Protein AF-A0A2G5CVZ3-F1 (afdb_monomer_lite)

Foldseek 3Di:
DVVLVLLCLVVVHDSVPDDADADPDDLQDFDAQLQPRHTDDWKWWAWPVFGHIHHPVRLCVLPDPDPPDDDDPPDDDDDDQDPCLLFLDDRDPDDPDDPDPPPDDDPPVPPFPWDADPSSWTAFTPVVSPTPRHTTTHIHTNDPPCPVVVVVVVVVVVCVVCVVVVVPDPDVPDQLQADPVLDGPVPDPQWDQCDDDPPDSLRIAGEEELVPDDPVVLVVVVVCVVVQHDHHYPPLLPQFPPDDPQLVSLLVLQVVLCPDPVNVVVVVVDPDDDPQWFWKAFQLLRDTDIDGSNVVSCCQVVVDPDDDPGLDRTKIKTPCPPPFVCCCVRPVSVVVRVLSSDGPCLCLRCAPNVVPVLNVDDPSHNGPSSGDTDIDIHADPDDLPSRRDSDDDDDDPDDDDDDDNDDDDDDDPVVSVVVSSVSSCVNDPDDDPPPPPPVPPPPVPDDPDHDDDDDDGPVCVVVVVVVCQVCQQVDADSSRHRGDRD

pLDDT: mean 71.85, std 20.34, range [22.92, 93.88]

Radius of gyration: 26.58 Å; chains: 1; bounding box: 63×61×66 Å

Secondary structure (DSSP, 8-state):
-HHHHHHHHHHTS-TTT--PBPP---TT---B-TTT-PBP-S-EEEETTS--EEEHHHHHHHHSPP--S-------------GGGGTTPPPPS----------------------B-TT-PBBPPPGGGTS-SS-BEEEE-SSPTTHHHHHHHHHHHHHHHHGGGT-SS--S---TTB-TTS-B-TT-TTEEE----TT-GGGEEE--BGGG--HHHHHHHHHHHHTT--B--BTGGGGS------HHHHHHHHHHHHTSHHHHHHTTT--S--TTEEEEEETTT--EEEEEHHHHHHHHHT-----SSSS----EEE-SBS-GGGHHHH-HHHHHHHHHH-SSHHHH-TTT-SS-HHHHS-TTS--------B--B---SS--SSS--SS-S---SS---------------HHHHHHHHHHHHTT--PPP----TT----TTS------------GGGHHHHHHHHHHTGGGSB-TTSPBPPP-

InterPro domains:
  IPR003347 JmjC domain [PS51184] (350-486)
  IPR003347 JmjC domain [SM00558] (331-485)
  IPR045109 Lysine-specific demethylase LSDs-like [PTHR12549] (1-485)

Structure (mmCIF, N/CA/C/O backbone):
data_AF-A0A2G5CVZ3-F1
#
_entry.id   AF-A0A2G5CVZ3-F1
#
loop_
_atom_site.group_PDB
_atom_site.id
_atom_site.type_symbol
_atom_site.label_atom_id
_atom_site.label_alt_id
_atom_site.label_comp_id
_atom_site.label_asym_id
_atom_site.label_entity_id
_atom_site.label_seq_id
_atom_site.pdbx_PDB_ins_code
_atom_site.Cartn_x
_atom_site.Cartn_y
_atom_site.Cartn_z
_atom_site.occupancy
_atom_site.B_iso_or_equiv
_atom_site.auth_seq_id
_atom_site.auth_comp_id
_atom_site.auth_asym_id
_atom_site.auth_atom_id
_atom_site.pdbx_PDB_model_num
ATOM 1 N N . MET A 1 1 ? -21.560 0.874 16.161 1.00 57.53 1 MET A N 1
ATOM 2 C CA . MET A 1 1 ? -22.719 0.606 17.044 1.00 57.53 1 MET A CA 1
ATOM 3 C C . MET A 1 1 ? -22.357 -0.374 18.152 1.00 57.53 1 MET A C 1
ATOM 5 O O . MET A 1 1 ? -22.509 0.004 19.304 1.00 57.53 1 MET A O 1
ATOM 9 N N . MET A 1 2 ? -21.751 -1.524 17.832 1.00 74.75 2 MET A N 1
ATOM 10 C CA . MET A 1 2 ? -21.380 -2.557 18.815 1.00 74.75 2 MET A CA 1
ATOM 11 C C . MET A 1 2 ? -20.572 -2.043 20.028 1.00 74.75 2 MET A C 1
ATOM 13 O O . MET A 1 2 ? -20.943 -2.310 21.164 1.00 74.75 2 MET A O 1
ATOM 17 N N . GLU A 1 3 ? -19.528 -1.226 19.836 1.00 87.06 3 GLU A N 1
ATOM 18 C CA . GLU A 1 3 ? -18.738 -0.735 20.983 1.00 87.06 3 GLU A CA 1
ATOM 19 C C . GLU A 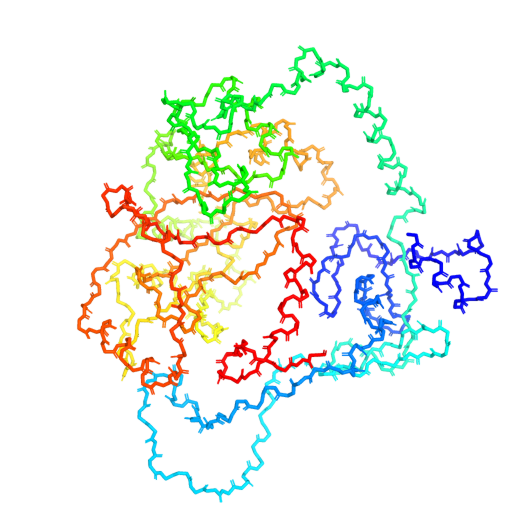1 3 ? -19.510 0.241 21.895 1.00 87.06 3 GLU A C 1
ATOM 21 O O . GLU A 1 3 ? -19.308 0.254 23.109 1.00 87.06 3 GLU A O 1
ATOM 26 N N . LYS A 1 4 ? -20.427 1.042 21.337 1.00 86.12 4 LYS A N 1
ATOM 27 C CA . LYS A 1 4 ? -21.258 1.966 22.127 1.00 86.12 4 LYS A CA 1
ATOM 28 C C . LYS A 1 4 ? -22.237 1.191 23.018 1.00 86.12 4 LYS A C 1
ATOM 30 O O . LYS A 1 4 ? -22.476 1.587 24.152 1.00 86.12 4 LYS A O 1
ATOM 35 N N . GLU A 1 5 ? -22.744 0.053 22.547 1.00 87.31 5 GLU A N 1
ATOM 36 C CA . GLU A 1 5 ? -23.559 -0.862 23.359 1.00 87.31 5 GLU A CA 1
ATOM 37 C C . GLU A 1 5 ? -22.755 -1.495 24.499 1.00 87.31 5 GLU A C 1
ATOM 39 O O . GLU A 1 5 ? -23.274 -1.662 25.603 1.00 87.31 5 GLU A O 1
ATOM 44 N N . VAL A 1 6 ? -21.480 -1.818 24.261 1.00 87.81 6 VAL A N 1
ATOM 45 C CA . VAL A 1 6 ? -20.572 -2.281 25.321 1.00 87.81 6 VAL A CA 1
ATOM 46 C C . VAL A 1 6 ? -20.375 -1.187 26.371 1.00 87.81 6 VAL A C 1
ATOM 48 O O . VAL A 1 6 ? -20.459 -1.467 27.564 1.00 87.81 6 VAL A O 1
ATOM 51 N N . GLU A 1 7 ? -20.189 0.066 25.951 1.00 90.31 7 GLU A N 1
ATOM 52 C CA . GLU A 1 7 ? -20.089 1.200 26.875 1.00 90.31 7 GLU A CA 1
ATOM 53 C C . GLU A 1 7 ? -21.375 1.410 27.692 1.00 90.31 7 GLU A C 1
ATOM 55 O O . GLU A 1 7 ? -21.296 1.638 28.897 1.00 90.31 7 GLU A O 1
ATOM 60 N N . ALA A 1 8 ? -22.553 1.231 27.080 1.00 88.31 8 ALA A N 1
ATOM 61 C CA . ALA A 1 8 ? -23.850 1.276 27.767 1.00 88.31 8 ALA A CA 1
ATOM 62 C C . ALA A 1 8 ? -23.897 0.292 28.941 1.00 88.31 8 ALA A C 1
ATOM 64 O O . ALA A 1 8 ? -24.250 0.644 30.065 1.00 88.31 8 ALA A O 1
ATOM 65 N N . LYS A 1 9 ? -23.487 -0.954 28.670 1.00 88.19 9 LYS A N 1
ATOM 66 C CA . LYS A 1 9 ? -23.462 -2.049 29.649 1.00 88.19 9 LYS A CA 1
ATOM 67 C C . LYS A 1 9 ? -22.461 -1.787 30.770 1.00 88.19 9 LYS A C 1
ATOM 69 O O . LYS A 1 9 ? -22.754 -2.091 31.921 1.00 88.19 9 LYS A O 1
ATOM 74 N N . ILE A 1 10 ? -21.307 -1.209 30.438 1.00 87.75 10 ILE A N 1
ATOM 75 C CA . ILE A 1 10 ? -20.272 -0.823 31.404 1.00 87.75 10 ILE A CA 1
ATOM 76 C C . ILE A 1 10 ? -20.783 0.260 32.362 1.00 87.75 10 ILE A C 1
ATOM 78 O O . ILE A 1 10 ? -20.526 0.184 33.563 1.00 87.75 10 ILE A O 1
ATOM 82 N N . GLN A 1 11 ? -21.479 1.268 31.834 1.00 86.81 11 GLN A N 1
ATOM 83 C CA . GLN A 1 11 ? -21.998 2.389 32.620 1.00 86.81 11 GLN A CA 1
ATOM 84 C C . GLN A 1 11 ? -23.335 2.069 33.308 1.00 86.81 11 GLN A C 1
ATOM 86 O O . GLN A 1 11 ? -23.725 2.772 34.235 1.00 86.81 11 GLN A O 1
ATOM 91 N N . GLY A 1 12 ? -24.027 1.006 32.884 1.00 87.25 12 GLY A N 1
ATOM 92 C CA . GLY A 1 12 ? -25.332 0.615 33.418 1.00 87.25 12 GLY A CA 1
ATOM 93 C C . GLY A 1 12 ? -26.467 1.557 33.006 1.00 87.25 12 GLY A C 1
ATOM 94 O O . GLY A 1 12 ? -27.448 1.669 33.736 1.00 87.25 12 GLY A O 1
ATOM 95 N N . ILE A 1 13 ? -26.334 2.239 31.863 1.00 89.94 13 ILE A N 1
ATOM 96 C CA . ILE A 1 13 ? -27.304 3.230 31.370 1.00 89.94 13 ILE A CA 1
ATOM 97 C C . ILE A 1 13 ? -27.858 2.846 29.988 1.00 89.94 13 ILE A C 1
ATOM 99 O O . ILE A 1 13 ? -27.205 2.102 29.247 1.00 89.94 13 ILE A O 1
ATOM 103 N N . PRO A 1 14 ? -29.047 3.347 29.602 1.00 86.44 14 PRO A N 1
ATOM 104 C CA . PRO A 1 14 ? -29.579 3.171 28.254 1.00 86.44 14 PRO A CA 1
ATOM 105 C C . PRO A 1 14 ? -28.647 3.740 27.175 1.00 86.44 14 PRO A C 1
ATOM 107 O O . PRO A 1 14 ? -27.977 4.752 27.374 1.00 86.44 14 PRO A O 1
ATOM 110 N N . LEU A 1 15 ? -28.651 3.131 25.983 1.00 83.38 15 LEU A N 1
ATOM 111 C CA . LEU A 1 15 ? -27.809 3.549 24.850 1.00 83.38 15 LEU A CA 1
ATOM 112 C C . LEU A 1 15 ? -28.027 5.021 24.440 1.00 83.38 15 LEU A C 1
ATOM 114 O O . LEU A 1 15 ? -27.099 5.668 23.948 1.00 83.38 15 LEU A O 1
ATOM 118 N N . THR A 1 16 ? -29.247 5.534 24.631 1.00 81.38 16 THR A N 1
ATOM 119 C CA . THR A 1 16 ? -29.651 6.919 24.338 1.00 81.38 16 THR A CA 1
ATOM 120 C C . THR A 1 16 ? -28.987 7.944 25.248 1.00 81.38 16 THR A C 1
ATOM 122 O O . THR A 1 16 ? -28.815 9.088 24.836 1.00 81.38 16 THR A O 1
ATOM 125 N N . ASP A 1 17 ? -28.588 7.529 26.449 1.00 82.38 17 ASP A N 1
ATOM 126 C CA . ASP A 1 17 ? -28.154 8.434 27.514 1.00 82.38 17 ASP A CA 1
ATOM 127 C C . ASP A 1 17 ? -26.626 8.527 27.598 1.00 82.38 17 ASP A C 1
ATOM 129 O O . ASP A 1 17 ? -26.080 9.365 28.319 1.00 82.38 17 ASP A O 1
ATOM 133 N N . ILE A 1 18 ? -25.919 7.693 26.827 1.00 83.25 18 ILE A N 1
ATOM 134 C CA . ILE A 1 18 ? -24.463 7.733 26.725 1.00 83.25 18 ILE A CA 1
ATOM 135 C C . ILE A 1 18 ? -24.036 9.047 26.089 1.00 83.25 18 ILE A C 1
ATOM 137 O O . ILE A 1 18 ? -24.360 9.336 24.936 1.00 83.25 18 ILE A O 1
ATOM 141 N N . LYS A 1 19 ? -23.215 9.791 26.826 1.00 79.75 19 LYS A N 1
ATOM 142 C CA . LYS A 1 19 ? -22.537 10.990 26.340 1.00 79.75 19 LYS A CA 1
ATOM 143 C C . LYS A 1 19 ? -21.065 10.675 26.141 1.00 79.75 19 LYS A C 1
ATOM 145 O O . LYS A 1 19 ? -20.345 10.426 27.102 1.00 79.75 19 LYS A O 1
ATOM 150 N N . LEU A 1 20 ? -20.624 10.683 24.888 1.00 81.62 20 LEU A N 1
ATOM 151 C CA . LEU A 1 20 ? -19.223 10.454 24.553 1.00 81.62 20 LEU A CA 1
ATOM 152 C C . LEU A 1 20 ? -18.461 11.773 24.510 1.00 81.62 20 LEU A C 1
ATOM 154 O O . LEU A 1 20 ? -18.899 12.752 23.904 1.00 81.62 20 LEU A O 1
ATOM 158 N N . HIS A 1 21 ? -17.294 11.785 25.146 1.00 74.81 21 HIS A N 1
ATOM 159 C CA . HIS A 1 21 ? -16.405 12.933 25.119 1.00 74.81 21 HIS A CA 1
ATOM 160 C C . HIS A 1 21 ? -15.586 12.949 23.828 1.00 74.81 21 HIS A C 1
ATOM 162 O O . HIS A 1 21 ? -15.042 11.924 23.402 1.00 74.81 21 HIS A O 1
ATOM 168 N N . LYS A 1 22 ? -15.457 14.140 23.234 1.00 72.81 22 LYS A N 1
ATOM 169 C CA . LYS A 1 22 ? -14.515 14.364 22.139 1.00 72.81 22 LYS A CA 1
ATOM 170 C C . LYS A 1 22 ? -13.085 14.325 22.680 1.00 72.81 22 LYS A C 1
ATOM 172 O O . LYS A 1 22 ? -12.824 14.932 23.723 1.00 72.81 22 LYS A O 1
ATOM 177 N N . PRO A 1 23 ? -12.153 13.630 22.012 1.00 66.56 23 PRO A N 1
ATOM 178 C CA . PRO A 1 23 ? -10.747 13.725 22.368 1.00 66.56 23 PRO A CA 1
ATOM 179 C C . PRO A 1 23 ? -10.244 15.156 22.125 1.00 66.56 23 PRO A C 1
ATOM 181 O O . PRO A 1 23 ? -10.655 15.817 21.173 1.00 66.56 23 PRO A O 1
ATOM 184 N N . SER A 1 24 ? -9.329 15.624 22.976 1.00 62.72 24 SER A N 1
ATOM 185 C CA . SER A 1 24 ? -8.558 16.846 22.730 1.00 62.72 24 SER A CA 1
ATOM 186 C C . SER A 1 24 ? -7.466 16.529 21.707 1.00 62.72 24 SER A C 1
ATOM 188 O O . SER A 1 24 ? -6.304 16.379 22.072 1.00 62.72 24 SER A O 1
ATOM 190 N N . CYS A 1 25 ? -7.847 16.334 20.448 1.00 60.38 25 CYS A N 1
ATOM 191 C CA . CYS A 1 25 ? -6.906 16.101 19.359 1.00 60.38 25 CYS A CA 1
ATOM 192 C C . CYS A 1 25 ? -6.885 17.334 18.441 1.00 60.38 25 CYS A C 1
ATOM 194 O O . CYS A 1 25 ? -7.963 17.824 18.081 1.00 60.38 25 CYS A O 1
ATOM 196 N N . PRO A 1 26 ? -5.699 17.863 18.092 1.00 60.72 26 PRO A N 1
ATOM 197 C CA . PRO A 1 26 ? -5.565 18.860 17.038 1.00 60.72 26 PRO A CA 1
ATOM 198 C C . PRO A 1 26 ? -6.204 18.358 15.734 1.00 60.72 26 PRO A C 1
ATOM 200 O O . PRO A 1 26 ? -6.112 17.180 15.399 1.00 60.72 26 PRO A O 1
ATOM 203 N N . ILE A 1 27 ? -6.872 19.248 14.995 1.00 60.41 27 ILE A N 1
ATOM 204 C CA . ILE A 1 27 ? -7.590 18.905 13.748 1.00 60.41 27 ILE A CA 1
ATOM 205 C C . ILE A 1 27 ? -6.637 18.337 12.671 1.00 60.41 27 ILE A C 1
ATOM 207 O O . ILE A 1 27 ? -7.073 17.656 11.741 1.00 60.41 27 ILE A O 1
ATOM 211 N N . ASP A 1 28 ? -5.340 18.602 12.802 1.00 61.25 28 ASP A N 1
ATOM 212 C CA . ASP A 1 28 ? -4.261 18.253 11.884 1.00 61.25 28 ASP A CA 1
ATOM 213 C C . ASP A 1 28 ? -3.474 16.986 12.267 1.00 61.25 28 ASP A C 1
ATOM 215 O O . ASP A 1 28 ? -2.564 16.604 11.531 1.00 61.25 28 ASP A O 1
ATOM 219 N N . GLU A 1 29 ? -3.824 16.287 13.353 1.00 70.56 29 GLU A N 1
ATOM 220 C CA . GLU A 1 29 ? -3.10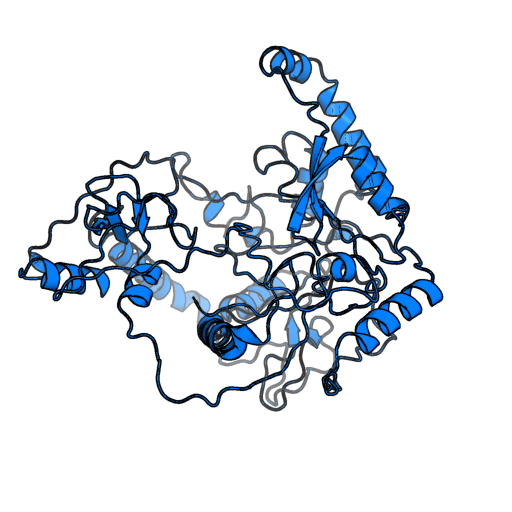7 15.080 13.778 1.00 70.56 29 GLU A CA 1
ATOM 221 C C . GLU A 1 29 ? -3.954 13.807 13.632 1.00 70.56 29 GLU A C 1
ATOM 223 O O . GLU A 1 29 ? -5.106 13.721 14.059 1.00 70.56 29 GLU A O 1
ATOM 228 N N . ARG A 1 30 ? -3.368 12.769 13.020 1.00 77.31 30 ARG A N 1
ATOM 229 C CA . ARG A 1 30 ? -3.995 11.446 12.932 1.00 77.31 30 ARG A CA 1
ATOM 230 C C . ARG A 1 30 ? -3.701 10.662 14.204 1.00 77.31 30 ARG A C 1
ATOM 232 O O . ARG A 1 30 ? -2.543 10.409 14.519 1.00 77.31 30 ARG A O 1
ATOM 239 N N . VAL A 1 31 ? -4.745 10.199 14.880 1.00 84.31 31 VAL A N 1
ATOM 240 C CA . VAL A 1 31 ? -4.598 9.320 16.046 1.00 84.31 31 VAL A CA 1
ATOM 241 C C . VAL A 1 31 ? -4.348 7.885 15.585 1.00 84.31 31 VAL A C 1
ATOM 243 O O . VAL A 1 31 ? -4.988 7.391 14.654 1.00 84.31 31 VAL A O 1
ATOM 246 N N . TYR A 1 32 ? -3.432 7.194 16.259 1.00 87.75 32 TYR A N 1
ATOM 247 C CA . TYR A 1 32 ? -3.096 5.799 15.989 1.00 87.75 32 TYR A CA 1
ATOM 248 C C . TYR A 1 32 ? -3.290 4.949 17.237 1.00 87.75 32 TYR A C 1
ATOM 250 O O . TYR A 1 32 ? -3.003 5.369 18.352 1.00 87.75 32 TYR A O 1
ATOM 258 N N . CYS A 1 33 ? -3.731 3.711 17.037 1.00 89.44 33 CYS A N 1
ATOM 259 C CA . CYS A 1 33 ? -3.813 2.723 18.099 1.00 89.44 33 CYS A CA 1
ATOM 260 C C . CYS A 1 33 ? -2.414 2.421 18.648 1.00 89.44 33 CYS A C 1
ATOM 262 O O . CYS A 1 33 ? -1.541 1.956 17.915 1.00 89.44 33 CYS A O 1
ATOM 264 N N . ASN A 1 34 ? -2.193 2.598 19.949 1.00 90.06 34 ASN A N 1
ATOM 265 C CA . ASN A 1 34 ? -0.902 2.303 20.564 1.00 90.06 34 ASN A CA 1
ATOM 266 C C . ASN A 1 34 ? -0.555 0.808 20.526 1.00 90.06 34 ASN A C 1
ATOM 268 O O . ASN A 1 34 ? 0.635 0.491 20.567 1.00 90.06 34 ASN A O 1
ATOM 272 N N . ASN A 1 35 ? -1.552 -0.078 20.402 1.00 86.81 35 ASN A N 1
ATOM 273 C CA . ASN A 1 35 ? -1.361 -1.526 20.290 1.00 86.81 35 ASN A CA 1
ATOM 274 C C . ASN A 1 35 ? -0.984 -1.955 18.859 1.00 86.81 35 ASN A C 1
ATOM 276 O O . ASN A 1 35 ? 0.154 -2.329 18.607 1.00 86.81 35 ASN A O 1
ATOM 280 N N . CYS A 1 36 ? -1.910 -1.848 17.900 1.00 81.81 36 CYS A N 1
ATOM 281 C CA . CYS A 1 36 ? -1.720 -2.365 16.536 1.00 81.81 36 CYS A CA 1
ATOM 282 C C . CYS A 1 36 ? -1.176 -1.336 15.533 1.00 81.81 36 CYS A C 1
ATOM 284 O O . CYS A 1 36 ? -1.068 -1.640 14.348 1.00 81.81 36 CYS A O 1
ATOM 286 N N . LYS A 1 37 ? -0.914 -0.097 15.972 1.00 83.94 37 LYS A N 1
ATOM 287 C CA . LYS A 1 37 ? -0.437 1.026 15.140 1.00 83.94 37 LYS A CA 1
ATOM 288 C C . LYS A 1 37 ? -1.349 1.399 13.964 1.00 83.94 37 LYS A C 1
ATOM 290 O O . LYS A 1 37 ? -0.971 2.207 13.126 1.00 83.94 37 LYS A O 1
ATOM 295 N N . THR A 1 38 ? -2.569 0.863 13.914 1.00 81.81 38 THR A N 1
ATOM 296 C CA . THR A 1 38 ? -3.575 1.218 12.903 1.00 81.81 38 THR A CA 1
ATOM 297 C C . THR A 1 38 ? -4.169 2.591 13.209 1.00 81.81 38 THR A C 1
ATOM 299 O O . THR A 1 38 ? -4.392 2.919 14.378 1.00 81.81 38 THR A O 1
ATOM 302 N N . SER A 1 39 ? -4.443 3.394 12.177 1.00 84.38 39 SER A N 1
ATOM 303 C CA . SER A 1 39 ? -5.077 4.702 12.361 1.00 84.38 39 SER A CA 1
ATOM 304 C C . SER A 1 39 ? -6.494 4.571 12.907 1.00 84.38 39 SER A C 1
ATOM 306 O O . SER A 1 39 ? -7.270 3.732 12.449 1.00 84.38 39 SER A O 1
ATOM 308 N N . ILE A 1 40 ? -6.845 5.444 13.839 1.00 85.81 40 ILE A N 1
ATOM 309 C CA . ILE A 1 40 ? -8.174 5.546 14.423 1.00 85.81 40 ILE A CA 1
ATOM 310 C C . ILE A 1 40 ? -8.935 6.657 13.701 1.00 85.81 40 ILE A C 1
ATOM 312 O O . ILE A 1 40 ? -8.418 7.759 13.540 1.00 85.81 40 ILE A O 1
ATOM 316 N N . PHE A 1 41 ? -10.160 6.352 13.269 1.00 80.19 41 PHE A N 1
ATOM 317 C CA . PHE A 1 41 ? -10.997 7.299 12.531 1.00 80.19 41 PHE A CA 1
ATOM 318 C C . PHE A 1 41 ? -12.093 7.950 13.379 1.00 80.19 41 PHE A C 1
ATOM 320 O O . PHE A 1 41 ? -12.365 9.124 13.192 1.00 80.19 41 PHE A O 1
ATOM 327 N N . ASP A 1 42 ? -12.748 7.211 14.279 1.00 85.06 42 ASP A N 1
ATOM 328 C CA . ASP A 1 42 ? -13.884 7.753 15.035 1.00 85.06 42 ASP A CA 1
ATOM 329 C C . ASP A 1 42 ? -13.951 7.179 16.456 1.00 85.06 42 ASP A C 1
ATOM 331 O O . ASP A 1 42 ? -13.282 7.678 17.366 1.00 85.06 42 ASP A O 1
ATOM 335 N N . TYR A 1 43 ? -14.699 6.089 16.651 1.00 89.06 43 TYR A N 1
ATOM 336 C CA . TYR A 1 43 ? -14.761 5.397 17.935 1.00 89.06 43 TYR A CA 1
ATOM 337 C C . TYR A 1 43 ? -13.415 4.759 18.291 1.00 89.06 43 TYR A C 1
ATOM 339 O O . TYR A 1 43 ? -12.813 4.039 17.494 1.00 89.06 43 TYR A O 1
ATOM 347 N N . HIS A 1 44 ? -12.963 4.999 19.515 1.00 92.00 44 HIS A N 1
ATOM 348 C CA . HIS A 1 44 ? -11.785 4.374 20.116 1.00 92.00 44 HIS A CA 1
ATOM 349 C C . HIS A 1 44 ? -11.871 4.464 21.630 1.00 92.00 44 HIS A C 1
ATOM 351 O O . HIS A 1 44 ? -12.659 5.245 22.161 1.00 92.00 44 HIS A O 1
ATOM 357 N N . ARG A 1 45 ? -11.054 3.687 22.340 1.00 92.19 45 ARG A N 1
ATOM 358 C CA . ARG A 1 45 ? -10.909 3.861 23.782 1.00 92.19 45 ARG A CA 1
ATOM 359 C C . ARG A 1 45 ? -9.609 4.560 24.125 1.00 92.19 45 ARG A C 1
ATOM 361 O O . ARG A 1 45 ? -8.562 4.180 23.618 1.00 92.19 45 ARG A O 1
ATOM 368 N N . ASN A 1 46 ? -9.682 5.533 25.018 1.00 93.12 46 ASN A N 1
ATOM 369 C CA . ASN A 1 46 ? -8.542 6.316 25.475 1.00 93.12 46 ASN A CA 1
ATOM 370 C C . ASN A 1 46 ? -8.421 6.218 27.001 1.00 93.12 46 ASN A C 1
ATOM 372 O O . ASN A 1 46 ? -9.427 6.171 27.709 1.00 93.12 46 ASN A O 1
ATOM 376 N N . CYS A 1 47 ? -7.198 6.173 27.520 1.00 91.50 47 CYS A N 1
ATOM 377 C CA . CYS A 1 47 ? -6.971 6.163 28.962 1.00 91.50 47 CYS A CA 1
ATOM 378 C C . CYS A 1 47 ? -7.206 7.553 29.570 1.00 91.50 47 CYS A C 1
ATOM 380 O O . CYS A 1 47 ? -6.576 8.525 29.173 1.00 91.50 47 CYS A O 1
ATOM 382 N N . SER A 1 48 ? -8.017 7.654 30.623 1.00 84.50 48 SER A N 1
ATOM 383 C CA . SER A 1 48 ? -8.222 8.933 31.324 1.00 84.50 48 SER A CA 1
ATOM 384 C C . SER A 1 48 ? -6.989 9.438 32.091 1.00 84.50 48 SER A C 1
ATOM 386 O O . SER A 1 48 ? -6.940 10.601 32.482 1.00 84.50 48 SER A O 1
ATOM 388 N N . LYS A 1 49 ? -5.968 8.591 32.292 1.00 88.06 49 LYS A N 1
ATOM 389 C CA . LYS A 1 49 ? -4.729 8.929 33.024 1.00 88.06 49 LYS A CA 1
ATOM 390 C C . LYS A 1 49 ? -3.494 9.126 32.138 1.00 88.06 49 LYS A C 1
ATOM 392 O O . LYS A 1 49 ? -2.470 9.580 32.641 1.00 88.06 49 LYS A O 1
ATOM 397 N N . CYS A 1 50 ? -3.526 8.718 30.870 1.00 89.81 50 CYS A N 1
ATOM 398 C CA . CYS A 1 50 ? -2.394 8.855 29.947 1.00 89.81 50 CYS A CA 1
ATOM 399 C C . CYS A 1 50 ? -2.865 8.861 28.489 1.00 89.81 50 CYS A C 1
ATOM 401 O O . CYS A 1 50 ? -3.983 8.464 28.199 1.00 89.81 50 CYS A O 1
ATOM 403 N N . SER A 1 51 ? -1.998 9.216 27.546 1.00 88.31 51 SER A N 1
ATOM 404 C CA . SER A 1 51 ? -2.341 9.284 26.115 1.00 88.31 51 SER A CA 1
ATOM 405 C C . SER A 1 51 ? -2.319 7.916 25.412 1.00 88.31 51 SER A C 1
ATOM 407 O O . SER A 1 51 ? -1.702 7.768 24.364 1.00 88.31 51 SER A O 1
ATOM 409 N N . TYR A 1 52 ? -2.905 6.885 26.032 1.00 90.81 52 TYR A N 1
ATOM 410 C CA . TYR A 1 52 ? -2.985 5.549 25.435 1.00 90.81 52 TYR A CA 1
ATOM 411 C C . TYR A 1 52 ? -4.331 5.362 24.736 1.00 90.81 52 TYR A C 1
ATOM 413 O O . TYR A 1 52 ? -5.362 5.274 25.406 1.00 90.81 52 TYR A O 1
ATOM 421 N N . ASP A 1 53 ? -4.291 5.251 23.415 1.00 92.38 53 ASP A N 1
ATOM 422 C CA . ASP A 1 53 ? -5.402 5.038 22.498 1.00 92.38 53 ASP A CA 1
ATOM 423 C C . ASP A 1 53 ? -5.444 3.594 21.981 1.00 92.38 53 ASP A C 1
ATOM 425 O O . ASP A 1 53 ? -4.446 3.005 21.557 1.00 92.38 53 ASP A O 1
ATOM 429 N N . LEU A 1 54 ? -6.636 3.006 21.993 1.00 92.31 54 LEU A N 1
ATOM 430 C CA . LEU A 1 54 ? -6.900 1.633 21.584 1.00 92.31 54 LEU A CA 1
ATOM 431 C C . LEU A 1 54 ? -8.062 1.609 20.583 1.00 92.31 54 LEU A C 1
ATOM 433 O O . LEU A 1 54 ? -9.168 2.064 20.882 1.00 92.31 54 LEU A O 1
ATOM 437 N N . CYS A 1 55 ? -7.819 1.080 19.382 1.00 91.62 55 CYS A N 1
ATOM 438 C CA . CYS A 1 55 ? -8.859 0.956 18.358 1.00 91.62 55 CYS A CA 1
ATOM 439 C C . CYS A 1 55 ? -9.892 -0.121 18.717 1.00 91.62 55 CYS A C 1
ATOM 441 O O . CYS A 1 55 ? -9.584 -1.069 19.442 1.00 91.62 55 CYS A O 1
ATOM 443 N N . ILE A 1 56 ? -11.090 -0.014 18.135 1.00 90.56 56 ILE A N 1
ATOM 444 C CA . ILE A 1 56 ? -12.205 -0.935 18.404 1.00 90.56 56 ILE A CA 1
ATOM 445 C C . ILE A 1 56 ? -11.862 -2.384 18.068 1.00 90.56 56 ILE A C 1
ATOM 447 O O . ILE A 1 56 ? -12.175 -3.264 18.859 1.00 90.56 56 ILE A O 1
ATOM 451 N N . THR A 1 57 ? -11.137 -2.635 16.976 1.00 86.69 57 THR A N 1
ATOM 452 C CA . THR A 1 57 ? -10.709 -3.996 16.618 1.00 86.69 57 THR A CA 1
ATOM 453 C C . THR A 1 57 ? -9.871 -4.636 17.725 1.00 86.69 57 THR A C 1
ATOM 455 O O . THR A 1 57 ? -10.128 -5.770 18.108 1.00 86.69 57 THR A O 1
ATOM 458 N N . CYS A 1 58 ? -8.913 -3.901 18.304 1.00 87.88 58 CYS A N 1
ATOM 459 C CA . CYS A 1 58 ? -8.144 -4.412 19.442 1.00 87.88 58 CYS A CA 1
ATOM 460 C C . CYS A 1 58 ? -9.041 -4.641 20.665 1.00 87.88 58 CYS A C 1
ATOM 462 O O . CYS A 1 58 ? -8.861 -5.627 21.369 1.00 87.88 58 CYS A O 1
ATOM 464 N N . CYS A 1 59 ? -10.005 -3.752 20.929 1.00 89.75 59 CYS A N 1
ATOM 465 C CA . CYS A 1 59 ? -10.951 -3.931 22.032 1.00 89.75 59 CYS A CA 1
ATOM 466 C C . CYS A 1 59 ? -11.778 -5.218 21.875 1.00 89.75 59 CYS A C 1
ATOM 468 O O . CYS A 1 59 ? -11.978 -5.941 22.848 1.00 89.75 59 CYS A O 1
ATOM 470 N N . GLU A 1 60 ? -12.254 -5.505 20.664 1.00 87.62 60 GLU A N 1
ATOM 471 C CA . GLU A 1 60 ? -12.989 -6.730 20.334 1.00 87.62 60 GLU A CA 1
ATOM 472 C C . GLU A 1 60 ? -12.110 -7.973 20.499 1.00 87.62 60 GLU A C 1
ATOM 474 O O . GLU A 1 60 ? -12.547 -8.952 21.101 1.00 87.62 60 GLU A O 1
ATOM 479 N N . GLU A 1 61 ? -10.862 -7.927 20.028 1.00 84.50 61 GLU A N 1
ATOM 480 C CA . GLU A 1 61 ? -9.903 -9.030 20.164 1.00 84.50 61 GLU A CA 1
ATOM 481 C C . GLU A 1 61 ? -9.576 -9.330 21.631 1.00 84.50 61 GLU A C 1
ATOM 483 O O . GLU A 1 61 ? -9.567 -10.491 22.022 1.00 84.50 61 GLU A O 1
ATOM 488 N N . ILE A 1 62 ? -9.402 -8.298 22.462 1.00 86.19 62 ILE A N 1
ATOM 489 C CA . ILE A 1 62 ? -9.137 -8.446 23.902 1.00 86.19 62 ILE A CA 1
ATOM 490 C C . ILE A 1 62 ? -10.335 -9.055 24.643 1.00 86.19 62 ILE A C 1
ATOM 492 O O . ILE A 1 62 ? -10.150 -9.816 25.591 1.00 86.19 62 ILE A O 1
ATOM 496 N N . ARG A 1 63 ? -11.564 -8.709 24.240 1.00 84.50 63 ARG A N 1
ATOM 497 C CA . ARG A 1 63 ? -12.794 -9.232 24.862 1.00 84.50 63 ARG A CA 1
ATOM 498 C C . ARG A 1 63 ? -13.226 -10.586 24.317 1.00 84.50 63 ARG A C 1
ATOM 500 O O . ARG A 1 63 ? -14.048 -11.250 24.946 1.00 84.50 63 ARG A O 1
ATOM 507 N N . SER A 1 64 ? -12.727 -10.974 23.150 1.00 78.44 64 SER A N 1
ATOM 508 C CA . SER A 1 64 ? -13.028 -12.272 22.566 1.00 78.44 64 SER A CA 1
ATOM 509 C C . SER A 1 64 ? -12.339 -13.358 23.393 1.00 78.44 64 SER A C 1
ATOM 511 O O . SER A 1 64 ? -11.150 -13.227 23.680 1.00 78.44 64 SER A O 1
ATOM 513 N N . PRO A 1 65 ? -13.042 -14.435 23.787 1.00 59.00 65 PRO A N 1
ATOM 514 C CA . PRO A 1 65 ? -12.396 -15.545 24.467 1.00 59.00 65 PRO A CA 1
ATOM 515 C C . PRO A 1 65 ? -11.302 -16.101 23.554 1.00 59.00 65 PRO A C 1
ATOM 517 O O . PRO A 1 65 ? -11.556 -16.440 22.393 1.00 59.00 65 PRO A O 1
ATOM 520 N N . SER A 1 66 ? -10.074 -16.169 24.068 1.00 52.06 66 SER A N 1
ATOM 521 C CA . SER A 1 66 ? -8.997 -16.917 23.435 1.00 52.06 66 SER A CA 1
ATOM 522 C C . SER A 1 66 ? -9.519 -18.324 23.164 1.00 52.06 66 SER A C 1
ATOM 524 O O . SER A 1 66 ? -9.906 -19.025 24.096 1.00 52.06 66 SER A O 1
ATOM 526 N N . VAL A 1 67 ? -9.580 -18.724 21.891 1.00 39.81 67 VAL A N 1
ATOM 527 C CA . VAL A 1 67 ? -9.867 -20.110 21.507 1.00 39.81 67 VAL A CA 1
ATOM 528 C C . VAL A 1 67 ? -8.670 -20.950 21.950 1.00 39.81 67 VAL A C 1
ATOM 530 O O . VAL A 1 67 ? -7.736 -21.191 21.181 1.00 39.81 67 VAL A O 1
ATOM 533 N N . GLU A 1 68 ? -8.674 -21.323 23.220 1.00 42.72 68 GLU A N 1
ATOM 534 C CA . GLU A 1 68 ? -7.947 -22.451 23.764 1.00 42.72 68 GLU A CA 1
ATOM 535 C C . GLU A 1 68 ? -8.985 -23.511 24.105 1.00 42.72 68 GLU A C 1
ATOM 537 O O . GLU A 1 68 ? -9.830 -23.290 24.962 1.00 42.72 68 GLU A O 1
ATOM 542 N N . GLU A 1 69 ? -8.952 -24.598 23.333 1.00 35.03 69 GLU A N 1
ATOM 543 C CA . GLU A 1 69 ? -9.167 -25.999 23.727 1.00 35.03 69 GLU A CA 1
ATOM 544 C C . GLU A 1 69 ? -9.618 -26.785 22.488 1.00 35.03 69 GLU A C 1
ATOM 546 O O . GLU A 1 69 ? -10.770 -26.726 22.066 1.00 35.03 69 GLU A O 1
ATOM 551 N N . GLY A 1 70 ? -8.669 -27.491 21.856 1.00 32.53 70 GLY A N 1
ATOM 552 C CA . GLY A 1 70 ? -8.977 -28.462 20.800 1.00 32.53 70 GLY A CA 1
ATOM 553 C C . GLY A 1 70 ? -8.086 -28.457 19.555 1.00 32.53 70 GLY A C 1
ATOM 554 O O . GLY A 1 70 ? -8.596 -28.726 18.471 1.00 32.53 70 GLY A O 1
ATOM 555 N N . GLN A 1 71 ? -6.782 -28.162 19.645 1.00 31.97 71 GLN A N 1
ATOM 556 C CA . GLN A 1 71 ? -5.869 -28.442 18.525 1.00 31.97 71 GLN A CA 1
ATOM 557 C C . GLN A 1 71 ? -4.659 -29.267 18.960 1.00 31.97 71 GLN A C 1
ATOM 559 O O . GLN A 1 71 ? -3.934 -28.910 19.890 1.00 31.97 71 GLN A O 1
ATOM 564 N N . GLU A 1 72 ? -4.489 -30.381 18.246 1.00 30.48 72 GLU A N 1
ATOM 565 C CA . GLU A 1 72 ? -3.318 -31.251 18.200 1.00 30.48 72 GLU A CA 1
ATOM 566 C C . GLU A 1 72 ? -2.026 -30.428 18.239 1.00 30.48 72 GLU A C 1
ATOM 568 O O . GLU A 1 72 ? -1.776 -29.567 17.391 1.00 30.48 72 GLU A O 1
ATOM 573 N N . LYS A 1 73 ? -1.183 -30.698 19.239 1.00 26.64 73 LYS A N 1
ATOM 574 C CA . LYS A 1 73 ? 0.186 -30.193 19.259 1.00 26.64 73 LYS A CA 1
ATOM 575 C C . LYS A 1 73 ? 0.925 -30.803 18.069 1.00 26.64 73 LYS A C 1
ATOM 577 O O . LYS A 1 73 ? 1.361 -31.946 18.142 1.00 26.64 73 LYS A O 1
ATOM 582 N N . VAL A 1 74 ? 1.139 -30.031 17.007 1.00 30.11 74 VAL A N 1
ATOM 583 C CA . VAL A 1 74 ? 2.200 -30.343 16.044 1.00 30.11 74 VAL A CA 1
ATOM 584 C C . VAL A 1 74 ? 3.529 -30.080 16.754 1.00 30.11 74 VAL A C 1
ATOM 586 O O . VAL A 1 74 ? 4.041 -28.962 16.775 1.00 30.11 74 VAL A O 1
ATOM 589 N N . THR A 1 75 ? 4.061 -31.098 17.428 1.00 24.28 75 THR A N 1
ATOM 590 C CA . THR A 1 75 ? 5.429 -31.096 17.951 1.00 24.28 75 THR A CA 1
ATOM 591 C C . THR A 1 75 ? 6.386 -31.347 16.795 1.00 24.28 75 THR A C 1
ATOM 593 O O . THR A 1 75 ? 6.713 -32.489 16.486 1.00 24.28 75 THR A O 1
ATOM 596 N N . ALA A 1 76 ? 6.838 -30.281 16.141 1.00 32.72 76 ALA A N 1
ATOM 597 C CA . ALA A 1 76 ? 8.056 -30.343 15.347 1.00 32.72 76 ALA A CA 1
ATOM 598 C C . ALA A 1 76 ? 9.240 -30.131 16.301 1.00 32.72 76 ALA A C 1
ATOM 600 O O . ALA A 1 76 ? 9.415 -29.042 16.846 1.00 32.72 76 ALA A O 1
ATOM 601 N N . ALA A 1 77 ? 10.027 -31.180 16.548 1.00 26.52 77 ALA A N 1
ATOM 602 C CA . ALA A 1 77 ? 11.291 -31.050 17.262 1.00 26.52 77 ALA A CA 1
ATOM 603 C C . ALA A 1 77 ? 12.263 -30.259 16.374 1.00 26.52 77 ALA A C 1
ATOM 605 O O . ALA A 1 77 ? 12.642 -30.727 15.302 1.00 26.52 77 ALA A O 1
ATOM 606 N N . TYR A 1 78 ? 12.637 -29.051 16.791 1.00 37.34 78 TYR A N 1
ATOM 607 C CA . TYR A 1 78 ? 13.598 -28.225 16.066 1.00 37.34 78 TYR A CA 1
ATOM 608 C C . TYR A 1 78 ? 14.801 -27.928 16.955 1.00 37.34 78 TYR A C 1
ATOM 610 O O . TYR A 1 78 ? 14.651 -27.499 18.096 1.00 37.34 78 TYR A O 1
ATOM 618 N N . SER A 1 79 ? 15.995 -28.189 16.431 1.00 35.50 79 SER A N 1
ATOM 619 C CA . SER A 1 79 ? 17.264 -27.947 17.119 1.00 35.50 79 SER A CA 1
ATOM 620 C C . SER A 1 79 ? 17.661 -26.477 16.961 1.00 35.50 79 SER A C 1
ATOM 622 O O . SER A 1 79 ? 17.739 -25.983 15.833 1.00 35.50 79 SER A O 1
ATOM 624 N N . ASP A 1 80 ? 17.937 -25.789 18.070 1.00 39.09 80 ASP A N 1
ATOM 625 C CA . ASP A 1 80 ? 18.544 -24.455 18.063 1.00 39.09 80 ASP A CA 1
ATOM 626 C C . ASP A 1 80 ? 19.942 -24.521 17.422 1.00 39.09 80 ASP A C 1
ATOM 628 O O . ASP A 1 80 ? 20.758 -25.378 17.765 1.00 39.09 80 ASP A O 1
ATOM 632 N N . LYS A 1 81 ? 20.208 -23.648 16.445 1.00 43.25 81 LYS A N 1
ATOM 633 C CA . LYS A 1 81 ? 21.501 -23.578 15.739 1.00 43.25 81 LYS A CA 1
ATOM 634 C C . LYS A 1 81 ? 22.178 -22.202 15.839 1.00 43.25 81 LYS A C 1
ATOM 636 O O . LYS A 1 81 ? 23.186 -21.974 15.166 1.00 43.25 81 LYS A O 1
ATOM 641 N N . GLY A 1 82 ? 21.668 -21.300 16.684 1.00 40.19 82 GLY A N 1
ATOM 642 C CA . GLY A 1 82 ? 22.311 -20.033 17.047 1.00 40.19 82 GLY A CA 1
ATOM 643 C C . GLY A 1 82 ? 22.434 -18.965 15.942 1.00 40.19 82 GLY A C 1
ATOM 644 O O . GLY A 1 82 ? 22.220 -19.198 14.750 1.00 40.19 82 GLY A O 1
ATOM 645 N N . ARG A 1 83 ? 22.847 -17.751 16.349 1.00 41.22 83 ARG A N 1
ATOM 646 C CA . ARG A 1 83 ? 22.935 -16.538 15.499 1.00 41.22 83 ARG A CA 1
ATOM 647 C C . ARG A 1 83 ? 23.856 -16.662 14.276 1.00 41.22 83 ARG A C 1
ATOM 649 O O . ARG A 1 83 ? 23.640 -15.968 13.290 1.00 41.22 83 ARG A O 1
ATOM 656 N N . LYS A 1 84 ? 24.861 -17.546 14.305 1.00 39.41 84 LYS A N 1
ATOM 657 C CA . LYS A 1 84 ? 25.798 -17.746 13.178 1.00 39.41 84 LYS A CA 1
ATOM 658 C C . LYS A 1 84 ? 25.135 -18.429 11.967 1.00 39.41 84 LYS A C 1
ATOM 660 O O . LYS A 1 84 ? 25.610 -18.279 10.845 1.00 39.41 84 LYS A O 1
ATOM 665 N N . CYS A 1 85 ? 23.996 -19.107 12.154 1.00 38.59 85 CYS A N 1
ATOM 666 C CA . CYS A 1 85 ? 23.253 -19.730 11.054 1.00 38.59 85 CYS A CA 1
ATOM 667 C C . CYS A 1 85 ? 22.443 -18.742 10.195 1.00 38.59 85 CYS A C 1
ATOM 669 O O . CYS A 1 85 ? 22.151 -19.070 9.046 1.00 38.59 85 CYS A O 1
ATOM 671 N N . LEU A 1 86 ? 22.130 -17.538 10.699 1.00 40.47 86 LEU A N 1
ATOM 672 C CA . LEU A 1 86 ? 21.481 -16.457 9.927 1.00 40.47 86 LEU A CA 1
ATOM 673 C C . LEU A 1 86 ? 22.353 -15.960 8.766 1.00 40.47 86 LEU A C 1
ATOM 675 O O . LEU A 1 86 ? 21.854 -15.427 7.779 1.00 40.47 86 LEU A O 1
ATOM 679 N N . HIS A 1 87 ? 23.646 -16.218 8.869 1.00 41.09 87 HIS A N 1
ATOM 680 C CA . HIS A 1 87 ? 24.703 -15.603 8.090 1.00 41.09 87 HIS A CA 1
ATOM 681 C C . HIS A 1 87 ? 25.406 -16.635 7.178 1.00 41.09 87 HIS A C 1
ATOM 683 O O . HIS A 1 87 ? 25.878 -16.318 6.096 1.00 41.09 87 HIS A O 1
ATOM 689 N N . GLY A 1 88 ? 25.272 -17.934 7.464 1.00 39.53 88 GLY A N 1
ATOM 690 C CA . GLY A 1 88 ? 25.854 -18.996 6.634 1.00 39.53 88 GLY A CA 1
ATOM 691 C C . GLY A 1 88 ? 27.145 -19.571 7.210 1.00 39.53 88 GLY A C 1
ATOM 692 O O . GLY A 1 88 ? 27.698 -20.498 6.623 1.00 39.53 88 GLY A O 1
ATOM 693 N N . GLY A 1 89 ? 27.566 -19.118 8.392 1.00 36.84 89 GLY A N 1
ATOM 694 C CA . GLY A 1 89 ? 28.615 -19.762 9.174 1.00 36.84 89 GLY A CA 1
ATOM 695 C C . GLY A 1 89 ? 28.300 -21.223 9.528 1.00 36.84 89 GLY A C 1
ATOM 696 O O . GLY A 1 89 ? 27.149 -21.601 9.781 1.00 36.84 89 GLY A O 1
ATOM 697 N N . LEU A 1 90 ? 29.347 -22.055 9.549 1.00 32.41 90 LEU A N 1
ATOM 698 C CA . LEU A 1 90 ? 29.297 -23.430 10.054 1.00 32.41 90 LEU A CA 1
ATOM 699 C C . LEU A 1 90 ? 28.976 -23.428 11.563 1.00 32.41 90 LEU A C 1
ATOM 701 O O . LEU A 1 90 ? 29.488 -22.569 12.290 1.00 32.41 90 LEU A O 1
ATOM 705 N N . PRO A 1 91 ? 28.167 -24.381 12.064 1.00 33.25 91 PRO A N 1
ATOM 706 C CA . PRO A 1 91 ? 27.980 -24.544 13.500 1.00 33.25 91 PRO A CA 1
ATOM 707 C C . PRO A 1 91 ? 29.326 -24.902 14.145 1.00 33.25 91 PRO A C 1
ATOM 709 O O . PRO A 1 91 ? 30.006 -25.828 13.701 1.00 33.25 91 PRO A O 1
ATOM 712 N N . GLN A 1 92 ? 29.732 -24.171 15.189 1.00 37.09 92 GLN A N 1
ATOM 713 C CA . GLN A 1 92 ? 30.847 -24.616 16.025 1.00 37.09 92 GLN A CA 1
ATOM 714 C C . GLN A 1 92 ? 30.424 -25.912 16.720 1.00 37.09 92 GLN A C 1
ATOM 716 O O . GLN A 1 92 ? 29.356 -25.979 17.322 1.00 37.09 92 GLN A O 1
ATOM 721 N N . LYS A 1 93 ? 31.264 -26.942 16.613 1.00 37.22 93 LYS A N 1
ATOM 722 C CA . LYS A 1 93 ? 31.014 -28.306 17.103 1.00 37.22 93 LYS A CA 1
ATOM 723 C C . LYS A 1 93 ? 31.037 -28.450 18.633 1.00 37.22 93 LYS A C 1
ATOM 725 O O . LYS A 1 93 ? 31.051 -29.567 19.128 1.00 37.22 93 LYS A O 1
ATOM 730 N N . GLU A 1 94 ? 31.003 -27.350 19.375 1.00 34.84 94 GLU A N 1
ATOM 731 C CA . GLU A 1 94 ? 31.025 -27.340 20.836 1.00 34.84 94 GLU A CA 1
ATOM 732 C C . GLU A 1 94 ? 30.103 -26.230 21.352 1.00 34.84 94 GLU A C 1
ATOM 734 O O . GLU A 1 94 ? 30.528 -25.119 21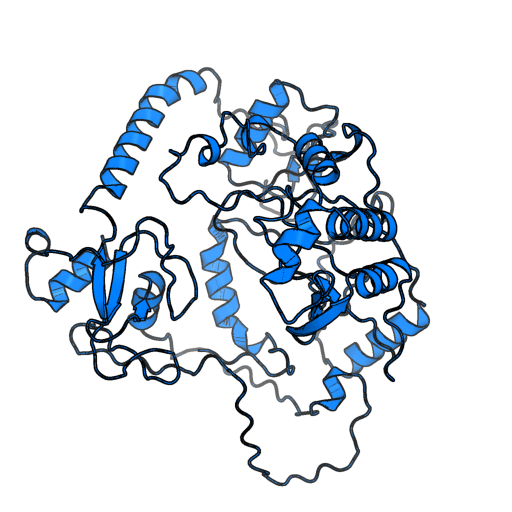.652 1.00 34.84 94 GLU A O 1
ATOM 739 N N . CYS A 1 95 ? 28.813 -26.533 21.466 1.00 26.66 95 CYS A N 1
ATOM 740 C CA . CYS A 1 95 ? 28.006 -25.941 22.524 1.00 26.66 95 CYS A CA 1
ATOM 741 C C . CYS A 1 95 ? 27.539 -27.101 23.389 1.00 26.66 95 CYS A C 1
ATOM 743 O O . CYS A 1 95 ? 26.611 -27.822 23.034 1.00 26.66 95 CYS A O 1
ATOM 745 N N . MET A 1 96 ? 28.260 -27.315 24.490 1.00 26.30 96 MET A N 1
ATOM 746 C CA . MET A 1 96 ? 27.770 -28.138 25.583 1.00 26.30 96 MET A CA 1
ATOM 747 C C . MET A 1 96 ? 26.410 -27.608 26.029 1.00 26.30 96 MET A C 1
ATOM 749 O O . MET A 1 96 ? 26.211 -26.396 26.130 1.00 26.30 96 MET A O 1
ATOM 753 N N . GLU A 1 97 ? 25.500 -28.535 26.304 1.00 28.83 97 GLU A N 1
ATOM 754 C CA . GLU A 1 97 ? 24.268 -28.292 27.038 1.00 28.83 97 GLU A CA 1
ATOM 755 C C . GLU A 1 97 ? 24.627 -27.686 28.400 1.00 28.83 97 GLU A C 1
ATOM 757 O O . GLU A 1 97 ? 24.958 -28.385 29.355 1.00 28.83 97 GLU A O 1
ATOM 762 N N . SER A 1 98 ? 24.607 -26.362 28.496 1.00 23.97 98 SER A N 1
ATOM 763 C CA . SER A 1 98 ? 24.487 -25.686 29.776 1.00 23.97 98 SER A CA 1
ATOM 764 C C . SER A 1 98 ? 23.397 -24.623 29.657 1.00 23.97 98 SER A C 1
ATOM 766 O O . SER A 1 98 ? 23.350 -23.889 28.663 1.00 23.97 98 SER A O 1
ATOM 768 N N . PRO A 1 99 ? 22.465 -24.556 30.621 1.00 24.22 99 PRO A N 1
ATOM 769 C CA . PRO A 1 99 ? 21.442 -23.530 30.637 1.00 24.22 99 PRO A CA 1
ATOM 770 C C . PRO A 1 99 ? 22.113 -22.211 31.020 1.00 24.22 99 PRO A C 1
ATOM 772 O O . PRO A 1 99 ? 22.201 -21.851 32.190 1.00 24.22 99 PRO A O 1
ATOM 775 N N . VAL A 1 100 ? 22.631 -21.490 30.031 1.00 22.92 100 VAL A N 1
ATOM 776 C CA . VAL A 1 100 ? 23.003 -20.093 30.229 1.00 22.92 100 VAL A CA 1
ATOM 777 C C . VAL A 1 100 ? 21.729 -19.274 30.048 1.00 22.92 100 VAL A C 1
ATOM 779 O O . VAL A 1 100 ? 21.252 -19.097 28.927 1.00 22.92 100 VAL A O 1
ATOM 782 N N . GLU A 1 101 ? 21.170 -18.775 31.154 1.00 25.59 101 GLU A N 1
ATOM 783 C CA . GLU A 1 101 ? 20.174 -17.700 31.141 1.00 25.59 101 GLU A CA 1
ATOM 784 C C . GLU A 1 101 ? 20.792 -16.452 30.492 1.00 25.59 101 GLU A C 1
ATOM 786 O O . GLU A 1 101 ? 21.361 -15.578 31.142 1.00 25.59 101 GLU A O 1
ATOM 791 N N . LEU A 1 102 ? 20.692 -16.361 29.171 1.00 23.41 102 LEU A N 1
ATOM 792 C CA . LEU A 1 102 ? 20.983 -15.146 28.427 1.00 23.41 102 LEU A CA 1
ATOM 793 C C . LEU A 1 102 ? 19.667 -14.407 28.207 1.00 23.41 102 LEU A C 1
ATOM 795 O O . LEU A 1 102 ? 18.945 -14.628 27.236 1.00 23.41 102 LEU A O 1
ATOM 799 N N . SER A 1 103 ? 19.357 -13.507 29.144 1.00 27.20 103 SER A N 1
ATOM 800 C CA . SER A 1 103 ? 18.238 -12.575 29.042 1.00 27.20 103 SER A CA 1
ATOM 801 C C . SER A 1 103 ? 18.487 -11.569 27.910 1.00 27.20 103 SER A C 1
ATOM 803 O O . SER A 1 103 ? 18.968 -10.455 28.133 1.00 27.20 103 SER A O 1
ATOM 805 N N . PHE A 1 104 ? 18.155 -11.935 26.677 1.00 27.33 104 PHE A N 1
ATOM 806 C CA . PHE A 1 104 ? 18.090 -10.981 25.578 1.00 27.33 104 PHE A CA 1
ATOM 807 C C . PHE A 1 104 ? 16.650 -10.526 25.390 1.00 27.33 104 PHE A C 1
ATOM 809 O O . PHE A 1 104 ? 15.788 -11.264 24.928 1.00 27.33 104 PHE A O 1
ATOM 816 N N . LYS A 1 105 ? 16.407 -9.269 25.769 1.00 25.41 105 LYS A N 1
ATOM 817 C CA . LYS A 1 105 ? 15.188 -8.531 25.447 1.00 25.41 105 LYS A CA 1
ATOM 818 C C . LYS A 1 105 ? 15.174 -8.247 23.945 1.00 25.41 105 LYS A C 1
ATOM 820 O O . LYS A 1 105 ? 15.610 -7.187 23.508 1.00 25.41 105 LYS A O 1
ATOM 825 N N . THR A 1 106 ? 14.677 -9.180 23.152 1.00 25.95 106 THR A N 1
ATOM 826 C CA . THR A 1 106 ? 13.991 -8.817 21.915 1.00 25.95 106 THR A CA 1
ATOM 827 C C . THR A 1 106 ? 12.737 -8.024 22.288 1.00 25.95 106 THR A C 1
ATOM 829 O O . THR A 1 106 ? 12.073 -8.374 23.269 1.00 25.95 106 THR A O 1
ATOM 832 N N . PRO A 1 107 ? 12.355 -6.973 21.543 1.00 28.12 107 PRO A N 1
ATOM 833 C CA . PRO A 1 107 ? 10.989 -6.484 21.573 1.00 28.12 107 PRO A CA 1
ATOM 834 C C . PRO A 1 107 ? 10.127 -7.507 20.821 1.00 28.12 107 PRO A C 1
ATOM 836 O O . PRO A 1 107 ? 9.601 -7.234 19.750 1.00 28.12 107 PRO A O 1
ATOM 839 N N . VAL A 1 108 ? 10.012 -8.717 21.379 1.00 34.31 108 VAL A N 1
ATOM 840 C CA . VAL A 1 108 ? 8.799 -9.516 21.218 1.00 34.31 108 VAL A CA 1
ATOM 841 C C . VAL A 1 108 ? 7.683 -8.558 21.605 1.00 34.31 108 VAL A C 1
ATOM 843 O O . VAL A 1 108 ? 7.833 -7.878 22.631 1.00 34.31 108 VAL A O 1
ATOM 846 N N . SER A 1 109 ? 6.632 -8.433 20.788 1.00 39.50 109 SER A N 1
ATOM 847 C CA . SER A 1 109 ? 5.383 -7.811 21.231 1.00 39.50 109 SER A CA 1
ATOM 848 C C . SER A 1 109 ? 5.144 -8.351 22.632 1.00 39.50 109 SER A C 1
ATOM 850 O O . SER A 1 109 ? 5.011 -9.564 22.786 1.00 39.50 109 SER A O 1
ATOM 852 N N . PRO A 1 110 ? 5.295 -7.539 23.690 1.00 42.44 110 PRO A N 1
ATOM 853 C CA . PRO A 1 110 ? 5.255 -8.098 25.025 1.00 42.44 110 PRO A CA 1
ATOM 854 C C . PRO A 1 110 ? 3.897 -8.757 25.122 1.00 42.44 110 PRO A C 1
ATOM 856 O O . PRO A 1 110 ? 2.909 -8.142 24.743 1.00 42.44 110 PRO A O 1
ATOM 859 N N . ASN A 1 111 ? 3.877 -10.016 25.534 1.00 53.03 111 ASN A N 1
ATOM 860 C CA . ASN A 1 111 ? 2.658 -10.785 25.680 1.00 53.03 111 ASN A CA 1
ATOM 861 C C . ASN A 1 111 ? 1.789 -10.040 26.721 1.00 53.03 111 ASN A C 1
ATOM 863 O O . ASN A 1 111 ? 1.986 -10.170 27.937 1.00 53.03 111 ASN A O 1
ATOM 867 N N . ILE A 1 112 ? 0.963 -9.085 26.262 1.00 66.38 112 ILE A N 1
ATOM 868 C CA . ILE A 1 112 ? 0.251 -8.145 27.127 1.00 66.38 112 ILE A CA 1
ATOM 869 C C . ILE A 1 112 ? -0.894 -8.950 27.711 1.00 66.38 112 ILE A C 1
ATOM 871 O O . ILE A 1 112 ? -1.924 -9.153 27.075 1.00 66.38 112 ILE A O 1
ATOM 875 N N . LYS A 1 113 ? -0.745 -9.363 28.969 1.00 73.75 113 LYS A N 1
ATOM 876 C CA . LYS A 1 113 ? -1.884 -9.839 29.751 1.00 73.75 113 LYS A CA 1
ATOM 877 C C . LYS A 1 113 ? -2.808 -8.659 30.034 1.00 73.75 113 LYS A C 1
ATOM 879 O O . LYS A 1 113 ? -2.618 -7.922 31.007 1.00 73.75 113 LYS A O 1
ATOM 884 N N . TRP A 1 114 ? -3.778 -8.461 29.149 1.00 83.00 114 TRP A N 1
ATOM 885 C CA . TRP A 1 114 ? -4.834 -7.477 29.319 1.00 83.00 114 TRP A CA 1
ATOM 886 C C . TRP A 1 114 ? -5.667 -7.827 30.547 1.00 83.00 114 TRP A C 1
ATOM 888 O O . TRP A 1 114 ? -6.042 -8.977 30.763 1.00 83.00 114 TRP A O 1
ATOM 898 N N . LYS A 1 115 ? -5.943 -6.821 31.377 1.00 83.56 115 LYS A N 1
ATOM 899 C CA . LYS A 1 115 ? -6.839 -6.965 32.523 1.00 83.56 115 LYS A CA 1
ATOM 900 C C . LYS A 1 115 ? -8.193 -6.393 32.140 1.00 83.56 115 LYS A C 1
ATOM 902 O O . LYS A 1 115 ? -8.272 -5.254 31.676 1.00 83.56 115 LYS A O 1
ATOM 907 N N . MET A 1 116 ? -9.231 -7.191 32.342 1.00 85.12 116 MET A N 1
ATOM 908 C CA . MET A 1 116 ? -10.617 -6.779 32.187 1.00 85.12 116 MET A CA 1
ATOM 909 C C . MET A 1 116 ? -11.345 -6.951 33.508 1.00 85.12 116 MET A C 1
ATOM 911 O O . MET A 1 116 ? -11.032 -7.859 34.280 1.00 85.12 116 MET A O 1
ATOM 915 N N . ASP A 1 117 ? -12.313 -6.084 33.772 1.00 82.06 117 ASP A N 1
ATOM 916 C CA . ASP A 1 117 ? -13.244 -6.313 34.870 1.00 82.06 117 ASP A CA 1
ATOM 917 C C . ASP A 1 117 ? -14.446 -7.166 34.432 1.00 82.06 117 ASP A C 1
ATOM 919 O O . ASP A 1 117 ? -14.622 -7.493 33.257 1.00 82.06 117 ASP A O 1
ATOM 923 N N . ARG A 1 118 ? -15.304 -7.512 35.398 1.00 77.81 118 ARG A N 1
ATOM 924 C CA . ARG A 1 118 ? -16.511 -8.331 35.186 1.00 77.81 118 ARG A CA 1
ATOM 925 C C . ARG A 1 118 ? -17.542 -7.724 34.223 1.00 77.81 118 ARG A C 1
ATOM 927 O O . ARG A 1 118 ? -18.484 -8.416 33.853 1.00 77.81 118 ARG A O 1
ATOM 934 N N . TRP A 1 119 ? -17.399 -6.450 33.861 1.00 76.56 119 TRP A N 1
ATOM 935 C CA . TRP A 1 119 ? -18.282 -5.734 32.939 1.00 76.56 119 TRP A CA 1
ATOM 936 C C . TRP A 1 119 ? -17.621 -5.497 31.571 1.00 76.56 119 TRP A C 1
ATOM 938 O O . TRP A 1 119 ? -18.223 -4.875 30.699 1.00 76.56 119 TRP A O 1
ATOM 948 N N . GLY A 1 120 ? -16.396 -5.996 31.358 1.00 81.00 120 GLY A N 1
ATOM 949 C CA . GLY A 1 120 ? -15.664 -5.861 30.099 1.00 81.00 120 GLY A CA 1
ATOM 950 C C . GLY A 1 120 ? -14.944 -4.519 29.921 1.00 81.00 120 GLY A C 1
ATOM 951 O O . GLY A 1 120 ? -14.569 -4.181 28.789 1.00 81.00 120 GLY A O 1
ATOM 952 N N . ARG A 1 121 ? -14.727 -3.745 31.001 1.00 86.88 121 ARG A N 1
ATOM 953 C CA . ARG A 1 121 ? -13.833 -2.574 30.957 1.00 86.88 121 ARG A CA 1
ATOM 954 C C . ARG A 1 121 ? -12.395 -3.033 30.834 1.00 86.88 121 ARG A C 1
ATOM 956 O O . ARG A 1 121 ? -11.913 -3.824 31.640 1.00 86.88 121 ARG A O 1
ATOM 963 N N . ILE A 1 122 ? -11.699 -2.463 29.859 1.00 91.38 122 ILE A N 1
ATOM 964 C CA . ILE A 1 122 ? -10.298 -2.762 29.577 1.00 91.38 122 ILE A CA 1
ATOM 965 C C . ILE A 1 122 ? -9.424 -1.830 30.421 1.00 91.38 122 ILE A C 1
ATOM 967 O O . ILE A 1 122 ? -9.549 -0.604 30.347 1.00 91.38 122 ILE A O 1
ATOM 971 N N . SER A 1 123 ? -8.539 -2.400 31.236 1.00 91.38 123 SER A N 1
ATOM 972 C CA . SER A 1 123 ? -7.528 -1.628 31.958 1.00 91.38 123 SER A CA 1
ATOM 973 C C . SER A 1 123 ? -6.428 -1.156 31.010 1.00 91.38 123 SER A C 1
ATOM 975 O O . SER A 1 123 ? -5.992 -1.882 30.117 1.00 91.38 123 SER A O 1
ATOM 977 N N . CYS A 1 124 ? -5.934 0.057 31.239 1.00 92.25 124 CYS A N 1
ATOM 978 C CA . CYS A 1 124 ? -4.784 0.592 30.529 1.00 92.25 124 CYS A CA 1
ATOM 979 C C . CYS A 1 124 ? -3.555 -0.296 30.794 1.00 92.25 124 CYS A C 1
ATOM 981 O O . CYS A 1 124 ? -3.292 -0.637 31.955 1.00 92.25 124 CYS A O 1
ATOM 983 N N . PRO A 1 125 ? -2.792 -0.678 29.757 1.00 90.81 125 PRO A N 1
ATOM 984 C CA . PRO A 1 125 ? -1.719 -1.645 29.923 1.00 90.81 125 PRO A CA 1
ATOM 985 C C . PRO A 1 125 ? -0.505 -1.035 30.656 1.00 90.81 125 PRO A C 1
ATOM 987 O O . PRO A 1 125 ? -0.466 0.171 30.909 1.00 90.81 125 PRO A O 1
ATOM 990 N N . PRO A 1 126 ? 0.496 -1.838 31.060 1.00 88.62 126 PRO A N 1
ATOM 991 C CA . PRO A 1 126 ? 1.648 -1.349 31.822 1.00 88.62 126 PRO A CA 1
ATOM 992 C C . PRO A 1 126 ? 2.541 -0.354 31.060 1.00 88.62 126 PRO A C 1
ATOM 994 O O . PRO A 1 126 ? 2.584 -0.340 29.830 1.00 88.62 126 PRO A O 1
ATOM 997 N N . LYS A 1 127 ? 3.379 0.390 31.802 1.00 87.31 127 LYS A N 1
ATOM 998 C CA . LYS A 1 127 ? 4.361 1.350 31.246 1.00 87.31 127 LYS A CA 1
ATOM 999 C C . LYS A 1 127 ? 5.299 0.763 30.193 1.00 87.31 127 LYS A C 1
ATOM 1001 O O . LYS A 1 127 ? 5.693 1.477 29.280 1.00 87.31 127 LYS A O 1
ATOM 1006 N N . LYS A 1 128 ? 5.609 -0.537 30.273 1.00 82.62 128 LYS A N 1
ATOM 1007 C CA . LYS A 1 128 ? 6.463 -1.238 29.296 1.00 82.62 128 LYS A CA 1
ATOM 1008 C C . LYS A 1 128 ? 5.929 -1.173 27.857 1.00 82.62 128 LYS A C 1
ATOM 1010 O O . LYS A 1 128 ? 6.717 -1.301 26.934 1.00 82.62 128 LYS A O 1
ATOM 1015 N N . VAL A 1 129 ? 4.624 -0.965 27.677 1.00 81.44 129 VAL A N 1
ATOM 1016 C CA . VAL A 1 129 ? 3.966 -0.856 26.362 1.00 81.44 129 VAL A CA 1
ATOM 1017 C C . VAL A 1 129 ? 3.358 0.518 26.113 1.00 81.44 129 VAL A C 1
ATOM 1019 O O . VAL A 1 129 ? 2.524 0.675 25.230 1.00 81.44 129 VAL A O 1
ATOM 1022 N N . GLY A 1 130 ? 3.756 1.519 26.900 1.00 84.12 130 GLY A N 1
ATOM 1023 C CA . GLY A 1 130 ? 3.291 2.900 26.765 1.00 84.12 130 GLY A CA 1
ATOM 1024 C C . GLY A 1 130 ? 2.013 3.244 27.535 1.00 84.12 130 GLY A C 1
ATOM 1025 O O . GLY A 1 130 ? 1.572 4.386 27.466 1.00 84.12 130 GLY A O 1
ATOM 1026 N N . GLY A 1 131 ? 1.410 2.306 28.275 1.00 88.94 131 GLY A N 1
ATOM 1027 C CA . GLY A 1 131 ? 0.252 2.598 29.129 1.00 88.94 131 GLY A CA 1
ATOM 1028 C C . GLY A 1 131 ? 0.635 2.995 30.564 1.00 88.94 131 GLY A C 1
ATOM 1029 O O . GLY A 1 131 ? 1.807 3.060 30.923 1.00 88.94 131 GLY A O 1
ATOM 1030 N N . CYS A 1 132 ? -0.347 3.259 31.430 1.00 90.62 132 CYS A N 1
ATOM 1031 C CA . CYS A 1 132 ? -0.107 3.648 32.827 1.00 90.62 132 CYS A CA 1
ATOM 1032 C C . CYS A 1 132 ? -0.302 2.513 33.849 1.00 90.62 132 CYS A C 1
ATOM 1034 O O . CYS A 1 132 ? 0.053 2.680 35.016 1.00 90.62 132 CYS A O 1
ATOM 1036 N N . GLY A 1 133 ? -0.884 1.379 33.445 1.00 86.62 133 GLY A N 1
ATOM 1037 C CA . GLY A 1 133 ? -1.154 0.212 34.294 1.00 86.62 133 GLY A CA 1
ATOM 1038 C C . GLY A 1 133 ? -2.223 0.395 35.380 1.00 86.62 133 GLY A C 1
ATOM 1039 O O . GLY A 1 133 ? -2.472 -0.542 36.133 1.00 86.62 133 GLY A O 1
ATOM 1040 N N . SER A 1 134 ? -2.824 1.583 35.504 1.00 85.69 134 SER A N 1
ATOM 1041 C CA . SER A 1 134 ? -3.697 1.946 36.636 1.00 85.69 134 SER A CA 1
ATOM 1042 C C . SER A 1 134 ? -4.972 2.710 36.252 1.00 85.69 134 SER A C 1
ATOM 1044 O O . SER A 1 134 ? -5.762 3.065 37.129 1.00 85.69 134 SER A O 1
ATOM 1046 N N . GLY A 1 135 ? -5.161 3.028 34.971 1.00 87.06 135 GLY A N 1
ATOM 1047 C CA . GLY A 1 135 ? -6.365 3.669 34.434 1.00 87.06 135 GLY A CA 1
ATOM 1048 C C . GLY A 1 135 ? -7.264 2.672 33.707 1.00 87.06 135 GLY A C 1
ATOM 1049 O O . GLY A 1 135 ? -6.838 1.556 33.413 1.00 87.06 135 GLY A O 1
ATOM 1050 N N . PHE A 1 136 ? -8.484 3.090 33.382 1.00 90.38 136 PHE A N 1
ATOM 1051 C CA . PHE A 1 136 ? -9.375 2.365 32.477 1.00 90.38 136 PHE A CA 1
ATOM 1052 C C . PHE A 1 136 ? -9.443 3.082 31.131 1.00 90.38 136 PHE A C 1
ATOM 1054 O O . PHE A 1 136 ? -9.219 4.291 31.054 1.00 90.38 136 PHE A O 1
ATOM 1061 N N . LEU A 1 137 ? -9.703 2.317 30.073 1.00 91.69 137 LEU A N 1
ATOM 1062 C CA . LEU A 1 137 ? -9.885 2.855 28.733 1.00 91.69 137 LEU A CA 1
ATOM 1063 C C . LEU A 1 137 ? -11.367 3.192 28.516 1.00 91.69 137 LEU A C 1
ATOM 1065 O O . LEU A 1 137 ? -12.222 2.302 28.475 1.00 91.69 137 LEU A O 1
ATOM 1069 N N . GLU A 1 138 ? -11.661 4.477 28.369 1.00 91.88 138 GLU A N 1
ATOM 1070 C CA . GLU A 1 138 ? -13.008 5.033 28.203 1.00 91.88 138 GLU A CA 1
ATOM 1071 C C . GLU A 1 138 ? -13.316 5.244 26.722 1.00 91.88 138 GLU A C 1
ATOM 1073 O O . GLU A 1 138 ? -12.436 5.645 25.957 1.00 91.88 138 GLU A O 1
ATOM 1078 N N . LEU A 1 139 ? -14.557 4.973 26.306 1.00 91.69 139 LEU A N 1
ATOM 1079 C CA . LEU A 1 139 ? -14.971 5.174 24.920 1.00 91.69 139 LEU A CA 1
ATOM 1080 C C . LEU A 1 139 ? -15.015 6.671 24.582 1.00 91.69 139 LEU A C 1
ATOM 1082 O O . LEU A 1 139 ? -15.692 7.459 25.242 1.00 91.69 139 LEU A O 1
ATOM 1086 N N . LYS A 1 140 ? -14.327 7.047 23.508 1.00 89.50 140 LYS A N 1
ATOM 1087 C CA . LYS A 1 140 ? -14.343 8.381 22.908 1.00 89.50 140 LYS A CA 1
ATOM 1088 C C . LYS A 1 140 ? -14.821 8.305 21.461 1.00 89.50 140 LYS A C 1
ATOM 1090 O O . LYS A 1 140 ? -14.757 7.255 20.821 1.00 89.50 140 LYS A O 1
ATOM 1095 N N . CYS A 1 141 ? -15.314 9.435 20.964 1.00 87.38 141 CYS A N 1
ATOM 1096 C CA . CYS A 1 141 ? -15.815 9.612 19.602 1.00 87.38 141 CYS A CA 1
ATOM 1097 C C . CYS A 1 141 ? -15.190 10.889 19.035 1.00 87.38 141 CYS A C 1
ATOM 1099 O O . CYS A 1 141 ? -15.233 11.927 19.697 1.00 87.38 141 CYS A O 1
ATOM 1101 N N . MET A 1 142 ? -14.568 10.823 17.857 1.00 83.50 142 MET A N 1
ATOM 1102 C CA . MET A 1 142 ? -13.915 11.997 17.262 1.00 83.50 142 MET A CA 1
ATOM 1103 C C . MET A 1 142 ? -14.944 12.946 16.661 1.00 83.50 142 MET A C 1
ATOM 1105 O O . MET A 1 142 ? -14.886 14.162 16.870 1.00 83.50 142 MET A O 1
ATOM 1109 N N . PHE A 1 143 ? -15.917 12.385 15.950 1.00 80.88 143 PHE A N 1
ATOM 1110 C CA . PHE A 1 143 ? -16.966 13.153 15.301 1.00 80.88 143 PHE A CA 1
ATOM 1111 C C . PHE A 1 143 ? -18.218 13.235 16.184 1.00 80.88 143 PHE A C 1
ATOM 1113 O O . PHE A 1 143 ? -18.377 12.442 17.116 1.00 80.88 143 PHE A O 1
ATOM 1120 N N . PRO A 1 144 ? -19.115 14.212 15.945 1.00 82.06 144 PRO A N 1
ATOM 1121 C CA . PRO A 1 144 ? -20.437 14.202 16.559 1.00 82.06 144 PRO A CA 1
ATOM 1122 C C . PRO A 1 144 ? -21.138 12.862 16.329 1.00 82.06 144 PRO A C 1
ATOM 1124 O O . PRO A 1 144 ? -20.963 12.234 15.281 1.00 82.06 144 PRO A O 1
ATOM 1127 N N . GLU A 1 145 ? -21.949 12.436 17.297 1.00 75.19 145 GLU A N 1
ATOM 1128 C CA . GLU A 1 145 ? -22.683 11.184 17.157 1.00 75.19 145 GLU A CA 1
ATOM 1129 C C . GLU A 1 145 ? -23.503 11.165 15.869 1.00 75.19 145 GLU A C 1
ATOM 1131 O O . GLU A 1 145 ? -24.061 12.179 15.454 1.00 75.19 145 GLU A O 1
ATOM 1136 N N . LYS A 1 146 ? -23.572 9.986 15.248 1.00 77.81 146 LYS A N 1
ATOM 1137 C CA . LYS A 1 146 ? -24.273 9.724 13.987 1.00 77.81 146 LYS A CA 1
ATOM 1138 C C . LYS A 1 146 ? -23.715 10.430 12.751 1.00 77.81 146 LYS A C 1
ATOM 1140 O O . LYS A 1 146 ? -24.138 10.059 11.661 1.00 77.81 146 LYS A O 1
ATOM 1145 N N . TRP A 1 147 ? -22.737 11.329 12.863 1.00 83.69 147 TRP A N 1
ATOM 1146 C CA . TRP A 1 147 ? -22.213 12.078 11.715 1.00 83.69 147 TRP A CA 1
ATOM 1147 C C . TRP A 1 147 ? -21.710 11.167 10.586 1.00 83.69 147 TRP A C 1
ATOM 1149 O O . TRP A 1 147 ? -22.096 11.344 9.433 1.00 83.69 147 TRP A O 1
ATOM 1159 N N . VAL A 1 148 ? -20.923 10.134 10.915 1.00 83.00 148 VAL A N 1
ATOM 1160 C CA . VAL A 1 148 ? -20.419 9.158 9.929 1.00 83.00 148 VAL A CA 1
ATOM 1161 C C . VAL A 1 148 ? -21.564 8.368 9.287 1.00 83.00 148 VAL A C 1
ATOM 1163 O O . VAL A 1 148 ? -21.588 8.180 8.074 1.00 83.00 148 VAL A O 1
ATOM 1166 N N . SER A 1 149 ? -22.540 7.919 10.080 1.00 84.00 149 SER A N 1
ATOM 1167 C CA . SER A 1 149 ? -23.704 7.176 9.575 1.00 84.00 149 SER A CA 1
ATOM 1168 C C . SER A 1 149 ? -24.646 8.038 8.732 1.00 84.00 149 SER A C 1
ATOM 1170 O O . SER A 1 149 ? -25.152 7.561 7.725 1.00 84.00 149 SER A O 1
ATOM 1172 N N . GLU A 1 150 ? -24.849 9.304 9.093 1.00 89.31 150 GLU A N 1
ATOM 1173 C CA . GLU A 1 150 ? -25.628 10.263 8.307 1.00 89.31 150 GLU A CA 1
ATOM 1174 C C . GLU A 1 150 ? -24.918 10.608 7.001 1.00 89.31 150 GLU A C 1
ATOM 1176 O O . GLU A 1 150 ? -25.556 10.678 5.954 1.00 89.31 150 GLU A O 1
ATOM 1181 N N . MET A 1 151 ? -23.595 10.795 7.044 1.00 87.75 151 MET A N 1
ATOM 1182 C CA . MET A 1 151 ? -22.784 10.985 5.845 1.00 87.75 151 MET A CA 1
ATOM 1183 C C . MET A 1 151 ? -22.892 9.774 4.921 1.00 87.75 151 MET A C 1
ATOM 1185 O O . MET A 1 151 ? -23.141 9.946 3.730 1.00 87.75 151 MET A O 1
ATOM 1189 N N . LYS A 1 152 ? -22.757 8.561 5.469 1.00 88.62 152 LYS A N 1
ATOM 1190 C CA . LYS A 1 152 ? -22.931 7.314 4.721 1.00 88.62 152 LYS A CA 1
ATOM 1191 C C . LYS A 1 152 ? -24.324 7.238 4.089 1.00 88.62 152 LYS A C 1
ATOM 1193 O O . LYS A 1 152 ? -24.410 7.039 2.886 1.00 88.62 152 LYS A O 1
ATOM 1198 N N . HIS A 1 153 ? -25.385 7.481 4.859 1.00 90.94 153 HIS A N 1
ATOM 1199 C CA . HIS A 1 153 ? -26.759 7.468 4.353 1.00 90.94 153 HIS A CA 1
ATOM 1200 C C . HIS A 1 153 ? -26.967 8.490 3.227 1.00 90.94 153 HIS A C 1
ATOM 1202 O O . HIS A 1 153 ? -27.529 8.163 2.189 1.00 90.94 153 HIS A O 1
ATOM 1208 N N . LYS A 1 154 ? -26.480 9.729 3.389 1.00 91.50 154 LYS A N 1
ATOM 1209 C CA . LYS A 1 154 ? -26.544 10.758 2.336 1.00 91.50 154 LYS A CA 1
ATOM 1210 C C . LYS A 1 154 ? -25.786 10.330 1.081 1.00 91.50 154 LYS A C 1
ATOM 1212 O O . LYS A 1 154 ? -26.275 10.552 -0.022 1.00 91.50 154 LYS A O 1
ATOM 1217 N N . ALA A 1 155 ? -24.609 9.725 1.237 1.00 88.44 155 ALA A N 1
ATOM 1218 C CA . ALA A 1 155 ? -23.829 9.209 0.118 1.00 88.44 155 ALA A CA 1
ATOM 1219 C C . ALA A 1 155 ? -24.563 8.065 -0.602 1.00 88.44 155 ALA A C 1
ATOM 1221 O O . ALA A 1 155 ? -24.632 8.073 -1.826 1.00 88.44 155 ALA A O 1
ATOM 1222 N N . GLU A 1 156 ? -25.165 7.135 0.143 1.00 90.12 156 GLU A N 1
ATOM 1223 C CA . GLU A 1 156 ? -25.985 6.041 -0.392 1.00 90.12 156 GLU A CA 1
ATOM 1224 C C . GLU A 1 156 ? -27.241 6.562 -1.105 1.00 90.12 156 GLU A C 1
ATOM 1226 O O . GLU A 1 156 ? -27.577 6.081 -2.181 1.00 90.12 156 GLU A O 1
ATOM 1231 N N . GLU A 1 157 ? -27.899 7.593 -0.573 1.00 91.12 157 GLU A N 1
ATOM 1232 C CA . GLU A 1 157 ? -29.060 8.238 -1.198 1.00 91.12 157 GLU A CA 1
ATOM 1233 C C . GLU A 1 157 ? -28.683 8.985 -2.488 1.00 91.12 157 GLU A C 1
ATOM 1235 O O . GLU A 1 157 ? -29.420 8.966 -3.475 1.00 91.12 157 GLU A O 1
ATOM 1240 N N . ILE A 1 158 ? -27.533 9.668 -2.504 1.00 87.88 158 ILE A N 1
ATOM 1241 C CA . ILE A 1 158 ? -26.997 10.284 -3.724 1.00 87.88 158 ILE A CA 1
ATOM 1242 C C . ILE A 1 158 ? -26.675 9.197 -4.745 1.00 87.88 158 ILE A C 1
ATOM 1244 O O . ILE A 1 158 ? -27.093 9.332 -5.893 1.00 87.88 158 ILE A O 1
ATOM 1248 N N . ALA A 1 159 ? -25.987 8.128 -4.333 1.00 83.62 159 ALA A N 1
ATOM 1249 C CA . ALA A 1 159 ? -25.676 7.003 -5.201 1.00 83.62 159 ALA A CA 1
ATOM 1250 C C . ALA A 1 159 ? -26.965 6.435 -5.803 1.00 83.62 159 ALA A C 1
ATOM 1252 O O . ALA A 1 159 ? -27.111 6.482 -7.016 1.00 83.62 159 ALA A O 1
ATOM 1253 N N . ALA A 1 160 ? -27.949 6.063 -4.977 1.00 84.56 160 ALA A N 1
ATOM 1254 C CA . ALA A 1 160 ? -29.233 5.506 -5.405 1.00 84.56 160 ALA A CA 1
ATOM 1255 C C . ALA A 1 160 ? -30.012 6.405 -6.382 1.00 84.56 160 ALA A C 1
ATOM 1257 O O . ALA A 1 160 ? -30.643 5.895 -7.303 1.00 84.56 160 ALA A O 1
ATOM 1258 N N . ARG A 1 161 ? -29.956 7.736 -6.221 1.00 82.44 161 ARG A N 1
ATOM 1259 C CA . ARG A 1 161 ? -30.590 8.692 -7.151 1.00 82.44 161 ARG A CA 1
ATOM 1260 C C . ARG A 1 161 ? -29.905 8.774 -8.512 1.00 82.44 161 ARG A C 1
ATOM 1262 O O . ARG A 1 161 ? -30.560 9.118 -9.490 1.00 82.44 161 ARG A O 1
ATOM 1269 N N . HIS A 1 162 ? -28.608 8.488 -8.572 1.00 70.12 162 HIS A N 1
ATOM 1270 C CA . HIS A 1 162 ? -27.805 8.573 -9.794 1.00 70.12 162 HIS A CA 1
ATOM 1271 C C . HIS A 1 162 ? -27.510 7.193 -10.410 1.00 70.12 162 HIS A C 1
ATOM 1273 O O . HIS A 1 162 ? -27.100 7.127 -11.567 1.00 70.12 162 HIS A O 1
ATOM 1279 N N . THR A 1 163 ? -27.804 6.096 -9.702 1.00 57.53 163 THR A N 1
ATOM 1280 C CA . THR A 1 163 ? -27.786 4.722 -10.226 1.00 57.53 163 THR A CA 1
ATOM 1281 C C . THR A 1 163 ? -28.651 4.523 -11.487 1.00 57.53 163 THR A C 1
ATOM 1283 O O . THR A 1 163 ? -28.176 3.834 -12.388 1.00 57.53 163 THR A O 1
ATOM 1286 N N . PRO A 1 164 ? -29.840 5.151 -11.665 1.00 49.44 164 PRO A N 1
ATOM 1287 C CA . PRO A 1 164 ? -30.673 4.918 -12.852 1.00 49.44 164 PRO A CA 1
ATOM 1288 C C . PRO A 1 164 ? -30.033 5.379 -14.171 1.00 49.44 164 PRO A C 1
ATOM 1290 O O . PRO A 1 164 ? -30.414 4.903 -15.238 1.00 49.44 164 PRO A O 1
ATOM 1293 N N . LEU A 1 165 ? -29.049 6.288 -14.123 1.00 46.25 165 LEU A N 1
ATOM 1294 C CA . LEU A 1 165 ? -28.339 6.776 -15.314 1.00 46.25 165 LEU A CA 1
ATOM 1295 C C . LEU A 1 165 ? -27.194 5.854 -15.756 1.00 46.25 165 LEU A C 1
ATOM 1297 O O . LEU A 1 165 ? -26.747 5.955 -16.895 1.00 46.25 165 LEU A O 1
ATOM 1301 N N . MET A 1 166 ? -26.736 4.946 -14.889 1.00 45.31 166 MET A N 1
ATOM 1302 C CA . MET A 1 166 ? -25.816 3.868 -15.274 1.00 45.31 166 MET A CA 1
ATOM 1303 C C . MET A 1 166 ? -26.554 2.586 -15.673 1.00 45.31 166 MET A C 1
ATOM 1305 O O . MET A 1 166 ? -25.959 1.708 -16.287 1.00 45.31 166 MET A O 1
ATOM 1309 N N . ASP A 1 167 ? -27.855 2.500 -15.388 1.00 38.78 167 ASP A N 1
ATOM 1310 C CA . ASP A 1 167 ? -28.681 1.313 -15.633 1.00 38.78 167 ASP A CA 1
ATOM 1311 C C . ASP A 1 167 ? -29.227 1.218 -17.073 1.00 38.78 167 ASP A C 1
ATOM 1313 O O . ASP A 1 167 ? -29.862 0.239 -17.449 1.00 38.78 167 ASP A O 1
ATOM 1317 N N . HIS A 1 168 ? -28.926 2.184 -17.950 1.00 43.00 168 HIS A N 1
ATOM 1318 C CA . HIS A 1 168 ? -29.215 2.075 -19.392 1.00 43.00 168 HIS A CA 1
ATOM 1319 C C . HIS A 1 168 ? -28.194 1.174 -20.122 1.00 43.00 168 HIS A C 1
ATOM 1321 O O . HIS A 1 168 ? -27.761 1.475 -21.234 1.00 43.00 168 HIS A O 1
ATOM 1327 N N . GLY A 1 169 ? -27.790 0.066 -19.488 1.00 40.50 169 GLY A N 1
ATOM 1328 C CA . GLY A 1 169 ? -26.839 -0.880 -20.070 1.00 40.50 169 GLY A CA 1
ATOM 1329 C C . GLY A 1 169 ? -26.186 -1.890 -19.126 1.00 40.50 169 GLY A C 1
ATOM 1330 O O . GLY A 1 169 ? -25.417 -2.713 -19.615 1.00 40.50 169 GLY A O 1
ATOM 1331 N N . ILE A 1 170 ? -26.477 -1.910 -17.818 1.00 44.53 170 ILE A N 1
ATOM 1332 C CA . ILE A 1 170 ? -26.042 -3.021 -16.948 1.00 44.53 170 ILE A CA 1
ATOM 1333 C C . ILE A 1 170 ? -27.079 -4.142 -17.049 1.00 44.53 170 ILE A C 1
ATOM 1335 O O . ILE A 1 170 ? -27.688 -4.597 -16.087 1.00 44.53 170 ILE A O 1
ATOM 1339 N N . SER A 1 171 ? -27.242 -4.643 -18.274 1.00 40.84 171 SER A N 1
ATOM 1340 C CA . SER A 1 171 ? -27.532 -6.057 -18.415 1.00 40.84 171 SER A CA 1
ATOM 1341 C C . SER A 1 171 ? -26.449 -6.800 -17.628 1.00 40.84 171 SER A C 1
ATOM 1343 O O . SER A 1 171 ? -25.276 -6.419 -17.639 1.00 40.84 171 SER A O 1
ATOM 1345 N N . THR A 1 172 ? -26.810 -7.923 -17.032 1.00 42.72 172 THR A N 1
ATOM 1346 C CA . THR A 1 172 ? -25.928 -9.058 -16.730 1.00 42.72 172 THR A CA 1
ATOM 1347 C C . THR A 1 172 ? -25.115 -9.552 -17.946 1.00 42.72 172 THR A C 1
ATOM 1349 O O . THR A 1 172 ? -24.644 -10.684 -17.957 1.00 42.72 172 THR A O 1
ATOM 1352 N N . GLN A 1 173 ? -24.898 -8.722 -18.972 1.00 46.12 173 GLN A N 1
ATOM 1353 C CA . GLN A 1 173 ? -23.838 -8.871 -19.942 1.00 46.12 173 GLN A CA 1
ATOM 1354 C C . GLN A 1 173 ? -22.519 -8.967 -19.183 1.00 46.12 173 GLN A C 1
ATOM 1356 O O . GLN A 1 173 ? -22.032 -8.018 -18.549 1.00 46.12 173 GLN A O 1
ATOM 1361 N N . CYS A 1 174 ? -21.954 -10.168 -19.256 1.00 52.75 174 CYS A N 1
ATOM 1362 C CA . CYS A 1 174 ? -20.571 -10.475 -18.958 1.00 52.75 174 CYS A CA 1
ATOM 1363 C C . CYS A 1 174 ? -19.663 -9.328 -19.420 1.00 52.75 174 CYS A C 1
ATOM 1365 O O . CYS A 1 174 ? -19.951 -8.613 -20.383 1.00 52.75 174 CYS A O 1
ATOM 1367 N N . CYS A 1 175 ? -18.570 -9.085 -18.693 1.00 60.31 175 CYS A N 1
ATOM 1368 C CA . CYS A 1 175 ? -17.493 -8.292 -19.277 1.00 60.31 175 CYS A CA 1
ATOM 1369 C C . CYS A 1 175 ? -17.220 -8.811 -20.701 1.00 60.31 175 CYS A C 1
ATOM 1371 O O . CYS A 1 175 ? -17.192 -10.023 -20.879 1.00 60.31 175 CYS A O 1
ATOM 1373 N N . THR A 1 176 ? -16.964 -7.940 -21.682 1.00 59.09 176 THR A N 1
ATOM 1374 C CA . THR A 1 176 ? -16.510 -8.365 -23.024 1.00 59.09 176 THR A CA 1
ATOM 1375 C C . THR A 1 176 ? -15.236 -9.221 -22.976 1.00 59.09 176 THR A C 1
ATOM 1377 O O . THR A 1 176 ? -14.863 -9.831 -23.971 1.00 59.09 176 THR A O 1
ATOM 1380 N N . CYS A 1 177 ? -14.574 -9.270 -21.817 1.00 63.09 177 CYS A N 1
ATOM 1381 C CA . CYS A 1 177 ? -13.540 -10.212 -21.418 1.00 63.09 177 CYS A CA 1
ATOM 1382 C C . CYS A 1 177 ? -13.908 -11.694 -21.602 1.00 63.09 177 CYS A C 1
ATOM 1384 O O . CYS A 1 177 ? -13.039 -12.496 -21.930 1.00 63.09 177 CYS A O 1
ATOM 1386 N N . LEU A 1 178 ? -15.153 -12.060 -21.288 1.00 58.22 178 LEU A N 1
ATOM 1387 C CA . LEU A 1 178 ? -15.601 -13.437 -21.102 1.00 58.22 178 LEU A CA 1
ATOM 1388 C C . LEU A 1 178 ? -16.859 -13.658 -21.934 1.00 58.22 178 LEU A C 1
ATOM 1390 O O . LEU A 1 178 ? -17.835 -12.915 -21.790 1.00 58.22 178 LEU A O 1
ATOM 1394 N N . ASP A 1 179 ? -16.847 -14.694 -22.766 1.00 51.03 179 ASP A N 1
ATOM 1395 C CA . ASP A 1 179 ? -18.040 -15.107 -23.493 1.00 51.03 179 ASP A CA 1
ATOM 1396 C C . ASP A 1 179 ? -19.089 -15.684 -22.526 1.00 51.03 179 ASP A C 1
ATOM 1398 O O . ASP A 1 179 ? -18.819 -15.987 -21.360 1.00 51.03 179 ASP A O 1
ATOM 1402 N N . SER A 1 180 ? -20.322 -15.855 -23.005 1.00 45.09 180 SER A N 1
ATOM 1403 C CA . SER A 1 180 ? -21.472 -16.356 -22.227 1.00 45.09 180 SER A CA 1
ATOM 1404 C C . SER A 1 180 ? -21.290 -17.771 -21.642 1.00 45.09 180 SER A C 1
ATOM 1406 O O . SER A 1 180 ? -22.102 -18.197 -20.823 1.00 45.09 180 SER A O 1
ATOM 1408 N N . VAL A 1 181 ? -20.207 -18.466 -22.007 1.00 47.78 181 VAL A N 1
ATOM 1409 C CA . VAL A 1 181 ? -19.814 -19.802 -21.520 1.00 47.78 181 VAL A CA 1
ATOM 1410 C C . VAL A 1 181 ? -18.616 -19.740 -20.547 1.00 47.78 181 VAL A C 1
ATOM 1412 O O . VAL A 1 181 ? -18.209 -20.757 -20.001 1.00 47.78 181 VAL A O 1
ATOM 1415 N N . GLY A 1 182 ? -18.063 -18.552 -20.269 1.00 49.84 182 GLY A N 1
ATOM 1416 C CA . GLY A 1 182 ? -16.884 -18.386 -19.405 1.00 49.84 182 GLY A CA 1
ATOM 1417 C C . GLY A 1 182 ? -15.546 -18.681 -20.092 1.00 49.84 182 GLY A C 1
ATOM 1418 O O . GLY A 1 182 ? -14.501 -18.569 -19.450 1.00 49.84 182 GLY A O 1
ATOM 1419 N N . ASP A 1 183 ? -15.568 -19.001 -21.388 1.00 47.91 183 ASP A N 1
ATOM 1420 C CA . ASP A 1 183 ? -14.370 -19.094 -22.218 1.00 47.91 183 ASP A CA 1
ATOM 1421 C C . ASP A 1 183 ? -13.837 -17.702 -22.591 1.00 47.91 183 ASP A C 1
ATOM 1423 O O . ASP A 1 183 ? -14.581 -16.720 -22.701 1.00 47.91 183 ASP A O 1
ATOM 1427 N N . LEU A 1 184 ? -12.514 -17.619 -22.772 1.00 52.53 184 LEU A N 1
ATOM 1428 C CA . LEU A 1 184 ? -11.862 -16.425 -23.302 1.00 52.53 184 LEU A CA 1
ATOM 1429 C C . LEU A 1 184 ? -12.403 -16.143 -24.704 1.00 52.53 184 LEU A C 1
ATOM 1431 O O . LEU A 1 184 ? -12.266 -16.990 -25.590 1.00 52.53 184 LEU A O 1
ATOM 1435 N N . CYS A 1 185 ? -12.889 -14.920 -24.934 1.00 48.38 185 CYS A N 1
ATOM 1436 C CA . CYS A 1 185 ? -13.107 -14.423 -26.288 1.00 48.38 185 CYS A CA 1
ATOM 1437 C C . CYS A 1 185 ? -11.790 -14.586 -27.057 1.00 48.38 185 CYS A C 1
ATOM 1439 O O . CYS A 1 185 ? -10.806 -13.900 -26.748 1.00 48.38 185 CYS A O 1
ATOM 1441 N N . SER A 1 186 ? -11.748 -15.507 -28.024 1.00 42.97 186 SER A N 1
ATOM 1442 C CA . SER A 1 186 ? -10.570 -15.751 -28.861 1.00 42.97 186 SER A CA 1
ATOM 1443 C C . SER A 1 186 ? -10.162 -14.442 -29.544 1.00 42.97 186 SER A C 1
ATOM 1445 O O . SER A 1 186 ? -10.770 -14.032 -30.527 1.00 42.97 186 SER A O 1
ATOM 1447 N N . GLY A 1 187 ? -9.159 -13.751 -28.986 1.00 49.41 187 GLY A N 1
ATOM 1448 C CA . GLY A 1 187 ? -8.643 -12.481 -29.508 1.00 49.41 187 GLY A CA 1
ATOM 1449 C C . GLY A 1 187 ? -8.548 -11.310 -28.522 1.00 49.41 187 GLY A C 1
ATOM 1450 O O . GLY A 1 187 ? -8.025 -10.262 -28.908 1.00 49.41 187 GLY A O 1
ATOM 1451 N N . ASN A 1 188 ? -8.993 -11.436 -27.266 1.00 58.94 188 ASN A N 1
ATOM 1452 C CA . ASN A 1 188 ? -8.942 -10.309 -26.326 1.00 58.94 188 ASN A CA 1
ATOM 1453 C C . ASN A 1 188 ? -7.534 -10.111 -25.727 1.00 58.94 188 ASN A C 1
ATOM 1455 O O . ASN A 1 188 ? -7.202 -10.637 -24.668 1.00 58.94 188 ASN A O 1
ATOM 1459 N N . LYS A 1 189 ? -6.699 -9.307 -26.402 1.00 64.75 189 LYS A N 1
ATOM 1460 C CA . LYS A 1 189 ? -5.303 -8.982 -26.017 1.00 64.75 189 LYS A CA 1
ATOM 1461 C C . LYS A 1 189 ? -5.146 -8.263 -24.665 1.00 64.75 189 LYS A C 1
ATOM 1463 O O . LYS A 1 189 ? -4.026 -7.981 -24.264 1.00 64.75 189 LYS A O 1
ATOM 1468 N N . LYS A 1 190 ? -6.251 -7.932 -23.990 1.00 76.62 190 LYS A N 1
ATOM 1469 C CA . LYS A 1 190 ? -6.294 -7.120 -22.764 1.00 76.62 190 LYS A CA 1
ATOM 1470 C C . LYS A 1 190 ? -6.545 -7.952 -21.499 1.00 76.62 190 LYS A C 1
ATOM 1472 O O . LYS A 1 190 ? -7.002 -7.405 -20.501 1.00 76.62 190 LYS A O 1
ATOM 1477 N N . LEU A 1 191 ? -6.311 -9.265 -21.531 1.00 80.31 191 LEU A N 1
ATOM 1478 C CA . LEU A 1 191 ? -6.455 -10.148 -20.371 1.00 80.31 191 LEU A CA 1
ATOM 1479 C C . LEU A 1 191 ? -5.149 -10.873 -20.070 1.00 80.31 191 LEU A C 1
ATOM 1481 O O . LEU A 1 191 ? -4.501 -11.404 -20.968 1.00 80.31 191 LEU A O 1
ATOM 1485 N N . LEU A 1 192 ? -4.807 -10.939 -18.787 1.00 82.69 192 LEU A N 1
ATOM 1486 C CA . LEU A 1 192 ? -3.665 -11.685 -18.274 1.00 82.69 192 LEU A CA 1
ATOM 1487 C C . LEU A 1 192 ? -4.158 -12.823 -17.384 1.00 82.69 192 LEU A C 1
ATOM 1489 O O . LEU A 1 192 ? -4.868 -12.580 -16.410 1.00 82.69 192 LEU A O 1
ATOM 1493 N N . LYS A 1 193 ? -3.756 -14.062 -17.671 1.00 82.56 193 LYS A N 1
ATOM 1494 C CA . LYS A 1 193 ? -4.004 -15.191 -16.767 1.00 82.56 193 LYS A CA 1
ATOM 1495 C C . LYS A 1 193 ? -3.097 -15.067 -15.541 1.00 82.56 193 LYS A C 1
ATOM 1497 O O . LYS A 1 193 ? -1.886 -15.205 -15.659 1.00 82.56 193 LYS A O 1
ATOM 1502 N N . ALA A 1 194 ? -3.692 -14.802 -14.383 1.00 82.88 194 ALA A N 1
ATOM 1503 C CA . ALA A 1 194 ? -2.987 -14.538 -13.128 1.00 82.88 194 ALA A CA 1
ATOM 1504 C C . ALA A 1 194 ? -3.141 -15.660 -12.090 1.00 82.88 194 ALA A C 1
ATOM 1506 O O . ALA A 1 194 ? -2.384 -15.712 -11.125 1.00 82.88 194 ALA A O 1
ATOM 1507 N N . ALA A 1 195 ? -4.113 -16.561 -12.261 1.00 80.81 195 ALA A N 1
ATOM 1508 C CA . ALA A 1 195 ? -4.307 -17.694 -11.362 1.00 80.81 195 ALA A CA 1
ATOM 1509 C C . ALA A 1 195 ? -4.831 -18.936 -12.096 1.00 80.81 195 ALA A C 1
ATOM 1511 O O . ALA A 1 195 ? -5.289 -18.878 -13.239 1.00 80.81 195 ALA A O 1
ATOM 1512 N N . TYR A 1 196 ? -4.761 -20.075 -11.409 1.00 78.06 196 TYR A N 1
ATOM 1513 C CA . TYR A 1 196 ? -5.364 -21.331 -11.840 1.00 78.06 196 TYR A CA 1
ATOM 1514 C C . TYR A 1 196 ? -6.244 -21.873 -10.712 1.00 78.06 196 TYR A C 1
ATOM 1516 O O . TYR A 1 196 ? -5.746 -22.379 -9.708 1.00 78.06 196 TYR A O 1
ATOM 1524 N N . ARG A 1 197 ? -7.559 -21.701 -10.854 1.00 78.88 197 ARG A N 1
ATOM 1525 C CA . ARG A 1 197 ? -8.587 -22.213 -9.939 1.00 78.88 197 ARG A CA 1
ATOM 1526 C C . ARG A 1 197 ? -9.663 -22.886 -10.776 1.00 78.88 197 ARG A C 1
ATOM 1528 O O . ARG A 1 197 ? -10.212 -22.228 -11.655 1.00 78.88 197 ARG A O 1
ATOM 1535 N N . GLU A 1 198 ? -9.947 -24.153 -10.503 1.00 70.62 198 GLU A N 1
ATOM 1536 C CA . GLU A 1 198 ? -10.863 -24.967 -11.317 1.00 70.62 198 GLU A CA 1
ATOM 1537 C C . GLU A 1 198 ? -12.286 -24.375 -11.364 1.00 70.62 198 GLU A C 1
ATOM 1539 O O . GLU A 1 198 ? -12.867 -24.296 -12.440 1.00 70.62 198 GLU A O 1
ATOM 1544 N N . ASP A 1 199 ? -12.777 -23.806 -10.254 1.00 64.31 199 ASP A N 1
ATOM 1545 C CA . ASP A 1 199 ? -14.156 -23.298 -10.131 1.00 64.31 199 ASP A CA 1
ATOM 1546 C C . ASP A 1 199 ? -14.256 -21.762 -10.004 1.00 64.31 199 ASP A C 1
ATOM 1548 O O . ASP A 1 199 ? -15.080 -21.234 -9.249 1.00 64.31 199 ASP A O 1
ATOM 1552 N N . SER A 1 200 ? -13.377 -20.989 -10.658 1.00 67.62 200 SER A N 1
ATOM 1553 C CA . SER A 1 200 ? -13.398 -19.524 -10.515 1.00 67.62 200 SER A CA 1
ATOM 1554 C C . SER A 1 200 ? -13.172 -18.746 -11.806 1.00 67.62 200 SER A C 1
ATOM 1556 O O . SER A 1 200 ? -12.138 -18.869 -12.456 1.00 67.62 200 SER A O 1
ATOM 1558 N N . ASN A 1 201 ? -14.074 -17.798 -12.069 1.00 67.38 201 ASN A N 1
ATOM 1559 C CA . ASN A 1 201 ? -13.930 -16.812 -13.146 1.00 67.38 201 ASN A CA 1
ATOM 1560 C C . ASN A 1 201 ? -12.856 -15.743 -12.844 1.00 67.38 201 ASN A C 1
ATOM 1562 O O . ASN A 1 201 ? -12.510 -14.955 -13.716 1.00 67.38 201 ASN A O 1
ATOM 1566 N N . GLY A 1 202 ? -12.295 -15.721 -11.626 1.00 72.44 202 GLY A N 1
ATOM 1567 C CA . GLY A 1 202 ? -11.279 -14.756 -11.181 1.00 72.44 202 GLY A CA 1
ATOM 1568 C C . GLY A 1 202 ? -9.834 -15.137 -11.524 1.00 72.44 202 GLY A C 1
ATOM 1569 O O . GLY A 1 202 ? -8.916 -14.723 -10.821 1.00 72.44 202 GLY A O 1
ATOM 1570 N N . ASN A 1 203 ? -9.629 -15.976 -12.541 1.00 80.19 203 ASN A N 1
ATOM 1571 C CA . ASN A 1 203 ? -8.298 -16.421 -12.972 1.00 80.19 203 ASN A CA 1
ATOM 1572 C C . ASN A 1 203 ? -7.596 -15.431 -13.910 1.00 80.19 203 ASN A C 1
ATOM 1574 O O . ASN A 1 203 ? -6.392 -15.557 -14.137 1.00 80.19 203 ASN A O 1
ATOM 1578 N N . HIS A 1 204 ? -8.334 -14.460 -14.449 1.00 83.50 204 HIS A N 1
ATOM 1579 C CA . HIS A 1 204 ? -7.829 -13.478 -15.400 1.00 83.50 204 HIS A CA 1
ATOM 1580 C C . HIS A 1 204 ? -7.958 -12.066 -14.832 1.00 83.50 204 HIS A C 1
ATOM 1582 O O . HIS A 1 204 ? -8.955 -11.738 -14.193 1.00 83.50 204 HIS A O 1
ATOM 1588 N N . LEU A 1 205 ? -6.948 -11.240 -15.086 1.00 87.19 205 LEU A N 1
ATOM 1589 C CA . LEU A 1 205 ? -6.933 -9.822 -14.754 1.00 87.19 205 LEU A CA 1
ATOM 1590 C C . LEU A 1 205 ? -7.056 -8.992 -16.021 1.00 87.19 205 LEU A C 1
ATOM 1592 O O . LEU A 1 205 ? -6.492 -9.340 -17.062 1.00 87.19 205 LEU A O 1
ATOM 1596 N N . TYR A 1 206 ? -7.751 -7.865 -15.907 1.00 89.12 206 TYR A N 1
ATOM 1597 C CA . TYR A 1 206 ? -7.754 -6.854 -16.950 1.00 89.12 206 TYR A CA 1
ATOM 1598 C C . TYR A 1 206 ? -6.363 -6.229 -17.065 1.00 89.12 206 TYR A C 1
ATOM 1600 O O . TYR A 1 206 ? -5.807 -5.727 -16.085 1.00 89.12 206 TYR A O 1
ATOM 1608 N N . CYS A 1 207 ? -5.797 -6.322 -18.264 1.00 89.50 207 CYS A N 1
ATOM 1609 C CA . CYS A 1 207 ? -4.422 -5.972 -18.581 1.00 89.50 207 CYS A CA 1
ATOM 1610 C C . CYS A 1 207 ? -4.321 -5.184 -19.904 1.00 89.50 207 CYS A C 1
ATOM 1612 O O . CYS A 1 207 ? -3.817 -5.720 -20.892 1.00 89.50 207 CYS A O 1
ATOM 1614 N N . PRO A 1 208 ? -4.863 -3.954 -20.005 1.00 89.94 208 PRO A N 1
ATOM 1615 C CA . PRO A 1 208 ? -4.726 -3.152 -21.218 1.00 89.94 208 PRO A CA 1
ATOM 1616 C C . PRO A 1 208 ? -3.302 -2.605 -21.401 1.00 89.94 208 PRO A C 1
ATOM 1618 O O . PRO A 1 208 ? -2.574 -2.359 -20.435 1.00 89.94 208 PRO A O 1
ATOM 1621 N N . SER A 1 209 ? -2.937 -2.320 -22.652 1.00 87.94 209 SER A N 1
ATOM 1622 C CA . SER A 1 209 ? -1.787 -1.463 -22.948 1.00 87.94 209 SER A CA 1
ATOM 1623 C C . SER A 1 209 ? -2.132 -0.023 -22.609 1.00 87.94 209 SER A C 1
ATOM 1625 O O . SER A 1 209 ? -3.213 0.434 -22.979 1.00 87.94 209 SER A O 1
ATOM 1627 N N . ALA A 1 210 ? -1.198 0.719 -22.010 1.00 88.12 210 ALA A N 1
ATOM 1628 C CA . ALA A 1 210 ? -1.341 2.159 -21.813 1.00 88.12 210 ALA A CA 1
ATOM 1629 C C . ALA A 1 210 ? -1.686 2.887 -23.125 1.00 88.12 210 ALA A C 1
ATOM 1631 O O . ALA A 1 210 ? -2.433 3.863 -23.098 1.00 88.12 210 ALA A O 1
ATOM 1632 N N . LYS A 1 211 ? -1.185 2.393 -24.275 1.00 82.38 211 LYS A N 1
ATOM 1633 C CA . LYS A 1 211 ? -1.413 3.019 -25.587 1.00 82.38 211 LYS A CA 1
ATOM 1634 C C . LYS A 1 211 ? -2.810 2.849 -26.137 1.00 82.38 211 LYS A C 1
ATOM 1636 O O . LYS A 1 211 ? -3.298 3.711 -26.865 1.00 82.38 211 LYS A O 1
ATOM 1641 N N . ASP A 1 212 ? -3.452 1.766 -25.740 1.00 79.81 212 ASP A N 1
ATOM 1642 C CA . ASP A 1 212 ? -4.742 1.361 -26.268 1.00 79.81 212 ASP A CA 1
ATOM 1643 C C . ASP A 1 212 ? -5.888 1.742 -25.326 1.00 79.81 212 ASP A C 1
ATOM 1645 O O . ASP A 1 212 ? -7.000 1.250 -25.521 1.00 79.81 212 ASP A O 1
ATOM 1649 N N . ILE A 1 213 ? -5.630 2.567 -24.297 1.00 84.44 213 ILE A N 1
ATOM 1650 C CA . ILE A 1 213 ? -6.665 3.057 -23.381 1.00 84.44 213 ILE A CA 1
ATOM 1651 C C . ILE A 1 213 ? -7.519 4.088 -24.117 1.00 84.44 213 ILE A C 1
ATOM 1653 O O . ILE A 1 213 ? -7.145 5.247 -24.288 1.00 84.44 213 ILE A O 1
ATOM 1657 N N . GLN A 1 214 ? -8.704 3.656 -24.533 1.00 79.56 214 GLN A N 1
ATOM 1658 C CA . GLN A 1 214 ? -9.747 4.506 -25.088 1.00 79.56 214 GLN A CA 1
ATOM 1659 C C . GLN A 1 214 ? -10.845 4.775 -24.054 1.00 79.56 214 GLN A C 1
ATOM 1661 O O . GLN A 1 214 ? -10.890 4.201 -22.966 1.00 79.56 214 GLN A O 1
ATOM 1666 N N . ARG A 1 215 ? -11.812 5.625 -24.411 1.00 76.06 215 ARG A N 1
ATOM 1667 C CA . ARG A 1 215 ? -12.955 5.938 -23.540 1.00 76.06 215 ARG A CA 1
ATOM 1668 C C . ARG A 1 215 ? -13.774 4.698 -23.150 1.00 76.06 215 ARG A C 1
ATOM 1670 O O . ARG A 1 215 ? -14.302 4.646 -22.046 1.00 76.06 215 ARG A O 1
ATOM 1677 N N . SER A 1 216 ? -13.868 3.692 -24.020 1.00 75.44 216 SER A N 1
ATOM 1678 C CA . SER A 1 216 ? -14.510 2.408 -23.698 1.00 75.44 216 SER A CA 1
ATOM 1679 C C . SER A 1 216 ? -13.756 1.626 -22.618 1.00 75.44 216 SER A C 1
ATOM 1681 O O . SER A 1 216 ? -14.383 0.960 -21.797 1.00 75.44 216 SER A O 1
ATOM 1683 N N . ASP A 1 217 ? -12.426 1.740 -22.577 1.00 83.56 217 ASP A N 1
ATOM 1684 C CA . ASP A 1 217 ? -11.576 1.063 -21.592 1.00 83.56 217 ASP A CA 1
ATOM 1685 C C . ASP A 1 217 ? -11.699 1.670 -20.200 1.00 83.56 217 ASP A C 1
ATOM 1687 O O . ASP A 1 217 ? -11.464 0.985 -19.209 1.00 83.56 217 ASP A O 1
ATOM 1691 N N . PHE A 1 218 ? -12.121 2.930 -20.115 1.00 86.19 218 PHE A N 1
ATOM 1692 C CA . PHE A 1 218 ? -12.446 3.573 -18.852 1.00 86.19 218 PHE A CA 1
ATOM 1693 C C . PHE A 1 218 ? -13.659 2.918 -18.172 1.00 86.19 218 PHE A C 1
ATOM 1695 O O . PHE A 1 218 ? -13.587 2.536 -17.006 1.00 86.19 218 PHE A O 1
ATOM 1702 N N . ASN A 1 219 ? -14.751 2.699 -18.915 1.00 84.12 219 ASN A N 1
ATOM 1703 C CA . ASN A 1 219 ? -15.930 1.989 -18.397 1.00 84.12 219 ASN A CA 1
ATOM 1704 C C . ASN A 1 219 ? -15.585 0.541 -18.018 1.00 84.12 219 ASN A C 1
ATOM 1706 O O . ASN A 1 219 ? -16.075 0.001 -17.026 1.00 84.12 219 ASN A O 1
ATOM 1710 N N . HIS A 1 220 ? -14.712 -0.084 -18.807 1.00 86.62 220 HIS A N 1
ATOM 1711 C CA . HIS A 1 220 ? -14.220 -1.430 -18.557 1.00 86.62 220 HIS A CA 1
ATOM 1712 C C . HIS A 1 220 ? -13.401 -1.499 -17.254 1.00 86.62 220 HIS A C 1
ATOM 1714 O O . HIS A 1 220 ? -13.683 -2.334 -16.394 1.00 86.62 220 HIS A O 1
ATOM 1720 N N . PHE A 1 221 ? -12.467 -0.562 -17.054 1.00 90.62 221 PHE A N 1
ATOM 1721 C CA . PHE A 1 221 ? -11.745 -0.388 -15.793 1.00 90.62 221 PHE A CA 1
ATOM 1722 C C . PHE A 1 221 ? -12.709 -0.227 -14.612 1.00 90.62 221 PHE A C 1
ATOM 1724 O O . PHE A 1 221 ? -12.579 -0.946 -13.626 1.00 90.62 221 PHE A O 1
ATOM 1731 N N . GLN A 1 222 ? -13.721 0.641 -14.723 1.00 89.69 222 GLN A N 1
ATOM 1732 C CA . GLN A 1 222 ? -14.700 0.860 -13.652 1.00 89.69 222 GLN A CA 1
ATOM 1733 C C . GLN A 1 222 ? -15.484 -0.408 -13.284 1.00 89.69 222 GLN A C 1
ATOM 1735 O O . GLN A 1 222 ? -15.792 -0.607 -12.108 1.00 89.69 222 GLN A O 1
ATOM 1740 N N . LYS A 1 223 ? -15.777 -1.286 -14.254 1.00 86.38 223 LYS A N 1
ATOM 1741 C CA . LYS A 1 223 ? -16.438 -2.580 -14.011 1.00 86.38 223 LYS A CA 1
ATOM 1742 C C . LYS A 1 223 ? -15.571 -3.501 -13.146 1.00 86.38 223 LYS A C 1
ATOM 1744 O O . LYS A 1 223 ? -16.049 -3.983 -12.122 1.00 86.38 223 LYS A O 1
ATOM 1749 N N . HIS A 1 224 ? -14.298 -3.685 -13.504 1.00 87.88 224 HIS A N 1
ATOM 1750 C CA . HIS A 1 224 ? -13.346 -4.466 -12.700 1.00 87.88 224 HIS A CA 1
ATOM 1751 C C . HIS A 1 224 ? -13.095 -3.831 -11.327 1.00 87.88 224 HIS A C 1
ATOM 1753 O O . HIS A 1 224 ? -13.132 -4.507 -10.297 1.00 87.88 224 HIS A O 1
ATOM 1759 N N . TRP A 1 225 ? -12.922 -2.509 -11.293 1.00 91.00 225 TRP A N 1
ATOM 1760 C CA . TRP A 1 225 ? -12.640 -1.775 -10.064 1.00 91.00 225 TRP A CA 1
ATOM 1761 C C . TRP A 1 225 ? -13.791 -1.856 -9.056 1.00 91.00 225 TRP A C 1
ATOM 1763 O O . TRP A 1 225 ? -13.568 -2.044 -7.861 1.00 91.00 225 TRP A O 1
ATOM 1773 N N . THR A 1 226 ? -15.036 -1.808 -9.538 1.00 86.50 226 THR A N 1
ATOM 1774 C CA . THR A 1 226 ? -16.244 -1.958 -8.709 1.00 86.50 226 THR A CA 1
ATOM 1775 C C . THR A 1 226 ? -16.350 -3.360 -8.099 1.00 86.50 226 THR A C 1
ATOM 1777 O O . THR A 1 226 ? -16.825 -3.506 -6.973 1.00 86.50 226 THR A O 1
ATOM 1780 N N . ASN A 1 227 ? -15.840 -4.385 -8.788 1.00 83.69 227 ASN A N 1
ATOM 1781 C CA . ASN A 1 227 ? -15.754 -5.755 -8.273 1.00 83.69 227 ASN A CA 1
ATOM 1782 C C . ASN A 1 227 ? -14.578 -5.967 -7.296 1.00 83.69 227 ASN A C 1
ATOM 1784 O O . ASN A 1 227 ? -14.441 -7.047 -6.719 1.00 83.69 227 ASN A O 1
ATOM 1788 N N . GLY A 1 228 ? -13.737 -4.948 -7.077 1.00 86.62 228 GLY A N 1
ATOM 1789 C CA . GLY A 1 228 ? -12.545 -5.041 -6.233 1.00 86.62 228 GLY A CA 1
ATOM 1790 C C . GLY A 1 228 ? -11.427 -5.882 -6.853 1.00 86.62 228 GLY A C 1
ATOM 1791 O O . GLY A 1 228 ? -10.644 -6.494 -6.121 1.00 86.62 228 GLY A O 1
ATOM 1792 N N . GLU A 1 229 ? -11.380 -5.951 -8.183 1.00 87.62 229 GLU A N 1
ATOM 1793 C CA . GLU A 1 229 ? -10.374 -6.692 -8.942 1.00 87.62 229 GLU A CA 1
ATOM 1794 C C . GLU A 1 229 ? -9.188 -5.776 -9.286 1.00 87.62 229 GLU A C 1
ATOM 1796 O O . GLU A 1 229 ? -9.398 -4.633 -9.706 1.00 87.62 229 GLU A O 1
ATOM 1801 N N . PRO A 1 230 ? -7.934 -6.239 -9.114 1.00 91.88 230 PRO A N 1
ATOM 1802 C CA . PRO A 1 230 ? -6.774 -5.455 -9.511 1.00 91.88 230 PRO A CA 1
ATOM 1803 C C . PRO A 1 230 ? -6.688 -5.356 -11.039 1.00 91.88 230 PRO A C 1
ATOM 1805 O O . PRO A 1 230 ? -7.069 -6.275 -11.765 1.00 91.88 230 PRO A O 1
ATOM 1808 N N . VAL A 1 231 ? -6.143 -4.241 -11.520 1.00 92.81 231 VAL A N 1
ATOM 1809 C CA . VAL A 1 231 ? -5.925 -3.972 -12.946 1.00 92.81 231 VAL A CA 1
ATOM 1810 C C . VAL A 1 231 ? -4.441 -3.726 -13.172 1.00 92.81 231 VAL A C 1
ATOM 1812 O O . VAL A 1 231 ? -3.807 -3.004 -12.403 1.00 92.81 231 VAL A O 1
ATOM 1815 N N . ILE A 1 232 ? -3.892 -4.316 -14.230 1.00 92.50 232 ILE A N 1
ATOM 1816 C CA . ILE A 1 232 ? -2.503 -4.113 -14.647 1.00 92.50 232 ILE A CA 1
ATOM 1817 C C . ILE A 1 232 ? -2.529 -3.281 -15.923 1.00 92.50 232 ILE A C 1
ATOM 1819 O O . ILE A 1 232 ? -3.320 -3.548 -16.810 1.00 92.50 232 ILE A O 1
ATOM 1823 N N . VAL A 1 233 ? -1.685 -2.263 -16.045 1.00 92.00 233 VAL A N 1
ATOM 1824 C CA . VAL A 1 233 ? -1.537 -1.533 -17.310 1.00 92.00 233 VAL A CA 1
ATOM 1825 C C . VAL A 1 233 ? -0.107 -1.702 -17.773 1.00 92.00 233 VAL A C 1
ATOM 1827 O O . VAL A 1 233 ? 0.818 -1.248 -17.100 1.00 92.00 233 VAL A O 1
ATOM 1830 N N . HIS A 1 234 ? 0.086 -2.378 -18.902 1.00 89.75 234 HIS A N 1
ATOM 1831 C CA . HIS A 1 234 ? 1.426 -2.591 -19.433 1.00 89.75 234 HIS A CA 1
ATOM 1832 C C . HIS A 1 234 ? 1.874 -1.398 -20.288 1.00 89.75 234 HIS A C 1
ATOM 1834 O O . HIS A 1 234 ? 1.056 -0.677 -20.863 1.00 89.75 234 HIS A O 1
ATOM 1840 N N . ASN A 1 235 ? 3.190 -1.193 -20.374 1.00 89.44 235 ASN A N 1
ATOM 1841 C CA . ASN A 1 235 ? 3.831 -0.131 -21.159 1.00 89.44 235 ASN A CA 1
ATOM 1842 C C . ASN A 1 235 ? 3.481 1.314 -20.738 1.00 89.44 235 ASN A C 1
ATOM 1844 O O . ASN A 1 235 ? 3.478 2.225 -21.564 1.00 89.44 235 ASN A O 1
ATOM 1848 N N . ALA A 1 236 ? 3.224 1.554 -19.449 1.00 90.94 236 ALA A N 1
ATOM 1849 C CA . ALA A 1 236 ? 2.881 2.882 -18.919 1.00 90.94 236 ALA A CA 1
ATOM 1850 C C . ALA A 1 236 ? 3.926 3.980 -19.219 1.00 90.94 236 ALA A C 1
ATOM 1852 O O . ALA A 1 236 ? 3.575 5.148 -19.368 1.00 90.94 236 ALA A O 1
ATOM 1853 N N . LEU A 1 237 ? 5.205 3.608 -19.342 1.00 90.75 237 LEU A N 1
ATOM 1854 C CA . LEU A 1 237 ? 6.302 4.553 -19.574 1.00 90.75 237 LEU A CA 1
ATOM 1855 C C . LEU A 1 237 ? 6.401 5.054 -21.023 1.00 90.75 237 LEU A C 1
ATOM 1857 O O . LEU A 1 237 ? 7.086 6.036 -21.277 1.00 90.75 237 LEU A O 1
ATOM 1861 N N . GLU A 1 238 ? 5.718 4.433 -21.988 1.00 85.81 238 GLU A N 1
ATOM 1862 C CA . GLU A 1 238 ? 5.852 4.821 -23.403 1.00 85.81 238 GLU A CA 1
ATOM 1863 C C . GLU A 1 238 ? 5.308 6.227 -23.720 1.00 85.81 238 GLU A C 1
ATOM 1865 O O . GLU A 1 238 ? 5.591 6.767 -24.788 1.00 85.81 238 GLU A O 1
ATOM 1870 N N . PHE A 1 239 ? 4.527 6.816 -22.810 1.00 77.56 239 PHE A N 1
ATOM 1871 C CA . PHE A 1 239 ? 3.951 8.161 -22.930 1.00 77.56 239 PHE A CA 1
ATOM 1872 C C . PHE A 1 239 ? 4.740 9.252 -22.227 1.00 77.56 239 PHE A C 1
ATOM 1874 O O . PHE A 1 239 ? 4.360 10.424 -22.276 1.00 77.56 239 PHE A O 1
ATOM 1881 N N . THR A 1 240 ? 5.796 8.876 -21.519 1.00 87.31 240 THR A N 1
ATOM 1882 C CA . THR A 1 240 ? 6.558 9.821 -20.721 1.00 87.31 240 THR A CA 1
ATOM 1883 C C . THR A 1 240 ? 7.621 10.504 -21.584 1.00 87.31 240 THR A C 1
ATOM 1885 O O . THR A 1 240 ? 7.833 10.150 -22.744 1.00 87.31 240 THR A O 1
ATOM 1888 N N . SER A 1 241 ? 8.295 11.526 -21.052 1.00 85.81 241 SER A N 1
ATOM 1889 C CA . SER A 1 241 ? 9.313 12.269 -21.807 1.00 85.81 241 SER A CA 1
ATOM 1890 C C . SER A 1 241 ? 10.622 11.492 -22.026 1.00 85.81 241 SER A C 1
ATOM 1892 O O . SER A 1 241 ? 11.559 12.027 -22.620 1.00 85.81 241 SER A O 1
ATOM 1894 N N . GLY A 1 242 ? 10.696 10.239 -21.564 1.00 87.50 242 GLY A N 1
ATOM 1895 C CA . GLY A 1 242 ? 11.889 9.397 -21.625 1.00 87.50 242 GLY A CA 1
ATOM 1896 C C . GLY A 1 242 ? 12.954 9.810 -20.609 1.00 87.50 242 GLY A C 1
ATOM 1897 O O . GLY A 1 242 ? 14.145 9.584 -20.829 1.00 87.50 242 GLY A O 1
ATOM 1898 N N . LEU A 1 243 ? 12.556 10.457 -19.508 1.00 91.19 243 LEU A N 1
ATOM 1899 C CA . LEU A 1 243 ? 13.488 10.852 -18.460 1.00 91.19 243 LEU A CA 1
ATOM 1900 C C . LEU A 1 243 ? 14.119 9.601 -17.839 1.00 91.19 243 LEU A C 1
ATOM 1902 O O . LEU A 1 243 ? 13.424 8.684 -17.411 1.00 91.19 243 LEU A O 1
ATOM 1906 N N . SER A 1 244 ? 15.448 9.582 -17.753 1.00 91.44 244 SER A N 1
ATOM 1907 C CA . SER A 1 244 ? 16.166 8.429 -17.213 1.00 91.44 244 SER A CA 1
ATOM 1908 C C . SER A 1 244 ? 15.962 8.276 -15.698 1.00 91.44 244 SER A C 1
ATOM 1910 O O . SER A 1 244 ? 16.163 9.215 -14.913 1.00 91.44 244 SER A O 1
ATOM 1912 N N . TRP A 1 245 ? 15.605 7.052 -15.311 1.00 91.25 245 TRP A N 1
ATOM 1913 C CA . TRP A 1 245 ? 15.486 6.574 -13.929 1.00 91.25 245 TRP A CA 1
ATOM 1914 C C . TRP A 1 245 ? 16.698 5.746 -13.489 1.00 91.25 245 TRP A C 1
ATOM 1916 O O . TRP A 1 245 ? 16.664 5.113 -12.438 1.00 91.25 245 TRP A O 1
ATOM 1926 N N . GLU A 1 246 ? 17.781 5.781 -14.269 1.00 91.69 246 GLU A N 1
ATOM 1927 C CA . GLU A 1 246 ? 19.031 5.105 -13.936 1.00 91.69 246 GLU A CA 1
ATOM 1928 C C . GLU A 1 246 ? 19.547 5.565 -12.559 1.00 91.69 246 GLU A C 1
ATOM 1930 O O . GLU A 1 246 ? 19.590 6.777 -12.292 1.00 91.69 246 GLU A O 1
ATOM 1935 N N . PRO A 1 247 ? 20.009 4.650 -11.692 1.00 89.44 247 PRO A N 1
ATOM 1936 C CA . PRO A 1 247 ? 20.454 4.954 -10.329 1.00 89.44 247 PRO A CA 1
ATOM 1937 C C . PRO A 1 247 ? 21.473 6.099 -10.249 1.00 89.44 247 PRO A C 1
ATOM 1939 O O . PRO A 1 247 ? 21.387 6.975 -9.385 1.00 89.44 247 PRO A O 1
ATOM 1942 N N . ILE A 1 248 ? 22.420 6.156 -11.190 1.00 85.38 248 ILE A N 1
ATOM 1943 C CA . ILE A 1 248 ? 23.432 7.222 -11.253 1.00 85.38 248 ILE A CA 1
ATOM 1944 C C . ILE A 1 248 ? 22.803 8.566 -11.651 1.00 85.38 248 ILE A C 1
ATOM 1946 O O . ILE A 1 248 ? 23.192 9.607 -11.115 1.00 85.38 248 ILE A O 1
ATOM 1950 N N . VAL A 1 249 ? 21.822 8.568 -12.558 1.00 88.31 249 VAL A N 1
ATOM 1951 C CA . VAL A 1 249 ? 21.090 9.782 -12.957 1.00 88.31 249 VAL A CA 1
ATOM 1952 C C . VAL A 1 249 ? 20.259 10.301 -11.786 1.00 88.31 249 VAL A C 1
ATOM 1954 O O . VAL A 1 249 ? 20.338 11.488 -11.462 1.00 88.31 249 VAL A O 1
ATOM 1957 N N . MET A 1 250 ? 19.545 9.412 -11.089 1.00 87.44 250 MET A N 1
ATOM 1958 C CA . MET A 1 250 ? 18.815 9.755 -9.867 1.00 87.44 250 MET A CA 1
ATOM 1959 C C . MET A 1 250 ? 19.754 10.306 -8.786 1.00 87.44 250 MET A C 1
ATOM 1961 O O . MET A 1 250 ? 19.464 11.346 -8.196 1.00 87.44 250 MET A O 1
ATOM 1965 N N . SER A 1 251 ? 20.913 9.671 -8.569 1.00 83.38 251 SER A N 1
ATOM 1966 C CA . SER A 1 251 ? 21.942 10.139 -7.631 1.00 83.38 251 SER A CA 1
ATOM 1967 C C . SER A 1 251 ? 22.386 11.577 -7.938 1.00 83.38 251 SER A C 1
ATOM 1969 O O . SER A 1 251 ? 22.401 12.430 -7.048 1.00 83.38 251 SER A O 1
ATOM 1971 N N . ARG A 1 252 ? 22.684 11.882 -9.209 1.00 83.69 252 ARG A N 1
ATOM 1972 C CA . ARG A 1 252 ? 23.117 13.220 -9.652 1.00 83.69 252 ARG A CA 1
ATOM 1973 C C . ARG A 1 252 ? 22.033 14.280 -9.475 1.00 83.69 252 ARG A C 1
ATOM 1975 O O . ARG A 1 252 ? 22.319 15.342 -8.922 1.00 83.69 252 ARG A O 1
ATOM 1982 N N . ALA A 1 253 ? 20.795 13.974 -9.867 1.00 81.88 253 ALA A N 1
ATOM 1983 C CA . ALA A 1 253 ? 19.665 14.897 -9.752 1.00 81.88 253 ALA A CA 1
ATOM 1984 C C . ALA A 1 253 ? 19.445 15.376 -8.303 1.00 81.88 253 ALA A C 1
ATOM 1986 O O . ALA A 1 253 ? 19.095 16.534 -8.062 1.00 81.88 253 ALA A O 1
ATOM 1987 N N . LEU A 1 254 ? 19.715 14.512 -7.321 1.00 76.38 254 LEU A N 1
ATOM 1988 C CA . LEU A 1 254 ? 19.653 14.869 -5.903 1.00 76.38 254 LEU A CA 1
ATOM 1989 C C . LEU A 1 254 ? 20.786 15.807 -5.483 1.00 76.38 254 LEU A C 1
ATOM 1991 O O . LEU A 1 254 ? 20.540 16.793 -4.786 1.00 76.38 254 LEU A O 1
ATOM 1995 N N . HIS A 1 255 ? 22.018 15.503 -5.901 1.00 70.38 255 HIS A N 1
ATOM 1996 C CA . HIS A 1 255 ? 23.205 16.291 -5.564 1.00 70.38 255 HIS A CA 1
ATOM 1997 C C . HIS A 1 255 ? 23.114 17.732 -6.090 1.00 70.38 255 HIS A C 1
ATOM 1999 O O . HIS A 1 255 ? 23.475 18.675 -5.381 1.00 70.38 255 HIS A O 1
ATOM 2005 N N . GLU A 1 256 ? 22.599 17.922 -7.307 1.00 61.66 256 GLU A N 1
ATOM 2006 C CA . GLU A 1 256 ? 22.448 19.242 -7.933 1.00 61.66 256 GLU A CA 1
ATOM 2007 C C . GLU A 1 256 ? 21.544 20.180 -7.116 1.00 61.66 256 GLU A C 1
ATOM 2009 O O . GLU A 1 256 ? 21.855 21.359 -6.926 1.00 61.66 256 GLU A O 1
ATOM 2014 N N . LYS A 1 257 ? 20.450 19.654 -6.555 1.00 63.41 257 LYS A N 1
ATOM 2015 C CA . LYS A 1 257 ? 19.503 20.424 -5.735 1.00 63.41 257 LYS A CA 1
ATOM 2016 C C . LYS A 1 257 ? 20.072 20.804 -4.368 1.00 63.41 257 LYS A C 1
ATOM 2018 O O . LYS A 1 257 ? 19.871 21.942 -3.929 1.00 63.41 257 LYS A O 1
ATOM 2023 N N . THR A 1 258 ? 20.823 19.905 -3.726 1.00 57.38 258 THR A N 1
ATOM 2024 C CA . THR A 1 258 ? 21.482 20.164 -2.431 1.00 57.38 258 THR A CA 1
ATOM 2025 C C . THR A 1 258 ? 22.516 21.296 -2.513 1.00 57.38 258 THR A C 1
ATOM 2027 O O . THR A 1 258 ? 22.715 22.009 -1.533 1.00 57.38 258 THR A O 1
ATOM 2030 N N . ASN A 1 259 ? 23.112 21.528 -3.688 1.00 53.19 259 ASN A N 1
ATOM 2031 C CA . ASN A 1 259 ? 24.101 22.587 -3.917 1.00 53.19 259 ASN A CA 1
ATOM 2032 C C . ASN A 1 259 ? 23.500 23.956 -4.296 1.00 53.19 259 ASN A C 1
ATOM 2034 O O . ASN A 1 259 ? 24.236 24.933 -4.456 1.00 53.19 259 ASN A O 1
ATOM 2038 N N . SER A 1 260 ? 22.175 24.072 -4.415 1.00 58.25 260 SER A N 1
ATOM 2039 C CA . SER A 1 260 ? 21.522 25.342 -4.749 1.00 58.25 260 SER A CA 1
ATOM 2040 C C . SER A 1 260 ? 21.590 26.363 -3.593 1.00 58.25 260 SER A C 1
ATOM 2042 O O . SER A 1 260 ? 21.487 26.018 -2.412 1.00 58.25 260 SER A O 1
ATOM 2044 N N . ARG A 1 261 ? 21.749 27.661 -3.916 1.00 53.34 261 ARG A N 1
ATOM 2045 C CA . ARG A 1 261 ? 21.895 28.761 -2.928 1.00 53.34 261 ARG A CA 1
ATOM 2046 C C . ARG A 1 261 ? 20.739 28.834 -1.915 1.00 53.34 261 ARG A C 1
ATOM 2048 O O . ARG A 1 261 ? 20.978 29.161 -0.757 1.00 53.34 261 ARG A O 1
ATOM 2055 N N . LEU A 1 262 ? 19.522 28.476 -2.333 1.00 54.03 262 LEU A N 1
ATOM 2056 C CA . LEU A 1 262 ? 18.317 28.420 -1.491 1.00 54.03 262 LEU A CA 1
ATOM 2057 C C . LEU A 1 262 ? 18.378 27.297 -0.436 1.00 54.03 262 LEU A C 1
ATOM 2059 O O . LEU A 1 262 ? 17.970 27.497 0.706 1.00 54.03 262 LEU A O 1
ATOM 2063 N N . PHE A 1 263 ? 18.942 26.134 -0.782 1.00 49.84 263 PHE A N 1
ATOM 2064 C CA . PHE A 1 263 ? 19.099 25.004 0.144 1.00 49.84 263 PHE A CA 1
ATOM 2065 C C . PHE A 1 263 ? 20.222 25.235 1.165 1.00 49.84 263 PHE A C 1
ATOM 2067 O O . PHE A 1 263 ? 20.080 24.903 2.344 1.00 49.84 263 PHE A O 1
ATOM 2074 N N . ASN A 1 264 ? 21.306 25.892 0.748 1.00 50.03 264 ASN A N 1
ATOM 2075 C CA . ASN A 1 264 ? 22.421 26.240 1.632 1.00 50.03 264 ASN A CA 1
ATOM 2076 C C . ASN A 1 264 ? 22.043 27.254 2.732 1.00 50.03 264 ASN A C 1
ATOM 2078 O O . ASN A 1 264 ? 22.697 27.291 3.774 1.00 50.03 264 ASN A O 1
ATOM 2082 N N . GLN A 1 265 ? 20.972 28.036 2.550 1.00 51.22 265 GLN A N 1
ATOM 2083 C CA . GLN A 1 265 ? 20.439 28.925 3.590 1.00 51.22 265 GLN A CA 1
ATOM 2084 C C . GLN A 1 265 ? 19.694 28.152 4.696 1.00 51.22 265 GLN A C 1
ATOM 2086 O O . GLN A 1 265 ? 19.917 28.429 5.874 1.00 51.22 265 GLN A O 1
ATOM 2091 N N . LYS A 1 266 ? 18.896 27.127 4.348 1.00 50.38 266 LYS A N 1
ATOM 2092 C CA . LYS A 1 266 ? 18.244 26.223 5.325 1.00 50.38 266 LYS A CA 1
ATOM 2093 C C . LYS A 1 266 ? 19.249 25.321 6.067 1.00 50.38 266 LYS A C 1
ATOM 2095 O O . LYS A 1 266 ? 19.035 25.004 7.233 1.00 50.38 266 LYS A O 1
ATOM 2100 N N . LYS A 1 267 ? 20.388 24.988 5.441 1.00 49.06 267 LYS A N 1
ATOM 2101 C CA . LYS A 1 267 ? 21.494 24.192 6.021 1.00 49.06 267 LYS A CA 1
ATOM 2102 C C . LYS A 1 267 ? 22.101 24.796 7.298 1.00 49.06 267 LYS A C 1
ATOM 2104 O O . LYS A 1 267 ? 22.633 24.060 8.123 1.00 49.06 267 LYS A O 1
ATOM 2109 N N . LYS A 1 268 ? 22.018 26.119 7.494 1.00 47.53 268 LYS A N 1
ATOM 2110 C CA . LYS A 1 268 ? 22.547 26.788 8.700 1.00 47.53 268 LYS A CA 1
ATOM 2111 C C . LYS A 1 268 ? 21.731 26.525 9.975 1.00 47.53 268 LYS A C 1
ATOM 2113 O O . LYS A 1 268 ? 22.236 26.827 11.052 1.00 47.53 268 LYS A O 1
ATOM 2118 N N . LEU A 1 269 ? 20.521 25.966 9.872 1.00 48.06 269 LEU A N 1
ATOM 2119 C CA . LEU A 1 269 ? 19.633 25.730 11.019 1.00 48.06 269 LEU A CA 1
ATOM 2120 C C . LEU A 1 269 ? 19.652 24.285 11.551 1.00 48.06 269 LEU A C 1
ATOM 2122 O O . LEU A 1 269 ? 19.330 24.073 12.714 1.00 48.06 269 LEU A O 1
ATOM 2126 N N . SER A 1 270 ? 20.071 23.299 10.751 1.00 43.69 270 SER A N 1
ATOM 2127 C CA . SER A 1 270 ? 20.116 21.882 11.142 1.00 43.69 270 SER A CA 1
ATOM 2128 C C . SER A 1 270 ? 21.563 21.382 11.235 1.00 43.69 270 SER A C 1
ATOM 2130 O O . SER A 1 270 ? 22.152 20.948 10.245 1.00 43.69 270 SER A O 1
ATOM 2132 N N . LYS A 1 271 ? 22.169 21.456 12.426 1.00 37.50 271 LYS A N 1
ATOM 2133 C CA . LYS A 1 271 ? 23.455 20.797 12.711 1.00 37.50 271 LYS A CA 1
ATOM 2134 C C . LYS A 1 271 ? 23.221 19.290 12.877 1.00 37.50 271 LYS A C 1
ATOM 2136 O O . LYS A 1 271 ? 22.544 18.914 13.826 1.00 37.50 271 LYS A O 1
ATOM 2141 N N . GLY A 1 272 ? 23.815 18.441 12.032 1.00 41.03 272 GLY A N 1
ATOM 2142 C CA . GLY A 1 272 ? 24.070 17.050 12.437 1.00 41.03 272 GLY A CA 1
ATOM 2143 C C . GLY A 1 272 ? 24.225 15.980 11.359 1.00 41.03 272 GLY A C 1
ATOM 2144 O O . GLY A 1 272 ? 25.152 15.193 11.485 1.00 41.03 272 GLY A O 1
ATOM 2145 N N . SER A 1 273 ? 23.392 15.926 10.314 1.00 44.09 273 SER A N 1
ATOM 2146 C CA . SER A 1 273 ? 23.470 14.844 9.312 1.00 44.09 273 SER A CA 1
ATOM 2147 C C . SER A 1 273 ? 23.687 15.374 7.898 1.00 44.09 273 SER A C 1
ATOM 2149 O O . SER A 1 273 ? 23.234 16.469 7.540 1.00 44.09 273 SER A O 1
ATOM 2151 N N . SER A 1 274 ? 24.419 14.618 7.078 1.00 54.47 274 SER A N 1
ATOM 2152 C CA . SER A 1 274 ? 24.507 14.922 5.658 1.00 54.47 274 SER A CA 1
ATOM 2153 C C . SER A 1 274 ? 23.164 14.525 5.027 1.00 54.47 274 SER A C 1
ATOM 2155 O O . SER A 1 274 ? 22.689 13.409 5.187 1.00 54.47 274 SER A O 1
ATOM 2157 N N . HIS A 1 275 ? 22.487 15.438 4.325 1.00 56.56 275 HIS A N 1
ATOM 2158 C CA . HIS A 1 275 ? 21.140 15.201 3.760 1.00 56.56 275 HIS A CA 1
ATOM 2159 C C . HIS A 1 275 ? 21.122 14.159 2.602 1.00 56.56 275 HIS A C 1
ATOM 2161 O O . HIS A 1 275 ? 20.119 13.982 1.898 1.00 56.56 275 HIS A O 1
ATOM 2167 N N . LEU A 1 276 ? 22.266 13.515 2.359 1.00 65.62 276 LEU A N 1
ATOM 2168 C CA . LEU A 1 276 ? 22.490 12.445 1.389 1.00 65.62 276 LEU A CA 1
ATOM 2169 C C . LEU A 1 276 ? 22.524 11.066 2.051 1.00 65.62 276 LEU A C 1
ATOM 2171 O O . LEU A 1 276 ? 22.482 10.067 1.329 1.00 65.62 276 LEU A O 1
ATOM 2175 N N . ASP A 1 277 ? 22.582 11.022 3.381 1.00 75.31 277 ASP A N 1
ATOM 2176 C CA . ASP A 1 277 ? 22.461 9.790 4.139 1.00 75.31 277 ASP A CA 1
ATOM 2177 C C . ASP A 1 277 ? 20.997 9.347 4.137 1.00 75.31 277 ASP A C 1
ATOM 2179 O O . ASP A 1 277 ? 20.063 10.147 4.268 1.00 75.31 277 ASP A O 1
ATOM 2183 N N . VAL A 1 278 ? 20.801 8.059 3.902 1.00 79.50 278 VAL A N 1
ATOM 2184 C CA . VAL A 1 278 ? 19.506 7.409 3.762 1.00 79.50 278 VAL A CA 1
ATOM 2185 C C . VAL A 1 278 ? 19.471 6.170 4.637 1.00 79.50 278 VAL A C 1
ATOM 2187 O O . VAL A 1 278 ? 20.456 5.437 4.750 1.00 79.50 278 VAL A O 1
ATOM 2190 N N . THR A 1 279 ? 18.314 5.930 5.247 1.00 85.75 279 THR A N 1
ATOM 2191 C CA . THR A 1 279 ? 18.072 4.708 6.007 1.00 85.75 279 THR A CA 1
ATOM 2192 C C . THR A 1 279 ? 17.750 3.577 5.039 1.00 85.75 279 THR A C 1
ATOM 2194 O O . THR A 1 279 ? 16.758 3.611 4.304 1.00 85.75 279 THR A O 1
ATOM 2197 N N . VAL A 1 280 ? 18.605 2.565 5.047 1.00 87.00 280 VAL A N 1
ATOM 2198 C CA . VAL A 1 280 ? 18.466 1.341 4.265 1.00 87.00 280 VAL A CA 1
ATOM 2199 C C . VAL A 1 280 ? 18.099 0.210 5.213 1.00 87.00 280 VAL A C 1
ATOM 2201 O O . VAL A 1 280 ? 18.671 0.081 6.291 1.00 87.00 280 VAL A O 1
ATOM 2204 N N . VAL A 1 281 ? 17.143 -0.616 4.811 1.00 86.69 281 VAL A N 1
ATOM 2205 C CA . VAL A 1 281 ? 16.712 -1.793 5.561 1.00 86.69 281 VAL A CA 1
ATOM 2206 C C . VAL A 1 281 ? 17.257 -3.036 4.877 1.00 86.69 281 VAL A C 1
ATOM 2208 O O . VAL A 1 281 ? 17.056 -3.230 3.678 1.00 86.69 281 VAL A O 1
ATOM 2211 N N . ASP A 1 282 ? 17.905 -3.903 5.644 1.00 84.19 282 ASP A N 1
ATOM 2212 C CA . ASP A 1 282 ? 18.186 -5.269 5.215 1.00 84.19 282 ASP A CA 1
ATOM 2213 C C . ASP A 1 282 ? 16.900 -6.106 5.338 1.00 84.19 282 ASP A C 1
ATOM 2215 O O . ASP A 1 282 ? 16.319 -6.227 6.415 1.00 84.19 282 ASP A O 1
ATOM 2219 N N . CYS A 1 283 ? 16.406 -6.646 4.223 1.00 82.69 283 CYS A N 1
ATOM 2220 C CA . CYS A 1 283 ? 15.102 -7.314 4.151 1.00 82.69 283 CYS A CA 1
ATOM 2221 C C . CYS A 1 283 ? 15.068 -8.661 4.883 1.00 82.69 283 CYS A C 1
ATOM 2223 O O . CYS A 1 283 ? 13.982 -9.130 5.232 1.00 82.69 283 CYS A O 1
ATOM 2225 N N . LEU A 1 284 ? 16.234 -9.270 5.126 1.00 75.19 284 LEU A N 1
ATOM 2226 C CA . LEU A 1 284 ? 16.348 -10.535 5.841 1.00 75.19 284 LEU A CA 1
ATOM 2227 C C . LEU A 1 284 ? 16.297 -10.301 7.353 1.00 75.19 284 LEU A C 1
ATOM 2229 O O . LEU A 1 284 ? 15.528 -10.941 8.062 1.00 75.19 284 LEU A O 1
ATOM 2233 N N . THR A 1 285 ? 17.109 -9.366 7.841 1.00 73.12 285 THR A N 1
ATOM 2234 C CA . THR A 1 285 ? 17.261 -9.090 9.280 1.00 73.12 285 THR A CA 1
ATOM 2235 C C . THR A 1 285 ? 16.283 -8.039 9.803 1.00 73.12 285 THR A C 1
ATOM 2237 O O . THR A 1 285 ? 16.093 -7.918 11.011 1.00 73.12 285 THR A O 1
ATOM 2240 N N . CYS A 1 286 ? 15.658 -7.271 8.905 1.00 76.94 286 CYS A N 1
ATOM 2241 C CA . CYS A 1 286 ? 14.890 -6.061 9.207 1.00 76.94 286 CYS A CA 1
ATOM 2242 C C . CYS A 1 286 ? 15.699 -4.986 9.955 1.00 76.94 286 CYS A C 1
ATOM 2244 O O . CYS A 1 286 ? 15.113 -4.074 10.540 1.00 76.94 286 CYS A O 1
ATOM 2246 N N . CYS A 1 287 ? 17.033 -5.073 9.943 1.00 79.75 287 CYS A N 1
ATOM 2247 C CA . CYS A 1 287 ? 17.897 -4.078 10.560 1.00 79.75 287 CYS A CA 1
ATOM 2248 C C . CYS A 1 287 ? 18.020 -2.835 9.675 1.00 79.75 287 CYS A C 1
ATOM 2250 O O . CYS A 1 287 ? 18.184 -2.930 8.456 1.00 79.75 287 CYS A O 1
ATOM 2252 N N . GLU A 1 288 ? 17.966 -1.671 10.316 1.00 84.81 288 GLU A N 1
ATOM 2253 C CA . GLU A 1 288 ? 18.205 -0.376 9.688 1.00 84.81 288 GLU A CA 1
ATOM 2254 C C . GLU A 1 288 ? 19.699 -0.038 9.722 1.00 84.81 288 GLU A C 1
ATOM 2256 O O . GLU A 1 288 ? 20.387 -0.267 10.718 1.00 84.81 288 GLU A O 1
ATOM 2261 N N . MET A 1 289 ? 20.198 0.499 8.615 1.00 83.25 289 MET A N 1
ATOM 2262 C CA . MET A 1 289 ? 21.582 0.916 8.417 1.00 83.25 289 MET A CA 1
ATOM 2263 C C . MET A 1 289 ? 21.605 2.276 7.720 1.00 83.25 289 MET A C 1
ATOM 2265 O O . MET A 1 289 ? 20.704 2.599 6.947 1.00 83.25 289 MET A O 1
ATOM 2269 N N . GLU A 1 290 ? 22.654 3.057 7.952 1.00 84.31 290 GLU A N 1
ATOM 2270 C CA . GLU A 1 290 ? 22.869 4.324 7.250 1.00 84.31 290 GLU A CA 1
ATOM 2271 C C . GLU A 1 290 ? 23.806 4.118 6.058 1.00 84.31 290 GLU A C 1
ATOM 2273 O O . GLU A 1 290 ? 24.886 3.542 6.186 1.00 84.31 290 GLU A O 1
ATOM 2278 N N . PHE A 1 291 ? 23.375 4.579 4.888 1.00 83.19 291 PHE A N 1
ATOM 2279 C CA . PHE A 1 291 ? 24.158 4.586 3.654 1.00 83.19 291 PHE A CA 1
ATOM 2280 C C . PHE A 1 291 ? 24.119 5.986 3.061 1.00 83.19 291 PHE A C 1
ATOM 2282 O O . PHE A 1 291 ? 23.101 6.665 3.164 1.00 83.19 291 PHE A O 1
ATOM 2289 N N . SER A 1 292 ? 25.155 6.391 2.328 1.00 85.81 292 SER A N 1
ATOM 2290 C CA . SER A 1 292 ? 24.952 7.472 1.362 1.00 85.81 292 SER A CA 1
ATOM 2291 C C . SER A 1 292 ? 24.098 6.961 0.198 1.00 85.81 292 SER A C 1
ATOM 2293 O O . SER A 1 292 ? 24.252 5.823 -0.258 1.00 85.81 292 SER A O 1
ATOM 2295 N N . ILE A 1 293 ? 23.232 7.816 -0.347 1.00 83.88 293 ILE A N 1
ATOM 2296 C CA . ILE A 1 293 ? 22.398 7.460 -1.506 1.00 83.88 293 ILE A CA 1
ATOM 2297 C C . ILE A 1 293 ? 23.234 6.989 -2.708 1.00 83.88 293 ILE A C 1
AT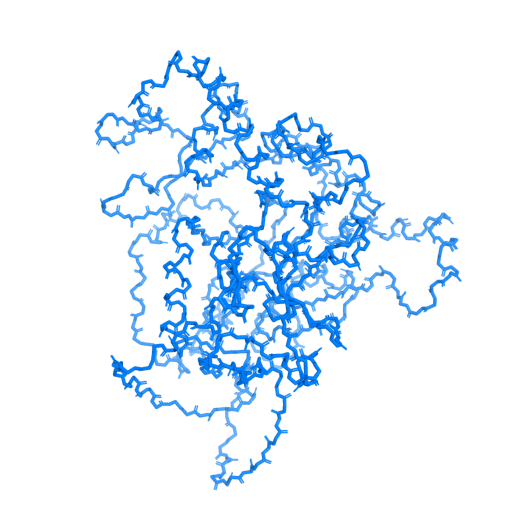OM 2299 O O . ILE A 1 293 ? 22.817 6.108 -3.455 1.00 83.88 293 ILE A O 1
ATOM 2303 N N . HIS A 1 294 ? 24.446 7.531 -2.869 1.00 85.19 294 HIS A N 1
ATOM 2304 C CA . HIS A 1 294 ? 25.383 7.102 -3.903 1.00 85.19 294 HIS A CA 1
ATOM 2305 C C . HIS A 1 294 ? 25.871 5.664 -3.685 1.00 85.19 294 HIS A C 1
ATOM 2307 O O . HIS A 1 294 ? 25.880 4.887 -4.633 1.00 85.19 294 HIS A O 1
ATOM 2313 N N . GLN A 1 295 ? 26.241 5.287 -2.455 1.00 86.44 295 GLN A N 1
ATOM 2314 C CA . GLN A 1 295 ? 26.652 3.912 -2.141 1.00 86.44 295 GLN A CA 1
ATOM 2315 C C . GLN A 1 295 ? 25.520 2.914 -2.375 1.00 86.44 295 GLN A C 1
ATOM 2317 O O . GLN A 1 295 ? 25.767 1.844 -2.924 1.00 86.44 295 GLN A O 1
ATOM 2322 N N . PHE A 1 296 ? 24.291 3.268 -1.989 1.00 88.31 296 PHE A N 1
ATOM 2323 C CA . PHE A 1 296 ? 23.122 2.427 -2.237 1.00 88.31 296 PHE A CA 1
ATOM 2324 C C . PHE A 1 296 ? 22.881 2.236 -3.741 1.00 88.31 296 PHE A C 1
ATOM 2326 O O . PHE A 1 296 ? 22.810 1.111 -4.221 1.00 88.31 296 PHE A O 1
ATOM 2333 N N . PHE A 1 297 ? 22.834 3.319 -4.521 1.00 89.12 297 PHE A N 1
ATOM 2334 C CA . PHE A 1 297 ? 22.628 3.209 -5.967 1.00 89.12 297 PHE A CA 1
ATOM 2335 C C . PHE A 1 297 ? 23.772 2.508 -6.693 1.00 89.12 297 PHE A C 1
ATOM 2337 O O . PHE A 1 297 ? 23.522 1.739 -7.614 1.00 89.12 297 PHE A O 1
ATOM 2344 N N . LYS A 1 298 ? 25.015 2.716 -6.255 1.00 85.88 298 LYS A N 1
ATOM 2345 C CA . LYS A 1 298 ? 26.158 1.976 -6.781 1.00 85.88 298 LYS A CA 1
ATOM 2346 C C . LYS A 1 298 ? 26.033 0.479 -6.488 1.00 85.88 298 LYS A C 1
ATOM 2348 O O . LYS A 1 298 ? 26.211 -0.322 -7.390 1.00 85.88 298 LYS A O 1
ATOM 2353 N N . GLY A 1 299 ? 25.673 0.094 -5.262 1.00 84.62 299 GLY A N 1
ATOM 2354 C CA . GLY A 1 299 ? 25.460 -1.314 -4.913 1.00 84.62 299 GLY A CA 1
ATOM 2355 C C . GLY A 1 299 ? 24.309 -1.964 -5.689 1.00 84.62 299 GLY A C 1
ATOM 2356 O O . GLY A 1 299 ? 24.423 -3.127 -6.063 1.00 84.62 299 GLY A O 1
ATOM 2357 N N . TYR A 1 300 ? 23.244 -1.206 -5.966 1.00 86.94 300 TYR A N 1
ATOM 2358 C CA . TYR A 1 300 ? 22.145 -1.630 -6.836 1.00 86.94 300 TYR A CA 1
ATOM 2359 C C . TYR A 1 300 ? 22.627 -1.882 -8.274 1.00 86.94 300 TYR A C 1
ATOM 2361 O O . TYR A 1 300 ? 22.353 -2.947 -8.810 1.00 86.94 300 TYR A O 1
ATOM 2369 N N . SER A 1 301 ? 23.370 -0.938 -8.870 1.00 84.06 301 SER A N 1
ATOM 2370 C CA . SER A 1 301 ? 23.855 -1.019 -10.261 1.00 84.06 301 SER A CA 1
ATOM 2371 C C . SER A 1 301 ? 25.012 -1.985 -10.481 1.00 84.06 301 SER A C 1
ATOM 2373 O O . SER A 1 301 ? 25.193 -2.484 -11.584 1.00 84.06 301 SER A O 1
ATOM 2375 N N . ASP A 1 302 ? 25.850 -2.206 -9.477 1.00 77.44 302 ASP A N 1
ATOM 2376 C CA . ASP A 1 302 ? 27.015 -3.068 -9.637 1.00 77.44 302 ASP A CA 1
ATOM 2377 C C . ASP A 1 302 ? 26.636 -4.554 -9.436 1.00 77.44 302 ASP A C 1
ATOM 2379 O O . ASP A 1 302 ? 27.477 -5.430 -9.622 1.00 77.44 302 ASP A O 1
ATOM 2383 N N . GLY A 1 303 ? 25.408 -4.869 -8.985 1.00 67.62 303 GLY A N 1
ATOM 2384 C CA . GLY A 1 303 ? 25.022 -6.218 -8.524 1.00 67.62 303 GLY A CA 1
ATOM 2385 C C . GLY A 1 303 ? 25.842 -6.702 -7.314 1.00 67.62 303 GLY A C 1
ATOM 2386 O O . GLY A 1 303 ? 25.762 -7.851 -6.875 1.00 67.62 303 GLY A O 1
ATOM 2387 N N . LEU A 1 304 ? 26.660 -5.803 -6.773 1.00 56.22 304 LEU A N 1
ATOM 2388 C CA . LEU A 1 304 ? 27.706 -6.032 -5.803 1.00 56.22 304 LEU A CA 1
ATOM 2389 C C . LEU A 1 304 ? 27.163 -5.697 -4.416 1.00 56.22 304 LEU A C 1
ATOM 2391 O O . LEU A 1 304 ? 27.486 -4.676 -3.806 1.00 56.22 304 LEU A O 1
ATOM 2395 N N . GLY A 1 305 ? 26.406 -6.635 -3.852 1.00 48.41 305 GLY A N 1
ATOM 2396 C CA . GLY A 1 305 ? 26.389 -6.833 -2.404 1.00 48.41 305 GLY A CA 1
ATOM 2397 C C . GLY A 1 305 ? 27.778 -7.272 -1.918 1.00 48.41 305 GLY A C 1
ATOM 2398 O O . GLY A 1 305 ? 27.929 -8.394 -1.447 1.00 48.41 305 GLY A O 1
ATOM 2399 N N . LEU A 1 306 ? 28.807 -6.430 -2.098 1.00 44.59 306 LEU A N 1
ATOM 2400 C CA . LEU A 1 306 ? 30.207 -6.746 -1.821 1.00 44.59 306 LEU A CA 1
ATOM 2401 C C . LEU A 1 306 ? 30.386 -7.234 -0.382 1.00 44.59 306 LEU A C 1
ATOM 2403 O O . LEU A 1 306 ? 30.188 -6.494 0.580 1.00 44.59 306 LEU A O 1
ATOM 2407 N N . ALA A 1 307 ? 30.831 -8.486 -0.303 1.00 45.41 307 ALA A N 1
ATOM 2408 C CA . ALA A 1 307 ? 31.884 -8.962 0.577 1.00 45.41 307 ALA A CA 1
ATOM 2409 C C . ALA A 1 307 ? 31.771 -8.546 2.052 1.00 45.41 307 ALA A C 1
ATOM 2411 O O . ALA A 1 307 ? 32.461 -7.650 2.534 1.00 45.41 307 ALA A O 1
ATOM 2412 N N . HIS A 1 308 ? 31.006 -9.327 2.811 1.00 40.84 308 HIS A N 1
ATOM 2413 C CA . HIS A 1 308 ? 31.445 -9.675 4.157 1.00 40.84 308 HIS A CA 1
ATOM 2414 C C . HIS A 1 308 ? 31.272 -11.185 4.344 1.00 40.84 308 HIS A C 1
ATOM 2416 O O . HIS A 1 308 ? 30.159 -11.653 4.526 1.00 40.84 308 HIS A O 1
ATOM 2422 N N . ASN A 1 309 ? 32.380 -11.923 4.230 1.00 45.16 309 ASN A N 1
ATOM 2423 C CA . ASN A 1 309 ? 32.634 -13.321 4.621 1.00 45.16 309 ASN A CA 1
ATOM 2424 C C . ASN A 1 309 ? 31.656 -14.455 4.260 1.00 45.16 309 ASN A C 1
ATOM 2426 O O . ASN A 1 309 ? 31.976 -15.604 4.558 1.00 45.16 309 ASN A O 1
ATOM 2430 N N . GLU A 1 310 ? 30.514 -14.212 3.624 1.00 53.78 310 GLU A N 1
ATOM 2431 C CA . GLU A 1 310 ? 29.494 -15.243 3.447 1.00 53.78 310 GLU A CA 1
ATOM 2432 C C . GLU A 1 310 ? 28.837 -15.143 2.070 1.00 53.78 310 GLU A C 1
ATOM 2434 O O . GLU A 1 310 ? 28.498 -14.067 1.591 1.00 53.78 310 GLU A O 1
ATOM 2439 N N . PHE A 1 311 ? 28.694 -16.300 1.426 1.00 58.91 311 PHE A N 1
ATOM 2440 C CA . PHE A 1 311 ? 28.339 -16.522 0.020 1.00 58.91 311 PHE A CA 1
ATOM 2441 C C . PHE A 1 311 ? 26.940 -16.027 -0.414 1.00 58.91 311 PHE A C 1
ATOM 2443 O O . PHE A 1 311 ? 26.468 -16.428 -1.470 1.00 58.91 311 PHE A O 1
ATOM 2450 N N . TRP A 1 312 ? 26.250 -15.199 0.375 1.00 63.53 312 TRP A N 1
ATOM 2451 C CA . TRP A 1 312 ? 24.836 -14.860 0.190 1.00 63.53 312 TRP A CA 1
ATOM 2452 C C . TRP A 1 312 ? 24.611 -13.420 -0.308 1.00 63.53 312 TRP A C 1
ATOM 2454 O O . TRP A 1 312 ? 25.177 -12.489 0.271 1.00 63.53 312 TRP A O 1
ATOM 2464 N N . PRO A 1 313 ? 23.743 -13.201 -1.320 1.00 70.31 313 PRO A N 1
ATOM 2465 C CA . PRO A 1 313 ? 23.374 -11.860 -1.773 1.00 70.31 313 PRO A CA 1
ATOM 2466 C C . PRO A 1 313 ? 22.653 -11.056 -0.683 1.00 70.31 313 PRO A C 1
ATOM 2468 O O . PRO A 1 313 ? 21.788 -11.581 0.022 1.00 70.31 313 PRO A O 1
ATOM 2471 N N . ARG A 1 314 ? 22.970 -9.761 -0.563 1.00 76.06 314 ARG A N 1
ATOM 2472 C CA . ARG A 1 314 ? 22.238 -8.843 0.324 1.00 76.06 314 ARG A CA 1
ATOM 2473 C C . ARG A 1 314 ? 20.962 -8.344 -0.347 1.00 76.06 314 ARG A C 1
ATOM 2475 O O . ARG A 1 314 ? 21.007 -7.853 -1.469 1.00 76.06 314 ARG A O 1
ATOM 2482 N N . MET A 1 315 ? 19.860 -8.372 0.396 1.00 82.81 315 MET A N 1
ATOM 2483 C CA . MET A 1 315 ? 18.566 -7.833 -0.025 1.00 82.81 315 MET A CA 1
ATOM 2484 C C . MET A 1 315 ? 18.317 -6.509 0.694 1.00 82.81 315 MET A C 1
ATOM 2486 O O . MET A 1 315 ? 17.771 -6.485 1.795 1.00 82.81 315 MET A O 1
ATOM 2490 N N . LEU A 1 316 ? 18.766 -5.401 0.108 1.00 87.25 316 LEU A N 1
ATOM 2491 C CA . LEU A 1 316 ? 18.637 -4.069 0.701 1.00 87.25 316 LEU A CA 1
ATOM 2492 C C . LEU A 1 316 ? 17.451 -3.319 0.102 1.00 87.25 316 LEU A C 1
ATOM 2494 O O . LEU A 1 316 ? 17.234 -3.372 -1.104 1.00 87.25 316 LEU A O 1
ATOM 2498 N N . LYS A 1 317 ? 16.715 -2.571 0.923 1.00 89.75 317 LYS A N 1
ATOM 2499 C CA . LYS A 1 317 ? 15.673 -1.650 0.458 1.00 89.75 317 LYS A CA 1
ATOM 2500 C C . LYS A 1 317 ? 15.838 -0.265 1.051 1.00 89.75 317 LYS A C 1
ATOM 2502 O O . LYS A 1 317 ? 16.190 -0.106 2.218 1.00 89.75 317 LYS A O 1
ATOM 2507 N N . LEU A 1 318 ? 15.534 0.736 0.247 1.00 87.88 318 LEU A N 1
ATOM 2508 C CA . LEU A 1 318 ? 15.492 2.124 0.659 1.00 87.88 318 LEU A CA 1
ATOM 2509 C C . LEU A 1 318 ? 14.161 2.390 1.369 1.00 87.88 318 LEU A C 1
ATOM 2511 O O . LEU A 1 318 ? 13.097 2.110 0.814 1.00 87.88 318 LEU A O 1
ATOM 2515 N N . LYS A 1 319 ? 14.205 2.895 2.604 1.00 71.75 319 LYS A N 1
ATOM 2516 C CA . LYS A 1 319 ? 12.994 3.155 3.391 1.00 71.75 319 LYS A CA 1
ATOM 2517 C C . LYS A 1 319 ? 12.521 4.596 3.204 1.00 71.75 319 LYS A C 1
ATOM 2519 O O . LYS A 1 319 ? 13.314 5.519 3.368 1.00 71.75 319 LYS A O 1
ATOM 2524 N N . ASP A 1 320 ? 11.227 4.760 2.906 1.00 65.19 320 ASP A N 1
ATOM 2525 C CA . ASP A 1 320 ? 10.489 6.036 2.920 1.00 65.19 320 ASP A CA 1
ATOM 2526 C C . ASP A 1 320 ? 11.234 7.190 2.234 1.00 65.19 320 ASP A C 1
ATOM 2528 O O . ASP A 1 320 ? 11.332 8.306 2.754 1.00 65.19 320 ASP A O 1
ATOM 2532 N N . TRP A 1 321 ? 11.807 6.901 1.063 1.00 69.25 321 TRP A N 1
ATOM 2533 C CA . TRP A 1 321 ? 12.681 7.830 0.370 1.00 69.25 321 TRP A CA 1
ATOM 2534 C C . TRP A 1 321 ? 12.080 8.333 -0.944 1.00 69.25 321 TRP A C 1
ATOM 2536 O O . TRP A 1 321 ? 11.419 7.584 -1.664 1.00 69.25 321 TRP A O 1
ATOM 2546 N N . PRO A 1 322 ? 12.341 9.601 -1.287 1.00 68.12 322 PRO A N 1
ATOM 2547 C CA . PRO A 1 322 ? 12.477 10.702 -0.344 1.00 68.12 322 PRO A CA 1
ATOM 2548 C C . PRO A 1 322 ? 11.255 10.746 0.599 1.00 68.12 322 PRO A C 1
ATOM 2550 O O . PRO A 1 322 ? 10.184 10.293 0.192 1.00 68.12 322 PRO A O 1
ATOM 2553 N N . PRO A 1 323 ? 11.369 11.316 1.815 1.00 63.44 323 PRO A N 1
ATOM 2554 C CA . PRO A 1 323 ? 10.206 11.528 2.680 1.00 63.44 323 PRO A CA 1
ATOM 2555 C C . PRO A 1 323 ? 9.087 12.203 1.881 1.00 63.44 323 PRO A C 1
ATOM 2557 O O . PRO A 1 323 ? 9.380 13.105 1.095 1.00 63.44 323 PRO A O 1
ATOM 2560 N N . SER A 1 324 ? 7.841 11.750 2.008 1.00 52.41 324 SER A N 1
ATOM 2561 C CA . SER A 1 324 ? 6.768 12.014 1.031 1.00 52.41 324 SER A CA 1
ATOM 2562 C C . SER A 1 324 ? 6.471 13.492 0.758 1.00 52.41 324 SER A C 1
ATOM 2564 O O . SER A 1 324 ? 6.139 13.862 -0.364 1.00 52.41 324 SER A O 1
ATOM 2566 N N . ASN A 1 325 ? 6.712 14.370 1.731 1.00 56.34 325 ASN A N 1
ATOM 2567 C CA . ASN A 1 325 ? 6.629 15.825 1.571 1.00 56.34 325 ASN A CA 1
ATOM 2568 C C . ASN A 1 325 ? 7.770 16.446 0.738 1.00 56.34 325 ASN A C 1
ATOM 2570 O O . ASN A 1 325 ? 7.778 17.652 0.518 1.00 56.34 325 ASN A O 1
ATOM 2574 N N . SER A 1 326 ? 8.734 15.646 0.280 1.00 66.31 326 SER A N 1
ATOM 2575 C CA . SER A 1 326 ? 9.964 16.113 -0.356 1.00 66.31 326 SER A CA 1
ATOM 2576 C C . SER A 1 326 ? 10.216 15.535 -1.749 1.00 66.31 326 SER A C 1
ATOM 2578 O O . SER A 1 326 ? 11.157 15.992 -2.393 1.00 66.31 326 SER A O 1
ATOM 2580 N N . PHE A 1 327 ? 9.420 14.578 -2.261 1.00 79.38 327 PHE A N 1
ATOM 2581 C CA . PHE A 1 327 ? 9.686 14.012 -3.598 1.00 79.38 327 PHE A CA 1
ATOM 2582 C C . PHE A 1 327 ? 9.585 15.089 -4.682 1.00 79.38 327 PHE A C 1
ATOM 2584 O O . PHE A 1 327 ? 10.545 15.312 -5.415 1.00 79.38 327 PHE A O 1
ATOM 2591 N N . GLU A 1 328 ? 8.460 15.806 -4.749 1.00 80.50 328 GLU A N 1
ATOM 2592 C CA . GLU A 1 328 ? 8.277 16.892 -5.719 1.00 80.50 328 GLU A CA 1
ATOM 2593 C C . GLU A 1 328 ? 9.301 18.023 -5.517 1.00 80.50 328 GLU A C 1
ATOM 2595 O O . GLU A 1 328 ? 9.817 18.582 -6.484 1.00 80.50 328 GLU A O 1
ATOM 2600 N N . GLU A 1 329 ? 9.667 18.327 -4.270 1.00 79.56 329 GLU A N 1
ATOM 2601 C CA . GLU A 1 329 ? 10.661 19.362 -3.969 1.00 79.56 329 GLU A CA 1
ATOM 2602 C C . GLU A 1 329 ? 12.078 18.972 -4.433 1.00 79.56 329 GLU A C 1
ATOM 2604 O O . GLU A 1 329 ? 12.811 19.797 -5.007 1.00 79.56 329 GLU A O 1
ATOM 2609 N N . ARG A 1 330 ? 12.469 17.712 -4.190 1.00 78.19 330 ARG A N 1
ATOM 2610 C CA . ARG A 1 330 ? 13.813 17.174 -4.454 1.00 78.19 330 ARG A CA 1
ATOM 2611 C C . ARG A 1 330 ? 13.993 16.741 -5.902 1.00 78.19 330 ARG A C 1
ATOM 2613 O O . ARG A 1 330 ? 15.040 17.026 -6.472 1.00 78.19 330 ARG A O 1
ATOM 2620 N N . LEU A 1 331 ? 12.988 16.107 -6.501 1.00 84.94 331 LEU A N 1
ATOM 2621 C CA . LEU A 1 331 ? 13.023 15.538 -7.849 1.00 84.94 331 LEU A CA 1
ATOM 2622 C C . LEU A 1 331 ? 11.801 15.986 -8.683 1.00 84.94 331 LEU A C 1
ATOM 2624 O O . LEU A 1 331 ? 11.019 15.155 -9.141 1.00 84.94 331 LEU A O 1
ATOM 2628 N N . PRO A 1 332 ? 11.619 17.298 -8.937 1.00 86.81 332 PRO A N 1
ATOM 2629 C CA . PRO A 1 332 ? 10.425 17.818 -9.616 1.00 86.81 332 PRO A CA 1
ATOM 2630 C C . PRO A 1 332 ? 10.256 17.294 -11.048 1.00 86.81 332 PRO A C 1
ATOM 2632 O O . PRO A 1 332 ? 9.132 17.062 -11.484 1.00 86.81 332 PRO A O 1
ATOM 2635 N N . ARG A 1 333 ? 11.362 17.084 -11.778 1.00 88.81 333 ARG A N 1
ATOM 2636 C CA . ARG A 1 333 ? 11.328 16.545 -13.149 1.00 88.81 333 ARG A CA 1
ATOM 2637 C C . ARG A 1 333 ? 10.832 15.100 -13.157 1.00 88.81 333 ARG A C 1
ATOM 2639 O O . ARG A 1 333 ? 9.887 14.792 -13.869 1.00 88.81 333 ARG A O 1
ATOM 2646 N N . HIS A 1 334 ? 11.406 14.256 -12.301 1.00 90.06 334 HIS A N 1
ATOM 2647 C CA . HIS A 1 334 ? 10.961 12.874 -12.102 1.00 90.06 334 HIS A CA 1
ATOM 2648 C C . HIS A 1 334 ? 9.531 12.792 -11.566 1.00 90.06 334 HIS A C 1
ATOM 2650 O O . HIS A 1 334 ? 8.799 11.883 -11.930 1.00 90.06 334 HIS A O 1
ATOM 2656 N N . CYS A 1 335 ? 9.101 13.758 -10.751 1.00 89.19 335 CYS A N 1
ATOM 2657 C CA . CYS A 1 335 ? 7.723 13.832 -10.265 1.00 89.19 335 CYS A CA 1
ATOM 2658 C C . CYS A 1 335 ? 6.738 14.079 -11.419 1.00 89.19 335 CYS A C 1
ATOM 2660 O O . CYS A 1 335 ? 5.742 13.372 -11.548 1.00 89.19 335 CYS A O 1
ATOM 2662 N N . GLY A 1 336 ? 7.047 15.038 -12.301 1.00 90.25 336 GLY A N 1
ATOM 2663 C CA . GLY A 1 336 ? 6.253 15.296 -13.505 1.00 90.25 336 GLY A CA 1
ATOM 2664 C C . GLY A 1 336 ? 6.229 14.108 -14.470 1.00 90.25 336 GLY A C 1
ATOM 2665 O O . GLY A 1 336 ? 5.170 13.770 -14.999 1.00 90.25 336 GLY A O 1
ATOM 2666 N N . GLU A 1 337 ? 7.370 13.438 -14.642 1.00 92.12 337 GLU A N 1
ATOM 2667 C CA . GLU A 1 337 ? 7.476 12.216 -15.444 1.00 92.12 337 GLU A CA 1
ATOM 2668 C C . GLU A 1 337 ? 6.584 11.098 -14.884 1.00 92.12 337 GLU A C 1
ATOM 2670 O O . GLU A 1 337 ? 5.785 10.519 -15.615 1.00 92.12 337 GLU A O 1
ATOM 2675 N N . PHE A 1 338 ? 6.657 10.847 -13.572 1.00 92.31 338 PHE A N 1
ATOM 2676 C CA . PHE A 1 338 ? 5.826 9.852 -12.894 1.00 92.31 338 PHE A CA 1
ATOM 2677 C C . PHE A 1 338 ? 4.332 10.156 -13.045 1.00 92.31 338 PHE A C 1
ATOM 2679 O O . PHE A 1 338 ? 3.558 9.265 -13.380 1.00 92.31 338 PHE A O 1
ATOM 2686 N N . PHE A 1 339 ? 3.910 11.413 -12.858 1.00 91.81 339 PHE A N 1
ATOM 2687 C CA . PHE A 1 339 ? 2.504 11.784 -13.047 1.00 91.81 339 PHE A CA 1
ATOM 2688 C C . PHE A 1 339 ? 2.026 11.609 -14.487 1.00 91.81 339 PHE A C 1
ATOM 2690 O O . PHE A 1 339 ? 0.867 11.262 -14.697 1.00 91.81 339 PHE A O 1
ATOM 2697 N N . SER A 1 340 ? 2.909 11.814 -15.464 1.00 91.12 340 SER A N 1
ATOM 2698 C CA . SER A 1 340 ? 2.591 11.598 -16.879 1.00 91.12 340 SER A CA 1
ATOM 2699 C C . SER A 1 340 ? 2.419 10.110 -17.209 1.00 91.12 340 SER A C 1
ATOM 2701 O O . SER A 1 340 ? 1.644 9.777 -18.099 1.00 91.12 340 SER A O 1
ATOM 2703 N N . ALA A 1 341 ? 3.082 9.222 -16.459 1.00 93.38 341 ALA A N 1
ATOM 2704 C CA . ALA A 1 341 ? 2.989 7.769 -16.609 1.00 93.38 341 ALA A CA 1
ATOM 2705 C C . ALA A 1 341 ? 1.714 7.153 -16.003 1.00 93.38 341 ALA A C 1
ATOM 2707 O O . ALA A 1 341 ? 1.427 5.979 -16.239 1.00 93.38 341 ALA A O 1
ATOM 2708 N N . LEU A 1 342 ? 0.965 7.895 -15.179 1.00 93.50 342 LEU A N 1
ATOM 2709 C CA . LEU A 1 342 ? -0.194 7.355 -14.467 1.00 93.50 342 LEU A CA 1
ATOM 2710 C C . LEU A 1 342 ? -1.316 6.959 -15.447 1.00 93.50 342 LEU A C 1
ATOM 2712 O O . LEU A 1 342 ? -1.820 7.823 -16.171 1.00 93.50 342 LEU A O 1
ATOM 2716 N N . PRO A 1 343 ? -1.772 5.691 -15.445 1.00 93.38 343 PRO A N 1
ATOM 2717 C CA . PRO A 1 343 ? -2.957 5.292 -16.196 1.00 93.38 343 PRO A CA 1
ATOM 2718 C C . PRO A 1 343 ? -4.231 5.756 -15.482 1.00 93.38 343 PRO A C 1
ATOM 2720 O O . PRO A 1 343 ? -4.224 5.941 -14.266 1.00 93.38 343 PRO A O 1
ATOM 2723 N N . PHE A 1 344 ? -5.340 5.902 -16.217 1.00 93.62 344 PHE A N 1
ATOM 2724 C CA . PHE A 1 344 ? -6.647 6.304 -15.663 1.00 93.62 344 PHE A CA 1
ATOM 2725 C C . PHE A 1 344 ? -6.552 7.562 -14.780 1.00 93.62 344 PHE A C 1
ATOM 2727 O O . PHE A 1 344 ? -6.943 7.560 -13.609 1.00 93.62 344 PHE A O 1
ATOM 2734 N N . GLN A 1 345 ? -5.971 8.635 -15.329 1.00 92.25 345 GLN A N 1
ATOM 2735 C CA . GLN A 1 345 ? -5.634 9.858 -14.590 1.00 92.25 345 GLN A CA 1
ATOM 2736 C C . GLN A 1 345 ? -6.832 10.518 -13.900 1.00 92.25 345 GLN A C 1
ATOM 2738 O O . GLN A 1 345 ? -6.652 11.229 -12.915 1.00 92.25 345 GLN A O 1
ATOM 2743 N N . GLU A 1 346 ? -8.058 10.254 -14.348 1.00 92.56 346 GLU A N 1
ATOM 2744 C CA . GLU A 1 346 ? -9.281 10.679 -13.671 1.00 92.56 346 GLU A CA 1
ATOM 2745 C C . GLU A 1 346 ? -9.345 10.169 -12.223 1.00 92.56 346 GLU A C 1
ATOM 2747 O O . GLU A 1 346 ? -9.843 10.888 -11.356 1.00 92.56 346 GLU A O 1
ATOM 2752 N N . TYR A 1 347 ? -8.811 8.971 -11.961 1.00 93.75 347 TYR A N 1
ATOM 2753 C CA . TYR A 1 347 ? -8.704 8.353 -10.637 1.00 93.75 347 TYR A CA 1
ATOM 2754 C C . TYR A 1 347 ? -7.324 8.536 -10.002 1.00 93.75 347 TYR A C 1
ATOM 2756 O O . TYR A 1 347 ? -7.227 8.816 -8.810 1.00 93.75 347 TYR A O 1
ATOM 2764 N N . THR A 1 348 ? -6.254 8.356 -10.774 1.00 93.88 348 THR A N 1
ATOM 2765 C CA . THR A 1 348 ? -4.900 8.197 -10.221 1.00 93.88 348 THR A CA 1
ATOM 2766 C C . THR A 1 348 ? -4.140 9.510 -10.069 1.00 93.88 348 THR A C 1
ATOM 2768 O O . THR A 1 348 ? -3.232 9.594 -9.244 1.00 93.88 348 THR A O 1
ATOM 2771 N N . ASN A 1 349 ? -4.497 10.559 -10.819 1.00 92.69 349 ASN A N 1
ATOM 2772 C CA . ASN A 1 349 ? -3.757 11.816 -10.787 1.00 92.69 349 ASN A CA 1
ATOM 2773 C C . ASN A 1 349 ? -4.000 12.555 -9.452 1.00 92.69 349 ASN A C 1
ATOM 2775 O O . ASN A 1 349 ? -5.147 12.900 -9.140 1.00 92.69 349 ASN A O 1
ATOM 2779 N N . PRO A 1 350 ? -2.948 12.853 -8.666 1.00 89.75 350 PRO A N 1
ATOM 2780 C CA . PRO A 1 350 ? -3.094 13.422 -7.325 1.00 89.75 350 PRO A CA 1
ATOM 2781 C C . PRO A 1 350 ? -3.329 14.939 -7.314 1.00 89.75 350 PRO A C 1
ATOM 2783 O O . PRO A 1 350 ? -3.518 15.524 -6.249 1.00 89.75 350 PRO A O 1
ATOM 2786 N N . LYS A 1 351 ? -3.308 15.596 -8.480 1.00 88.81 351 LYS A N 1
ATOM 2787 C CA . LYS A 1 351 ? -3.528 17.045 -8.617 1.00 88.81 351 LYS A CA 1
ATOM 2788 C C . LYS A 1 351 ? -4.815 17.364 -9.362 1.00 88.81 351 LYS A C 1
ATOM 2790 O O . LYS A 1 351 ? -5.549 18.267 -8.966 1.00 88.81 351 LYS A O 1
ATOM 2795 N N . PHE A 1 352 ? -5.086 16.617 -10.428 1.00 90.38 352 PHE A N 1
ATOM 2796 C CA . PHE A 1 352 ? -6.143 16.933 -11.389 1.00 90.38 352 PHE A CA 1
ATOM 2797 C C . PHE A 1 352 ? -7.176 15.815 -11.557 1.00 90.38 352 PHE A C 1
ATOM 2799 O O . PHE A 1 352 ? -8.143 16.005 -12.293 1.00 90.38 352 PHE A O 1
ATOM 2806 N N . GLY A 1 353 ? -7.012 14.678 -10.869 1.00 93.12 353 GLY A N 1
ATOM 2807 C CA . GLY A 1 353 ? -7.930 13.546 -10.963 1.00 93.12 353 GLY A CA 1
ATOM 2808 C C . GLY A 1 353 ? -9.342 13.942 -10.549 1.00 93.12 353 GLY A C 1
ATOM 2809 O O . GLY A 1 353 ? -9.612 14.227 -9.383 1.00 93.12 353 GLY A O 1
ATOM 2810 N N . PHE A 1 354 ? -10.263 14.006 -11.509 1.00 92.25 354 PHE A N 1
ATOM 2811 C CA . PHE A 1 354 ? -11.618 14.486 -11.247 1.00 92.25 354 PHE A CA 1
ATOM 2812 C C . PHE A 1 354 ? -12.412 13.544 -10.329 1.00 92.25 354 PHE A C 1
ATOM 2814 O O . PHE A 1 354 ? -13.203 14.023 -9.516 1.00 92.25 354 PHE A O 1
ATOM 2821 N N . LEU A 1 355 ? -12.164 12.236 -10.432 1.00 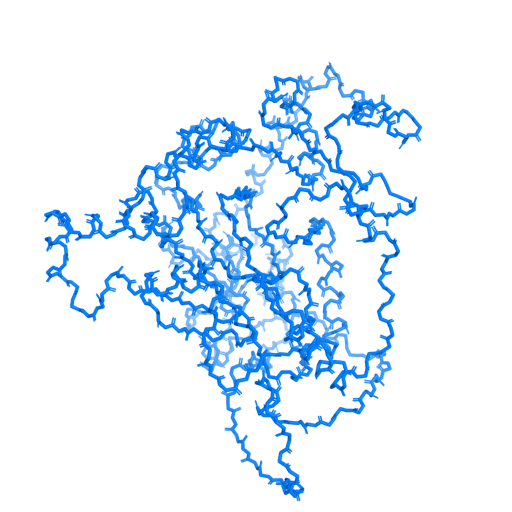92.25 355 LEU A N 1
ATOM 2822 C CA . LEU A 1 355 ? -12.766 11.183 -9.610 1.00 92.25 355 LEU A CA 1
ATOM 2823 C C . LEU A 1 355 ? -11.890 10.794 -8.414 1.00 92.25 355 LEU A C 1
ATOM 2825 O O . LEU A 1 355 ? -12.312 10.008 -7.567 1.00 92.25 355 LEU A O 1
ATOM 2829 N N . ASN A 1 356 ? -10.696 11.377 -8.301 1.00 92.94 356 ASN A N 1
ATOM 2830 C CA . ASN A 1 356 ? -9.868 11.254 -7.116 1.00 92.94 356 ASN A CA 1
ATOM 2831 C C . ASN A 1 356 ? -10.433 12.129 -5.987 1.00 92.94 356 ASN A C 1
ATOM 2833 O O . ASN A 1 356 ? -10.172 13.330 -5.906 1.00 92.94 356 ASN A O 1
ATOM 2837 N N . LEU A 1 357 ? -11.204 11.534 -5.078 1.00 90.25 357 LEU A N 1
ATOM 2838 C CA . LEU A 1 357 ? -11.843 12.271 -3.981 1.00 90.25 357 LEU A CA 1
ATOM 2839 C C . LEU A 1 357 ? -10.843 13.034 -3.103 1.00 90.25 357 LEU A C 1
ATOM 2841 O O . LEU A 1 357 ? -11.179 14.098 -2.582 1.00 90.25 357 LEU A O 1
ATOM 2845 N N . ALA A 1 358 ? -9.607 12.546 -2.975 1.00 88.38 358 ALA A N 1
ATOM 2846 C CA . ALA A 1 358 ? -8.595 13.190 -2.149 1.00 88.38 358 ALA A CA 1
ATOM 2847 C C . ALA A 1 358 ? -8.224 14.600 -2.644 1.00 88.38 358 ALA A C 1
ATOM 2849 O O . ALA A 1 358 ? -7.925 15.477 -1.829 1.00 88.38 358 ALA A O 1
ATOM 2850 N N . VAL A 1 359 ? -8.316 14.865 -3.956 1.00 89.00 359 VAL A N 1
ATOM 2851 C CA . VAL A 1 359 ? -8.032 16.202 -4.515 1.00 89.00 359 VAL A CA 1
ATOM 2852 C C . VAL A 1 359 ? -9.183 17.182 -4.288 1.00 89.00 359 VAL A C 1
ATOM 2854 O O . VAL A 1 359 ? -8.983 18.395 -4.343 1.00 89.00 359 VAL A O 1
ATOM 2857 N N . LYS A 1 360 ? -10.386 16.670 -3.999 1.00 88.06 360 LYS A N 1
ATOM 2858 C CA . LYS A 1 360 ? -11.600 17.459 -3.741 1.00 88.06 360 LYS A CA 1
ATOM 2859 C C . LYS A 1 360 ? -11.778 17.825 -2.267 1.00 88.06 360 LYS A C 1
ATOM 2861 O O . LYS A 1 360 ? -12.672 18.602 -1.939 1.00 88.06 360 LYS A O 1
ATOM 2866 N N . LEU A 1 361 ? -10.934 17.295 -1.381 1.00 84.69 361 LEU A N 1
ATOM 2867 C CA . LEU A 1 361 ? -10.991 17.606 0.043 1.00 84.69 361 LEU A CA 1
ATOM 2868 C C . LEU A 1 361 ? -10.607 19.079 0.315 1.00 84.69 361 LEU A C 1
ATOM 2870 O O . LEU A 1 361 ? -9.628 19.572 -0.269 1.00 84.69 361 LEU A O 1
ATOM 2874 N N . PRO A 1 362 ? -11.326 19.784 1.217 1.00 83.38 362 PRO A N 1
ATOM 2875 C CA . PRO A 1 362 ? -11.019 21.167 1.586 1.00 83.38 362 PRO A CA 1
ATOM 2876 C C . PRO A 1 362 ? -9.581 21.343 2.092 1.00 83.38 362 PRO A C 1
ATOM 2878 O O . PRO A 1 362 ? -9.002 20.435 2.687 1.00 83.38 362 PRO A O 1
ATOM 2881 N N . GLN A 1 363 ? -9.001 22.533 1.908 1.00 72.25 363 GLN A N 1
ATOM 2882 C CA . GLN A 1 363 ? -7.602 22.810 2.281 1.00 72.25 363 GLN A CA 1
ATOM 2883 C C . GLN A 1 363 ? -7.305 22.622 3.778 1.00 72.25 363 GLN A C 1
ATOM 2885 O O . GLN A 1 363 ? -6.186 22.274 4.128 1.00 72.25 363 GLN A O 1
ATOM 2890 N N . GLN A 1 364 ? -8.299 22.812 4.649 1.00 72.62 364 GLN A N 1
ATOM 2891 C CA . GLN A 1 364 ? -8.165 22.710 6.110 1.00 72.62 364 GLN A CA 1
ATOM 2892 C C . GLN A 1 364 ? -8.394 21.282 6.642 1.00 72.62 364 GLN A C 1
ATOM 2894 O O . GLN A 1 364 ? -8.574 21.094 7.842 1.00 72.62 364 GLN A O 1
ATOM 2899 N N . THR A 1 365 ? -8.440 20.278 5.761 1.00 74.38 365 THR A N 1
ATOM 2900 C CA . THR A 1 365 ? -8.582 18.870 6.155 1.00 74.38 365 THR A CA 1
ATOM 2901 C C . THR A 1 365 ? -7.250 18.143 6.058 1.00 74.38 365 THR A C 1
ATOM 2903 O O . THR A 1 365 ? -6.431 18.441 5.186 1.00 74.38 365 THR A O 1
ATOM 2906 N N . LEU A 1 366 ? -7.045 17.158 6.934 1.00 72.44 366 LEU A N 1
ATOM 2907 C CA . LEU A 1 366 ? -5.888 16.276 6.865 1.00 72.44 366 LEU A CA 1
ATOM 2908 C C . LEU A 1 366 ? -5.998 15.382 5.623 1.00 72.44 366 LEU A C 1
ATOM 2910 O O . LEU A 1 366 ? -6.670 14.346 5.635 1.00 72.44 366 LEU A O 1
ATOM 2914 N N . LYS A 1 367 ? -5.354 15.802 4.533 1.00 74.50 367 LYS A N 1
ATOM 2915 C CA . LYS A 1 367 ? -5.341 15.043 3.282 1.00 74.50 367 LYS A CA 1
ATOM 2916 C C . LYS A 1 367 ? -4.521 13.760 3.444 1.00 74.50 367 LYS A C 1
ATOM 2918 O O . LYS A 1 367 ? -3.522 13.764 4.168 1.00 74.50 367 LYS A O 1
ATOM 2923 N N . PRO A 1 368 ? -4.923 12.655 2.794 1.00 75.88 368 PRO A N 1
ATOM 2924 C CA . PRO A 1 368 ? -4.050 11.499 2.690 1.00 75.88 368 PRO A CA 1
ATOM 2925 C C . PRO A 1 368 ? -2.772 11.898 1.946 1.00 75.88 368 PRO A C 1
ATOM 2927 O O . PRO A 1 368 ? -2.789 12.752 1.059 1.00 75.88 368 PRO A O 1
ATOM 2930 N N . ASP A 1 369 ? -1.667 11.268 2.318 1.00 78.00 369 ASP A N 1
ATOM 2931 C CA . ASP A 1 369 ? -0.418 11.370 1.577 1.00 78.00 369 ASP A CA 1
ATOM 2932 C C . ASP A 1 369 ? -0.573 10.625 0.244 1.00 78.00 369 ASP A C 1
ATOM 2934 O O . ASP A 1 369 ? -0.544 9.395 0.209 1.00 78.00 369 ASP A O 1
ATOM 2938 N N . LEU A 1 370 ? -0.792 11.382 -0.833 1.00 80.06 370 LEU A N 1
ATOM 2939 C CA . LEU A 1 370 ? -1.004 10.857 -2.185 1.00 80.06 370 LEU A CA 1
ATOM 2940 C C . LEU A 1 370 ? 0.306 10.514 -2.913 1.00 80.06 370 LEU A C 1
ATOM 2942 O O . LEU A 1 370 ? 0.271 10.093 -4.069 1.00 80.06 370 LEU A O 1
ATOM 2946 N N . GLY A 1 371 ? 1.458 10.684 -2.256 1.00 78.56 371 GLY A N 1
ATOM 2947 C CA . GLY A 1 371 ? 2.758 10.450 -2.864 1.00 78.56 371 GLY A CA 1
ATOM 2948 C C . GLY A 1 371 ? 3.143 11.495 -3.930 1.00 78.56 371 GLY A C 1
ATOM 2949 O O . GLY A 1 371 ? 2.646 12.623 -3.909 1.00 78.56 371 GLY A O 1
ATOM 2950 N N . PRO A 1 372 ? 4.055 11.145 -4.858 1.00 83.56 372 PRO A N 1
ATOM 2951 C CA . PRO A 1 372 ? 4.585 9.800 -5.083 1.00 83.56 372 PRO A CA 1
ATOM 2952 C C . PRO A 1 372 ? 5.518 9.326 -3.961 1.00 83.56 372 PRO A C 1
ATOM 2954 O O . PRO A 1 372 ? 6.194 10.123 -3.310 1.00 83.56 372 PRO A O 1
ATOM 2957 N N . LYS A 1 373 ? 5.565 8.007 -3.756 1.00 83.38 373 LYS A N 1
ATOM 2958 C CA . LYS A 1 373 ? 6.514 7.323 -2.862 1.00 83.38 373 LYS A CA 1
ATOM 2959 C C . LYS A 1 373 ? 7.384 6.393 -3.691 1.00 83.38 373 LYS A C 1
ATOM 2961 O O . LYS A 1 373 ? 6.862 5.738 -4.591 1.00 83.38 373 LYS A O 1
ATOM 2966 N N . THR A 1 374 ? 8.684 6.319 -3.399 1.00 85.38 374 THR A N 1
ATOM 2967 C CA . THR A 1 374 ? 9.555 5.356 -4.089 1.00 85.38 374 THR A CA 1
ATOM 2968 C C . THR A 1 374 ? 9.808 4.121 -3.250 1.00 85.38 374 THR A C 1
ATOM 2970 O O . THR A 1 374 ? 10.007 4.197 -2.038 1.00 85.38 374 THR A O 1
ATOM 2973 N N . TYR A 1 375 ? 9.824 2.984 -3.937 1.00 88.06 375 TYR A N 1
ATOM 2974 C CA . TYR A 1 375 ? 10.159 1.680 -3.392 1.00 88.06 375 TYR A CA 1
ATOM 2975 C C . TYR A 1 375 ? 11.339 1.154 -4.201 1.00 88.06 375 TYR A C 1
ATOM 2977 O O . TYR A 1 375 ? 11.159 0.597 -5.280 1.00 88.06 375 TYR A O 1
ATOM 2985 N N . ILE A 1 376 ? 12.553 1.405 -3.712 1.00 90.69 376 ILE A N 1
ATOM 2986 C CA . ILE A 1 376 ? 13.788 0.994 -4.386 1.00 90.69 376 ILE A CA 1
ATOM 2987 C C . ILE A 1 376 ? 14.417 -0.116 -3.558 1.00 90.69 376 ILE A C 1
ATOM 2989 O O . ILE A 1 376 ? 14.739 0.089 -2.387 1.00 90.69 376 ILE A O 1
ATOM 2993 N N . ALA A 1 377 ? 14.574 -1.293 -4.150 1.00 91.00 377 ALA A N 1
ATOM 2994 C CA . ALA A 1 377 ? 15.111 -2.457 -3.468 1.00 91.00 377 ALA A CA 1
ATOM 2995 C C . ALA A 1 377 ? 15.985 -3.288 -4.401 1.00 91.00 377 ALA A C 1
ATOM 2997 O O . ALA A 1 377 ? 15.836 -3.246 -5.620 1.00 91.00 377 ALA A O 1
ATOM 2998 N N . TYR A 1 378 ? 16.901 -4.034 -3.799 1.00 89.12 378 TYR A N 1
ATOM 2999 C CA . TYR A 1 378 ? 17.676 -5.056 -4.479 1.00 89.12 378 TYR A CA 1
ATOM 3000 C C . TYR A 1 378 ? 16.790 -6.294 -4.625 1.00 89.12 378 TYR A C 1
ATOM 3002 O O . TYR A 1 378 ? 15.872 -6.509 -3.828 1.00 89.12 378 TYR A O 1
ATOM 3010 N N . GLY A 1 379 ? 17.078 -7.102 -5.637 1.00 83.81 379 GLY A N 1
ATOM 3011 C CA . GLY A 1 379 ? 16.311 -8.294 -5.962 1.00 83.81 379 GLY A CA 1
ATOM 3012 C C . GLY A 1 379 ? 17.213 -9.453 -6.356 1.00 83.81 379 GLY A C 1
ATOM 3013 O O . GLY A 1 379 ? 18.369 -9.263 -6.732 1.00 83.81 379 GLY A O 1
ATOM 3014 N N . ILE A 1 380 ? 16.651 -10.652 -6.280 1.00 76.69 380 ILE A N 1
ATOM 3015 C CA . ILE A 1 380 ? 17.205 -11.872 -6.858 1.00 76.69 380 ILE A CA 1
ATOM 3016 C C . ILE A 1 380 ? 16.123 -12.503 -7.731 1.00 76.69 380 ILE A C 1
ATOM 3018 O O . ILE A 1 380 ? 14.941 -12.404 -7.411 1.00 76.69 380 ILE A O 1
ATOM 3022 N N . ALA A 1 381 ? 16.526 -13.117 -8.842 1.00 75.88 381 ALA A N 1
ATOM 3023 C CA . ALA A 1 381 ? 15.583 -13.689 -9.804 1.00 75.88 381 ALA A CA 1
ATOM 3024 C C . ALA A 1 381 ? 14.838 -14.918 -9.253 1.00 75.88 381 ALA A C 1
ATOM 3026 O O . ALA A 1 381 ? 13.701 -15.177 -9.635 1.00 75.88 381 ALA A O 1
ATOM 3027 N N . GLU A 1 382 ? 15.478 -15.672 -8.357 1.00 72.94 382 GLU A N 1
ATOM 3028 C CA . GLU A 1 382 ? 14.928 -16.893 -7.769 1.00 72.94 382 GLU A CA 1
ATOM 3029 C C . GLU A 1 382 ? 14.694 -16.713 -6.273 1.00 72.94 382 GLU A C 1
ATOM 3031 O O . GLU A 1 382 ? 15.578 -16.237 -5.554 1.00 72.94 382 GLU A O 1
ATOM 3036 N N . GLU A 1 383 ? 13.530 -17.156 -5.793 1.00 71.12 383 GLU A N 1
ATOM 3037 C CA . GLU A 1 383 ? 13.263 -17.176 -4.362 1.00 71.12 383 GLU A CA 1
ATOM 3038 C C . GLU A 1 383 ? 14.134 -18.223 -3.655 1.00 71.12 383 GLU A C 1
ATOM 3040 O O . GLU A 1 383 ? 14.105 -19.417 -3.959 1.00 71.12 383 GLU A O 1
ATOM 3045 N N . LEU A 1 384 ? 14.884 -17.789 -2.645 1.00 69.62 384 LEU A N 1
ATOM 3046 C CA . LEU A 1 384 ? 15.724 -18.655 -1.812 1.00 69.62 384 LEU A CA 1
ATOM 3047 C C . LEU A 1 384 ? 14.986 -19.118 -0.546 1.00 69.62 384 LEU A C 1
ATOM 3049 O O . LEU A 1 384 ? 15.514 -19.917 0.238 1.00 69.62 384 LEU A O 1
ATOM 3053 N N . GLY A 1 385 ? 13.754 -18.632 -0.337 1.00 64.19 385 GLY A N 1
ATOM 3054 C CA . GLY A 1 385 ? 12.813 -19.131 0.664 1.00 64.19 385 GLY A CA 1
ATOM 3055 C C . GLY A 1 385 ? 13.222 -18.853 2.111 1.00 64.19 385 GLY A C 1
ATOM 3056 O O . GLY A 1 385 ? 12.813 -19.600 3.008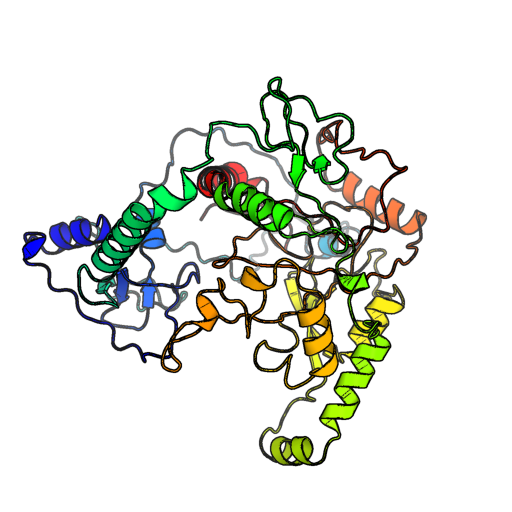 1.00 64.19 385 GLY A O 1
ATOM 3057 N N . ARG A 1 386 ? 14.043 -17.815 2.334 1.00 67.06 386 ARG A N 1
ATOM 3058 C CA . ARG A 1 386 ? 14.538 -17.362 3.651 1.00 67.06 386 ARG A CA 1
ATOM 3059 C C . ARG A 1 386 ? 13.865 -16.074 4.143 1.00 67.06 386 ARG A C 1
ATOM 3061 O O . ARG A 1 386 ? 14.260 -15.557 5.182 1.00 67.06 386 ARG A O 1
ATOM 3068 N N . GLY A 1 387 ? 12.858 -15.566 3.429 1.00 64.00 387 GLY A N 1
ATOM 3069 C CA . GLY A 1 387 ? 12.208 -14.289 3.752 1.00 64.00 387 GLY A CA 1
ATOM 3070 C C . GLY A 1 387 ? 12.689 -13.118 2.891 1.00 64.00 387 GLY A C 1
ATOM 3071 O O . GLY A 1 387 ? 12.588 -11.968 3.309 1.00 64.00 387 GLY A O 1
ATOM 3072 N N . ASP A 1 388 ? 13.153 -13.447 1.692 1.00 70.19 388 ASP A N 1
ATOM 3073 C CA . ASP A 1 388 ? 13.595 -12.656 0.539 1.00 70.19 388 ASP A CA 1
ATOM 3074 C C . ASP A 1 388 ? 12.544 -11.701 -0.059 1.00 70.19 388 ASP A C 1
ATOM 3076 O O . ASP A 1 388 ? 12.835 -10.939 -0.976 1.00 70.19 388 ASP A O 1
ATOM 3080 N N . SER A 1 389 ? 11.346 -11.638 0.516 1.00 79.94 389 SER A N 1
ATOM 3081 C CA . SER A 1 389 ? 10.351 -10.617 0.191 1.00 79.94 389 SER A CA 1
ATOM 3082 C C . SER A 1 389 ? 10.850 -9.205 0.553 1.00 79.94 389 SER A C 1
ATOM 3084 O O . SER A 1 389 ? 11.121 -8.921 1.728 1.00 79.94 389 SER A O 1
ATOM 3086 N N . VAL A 1 390 ? 10.861 -8.286 -0.412 1.00 85.25 390 VAL A N 1
ATOM 3087 C CA . VAL A 1 390 ? 11.192 -6.862 -0.183 1.00 85.25 390 VAL A CA 1
ATOM 3088 C C . VAL A 1 390 ? 10.100 -6.125 0.606 1.00 85.25 390 VAL A C 1
ATOM 3090 O O . VAL A 1 390 ? 10.378 -5.293 1.483 1.00 85.25 390 VAL A O 1
ATOM 3093 N N . THR A 1 391 ? 8.846 -6.510 0.373 1.00 85.94 391 THR A N 1
ATOM 3094 C CA . THR A 1 391 ? 7.655 -5.968 1.029 1.00 85.94 391 THR A CA 1
ATOM 3095 C C . THR A 1 391 ? 6.866 -7.117 1.637 1.00 85.94 391 THR A C 1
ATOM 3097 O O . THR A 1 391 ? 6.543 -8.088 0.961 1.00 85.94 391 THR A O 1
ATOM 3100 N N . LYS A 1 392 ? 6.594 -7.034 2.942 1.00 85.88 392 LYS A N 1
ATOM 3101 C CA . LYS A 1 392 ? 5.819 -8.052 3.661 1.00 85.88 392 LYS A CA 1
ATOM 3102 C C . LYS A 1 392 ? 4.326 -7.873 3.367 1.00 85.88 392 LYS A C 1
ATOM 3104 O O . LYS A 1 392 ? 3.891 -6.781 2.994 1.00 85.88 392 LYS A O 1
ATOM 3109 N N . LEU A 1 393 ? 3.546 -8.934 3.569 1.00 88.19 393 LEU A N 1
ATOM 3110 C CA . LEU A 1 393 ? 2.093 -8.909 3.407 1.00 88.19 393 LEU A CA 1
ATOM 3111 C C . LEU A 1 393 ? 1.474 -7.788 4.256 1.00 88.19 393 LEU A C 1
ATOM 3113 O O . LEU A 1 393 ? 1.663 -7.740 5.472 1.00 88.19 393 LEU A O 1
ATOM 3117 N N . HIS A 1 394 ? 0.727 -6.900 3.610 1.00 86.94 394 HIS A N 1
ATOM 3118 C CA . HIS A 1 394 ? 0.029 -5.786 4.243 1.00 86.94 394 HIS A CA 1
ATOM 3119 C C . HIS A 1 394 ? -1.249 -5.457 3.462 1.00 86.94 394 HIS A C 1
ATOM 3121 O O . HIS A 1 394 ? -1.541 -6.062 2.432 1.00 86.94 394 HIS A O 1
ATOM 3127 N N . CYS A 1 395 ? -2.035 -4.525 3.991 1.00 86.00 395 CYS A N 1
ATOM 3128 C CA . CYS A 1 395 ? -3.206 -3.978 3.324 1.00 86.00 395 CYS A CA 1
ATOM 3129 C C . CYS A 1 395 ? -3.117 -2.459 3.400 1.00 86.00 395 CYS A C 1
ATOM 3131 O O . CYS A 1 395 ? -3.057 -1.911 4.504 1.00 86.00 395 CYS A O 1
ATOM 3133 N N . ASP A 1 396 ? -3.143 -1.795 2.251 1.00 83.44 396 ASP A N 1
ATOM 3134 C CA . ASP A 1 396 ? -3.186 -0.340 2.204 1.00 83.44 396 ASP A CA 1
ATOM 3135 C C . ASP A 1 396 ? -4.554 0.191 2.630 1.00 83.44 396 ASP A C 1
ATOM 3137 O O . ASP A 1 396 ? -5.596 -0.449 2.450 1.00 83.44 396 ASP A O 1
ATOM 3141 N N . MET A 1 397 ? -4.544 1.381 3.231 1.00 78.75 397 MET A N 1
ATOM 3142 C CA . MET A 1 397 ? -5.765 2.053 3.688 1.00 78.75 397 MET A CA 1
ATOM 3143 C C . MET A 1 397 ? -6.486 2.804 2.565 1.00 78.75 397 MET A C 1
ATOM 3145 O O . MET A 1 397 ? -7.638 3.199 2.735 1.00 78.75 397 MET A O 1
ATOM 3149 N N . SER A 1 398 ? -5.799 3.036 1.451 1.00 85.62 398 SER A N 1
ATOM 3150 C CA . SER A 1 398 ? -6.300 3.741 0.280 1.00 85.62 398 SER A CA 1
ATOM 3151 C C . SER A 1 398 ? -5.983 2.964 -0.983 1.00 85.62 398 SER A C 1
ATOM 3153 O O . SER A 1 398 ? -5.055 2.154 -1.025 1.00 85.62 398 SER A O 1
ATOM 3155 N N . ASP A 1 399 ? -6.748 3.262 -2.022 1.00 91.19 399 ASP A N 1
ATOM 3156 C CA . ASP A 1 399 ? -6.458 2.799 -3.367 1.00 91.19 399 ASP A CA 1
ATOM 3157 C C . ASP A 1 399 ? -5.064 3.287 -3.785 1.00 91.19 399 ASP A C 1
ATOM 3159 O O . ASP A 1 399 ? -4.682 4.422 -3.483 1.00 91.19 399 ASP A O 1
ATOM 3163 N N . SER A 1 400 ? -4.290 2.412 -4.427 1.00 90.94 400 SER A N 1
ATOM 3164 C CA . SER A 1 400 ? -2.876 2.651 -4.721 1.00 90.94 400 SER A CA 1
ATOM 3165 C C . SER A 1 400 ? -2.540 2.212 -6.142 1.00 90.94 400 SER A C 1
ATOM 3167 O O . SER A 1 400 ? -3.067 1.218 -6.640 1.00 90.94 400 SER A O 1
ATOM 3169 N N . VAL A 1 401 ? -1.646 2.960 -6.789 1.00 93.56 401 VAL A N 1
ATOM 3170 C CA . VAL A 1 401 ? -1.111 2.666 -8.121 1.00 93.56 401 VAL A CA 1
ATOM 3171 C C . VAL A 1 401 ? 0.407 2.595 -8.034 1.00 93.56 401 VAL A C 1
ATOM 3173 O O . VAL A 1 401 ? 1.054 3.504 -7.514 1.00 93.56 401 VAL A O 1
ATOM 3176 N N . TYR A 1 402 ? 0.968 1.503 -8.544 1.00 93.19 402 TYR A N 1
ATOM 3177 C CA . TYR A 1 402 ? 2.405 1.266 -8.594 1.00 93.19 402 TYR A CA 1
ATOM 3178 C C . TYR A 1 402 ? 2.853 1.258 -10.049 1.00 93.19 402 TYR A C 1
ATOM 3180 O O . TYR A 1 402 ? 2.254 0.579 -10.881 1.00 93.19 402 TYR A O 1
ATOM 3188 N N . ILE A 1 403 ? 3.913 2.007 -10.349 1.00 92.69 403 ILE A N 1
ATOM 3189 C CA . ILE A 1 403 ? 4.539 2.020 -11.671 1.00 92.69 403 ILE A CA 1
ATOM 3190 C C . ILE A 1 403 ? 5.974 1.539 -11.506 1.00 92.69 403 ILE A C 1
ATOM 3192 O O . ILE A 1 403 ? 6.742 2.101 -10.722 1.00 92.69 403 ILE A O 1
ATOM 3196 N N . LEU A 1 404 ? 6.327 0.484 -12.237 1.00 92.88 404 LEU A N 1
ATOM 3197 C CA . LEU A 1 404 ? 7.696 -0.005 -12.309 1.00 92.88 404 LEU A CA 1
ATOM 3198 C C . LEU A 1 404 ? 8.503 0.933 -13.214 1.00 92.88 404 LEU A C 1
ATOM 3200 O O . LEU A 1 404 ? 8.358 0.896 -14.431 1.00 92.88 404 LEU A O 1
ATOM 3204 N N . MET A 1 405 ? 9.313 1.803 -12.604 1.00 91.56 405 MET A N 1
ATOM 3205 C CA . MET A 1 405 ? 10.053 2.848 -13.329 1.00 91.56 405 MET A CA 1
ATOM 3206 C C . MET A 1 405 ? 11.405 2.376 -13.874 1.00 91.56 405 MET A C 1
ATOM 3208 O O . MET A 1 405 ? 11.904 2.943 -14.840 1.00 91.56 405 MET A O 1
ATOM 3212 N N . HIS A 1 406 ? 12.027 1.397 -13.216 1.00 91.62 406 HIS A N 1
ATOM 3213 C CA . HIS A 1 406 ? 13.373 0.939 -13.538 1.00 91.62 406 HIS A CA 1
ATOM 3214 C C . HIS A 1 406 ? 13.607 -0.484 -13.030 1.00 91.62 406 HIS A C 1
ATOM 3216 O O . HIS A 1 406 ? 13.261 -0.811 -11.892 1.00 91.62 406 HIS A O 1
ATOM 3222 N N . THR A 1 407 ? 14.274 -1.288 -13.850 1.00 90.38 407 THR A N 1
ATOM 3223 C CA . THR A 1 407 ? 14.828 -2.599 -13.510 1.00 90.38 407 THR A CA 1
ATOM 3224 C C . THR A 1 407 ? 16.195 -2.725 -14.158 1.00 90.38 407 THR A C 1
ATOM 3226 O O . THR A 1 407 ? 16.399 -2.250 -15.268 1.00 90.38 407 THR A O 1
ATOM 3229 N N . THR A 1 408 ? 17.124 -3.386 -13.480 1.00 86.25 408 THR A N 1
ATOM 3230 C CA . THR A 1 408 ? 18.415 -3.777 -14.050 1.00 86.25 408 THR A CA 1
ATOM 3231 C C . THR A 1 408 ? 18.670 -5.217 -13.648 1.00 86.25 408 THR A C 1
ATOM 3233 O O . THR A 1 408 ? 18.535 -5.568 -12.473 1.00 86.25 408 THR A O 1
ATOM 3236 N N . GLU A 1 409 ? 18.974 -6.064 -14.625 1.00 81.00 409 GLU A N 1
ATOM 3237 C CA . GLU A 1 409 ? 19.340 -7.448 -14.362 1.00 81.00 409 GLU A CA 1
ATOM 3238 C C . GLU A 1 409 ? 20.849 -7.545 -14.143 1.00 81.00 409 GLU A C 1
ATOM 3240 O O . GLU A 1 409 ? 21.655 -7.003 -14.902 1.00 81.00 409 GLU A O 1
ATOM 3245 N N . HIS A 1 410 ? 21.237 -8.279 -13.104 1.00 72.94 410 HIS A N 1
ATOM 3246 C CA . HIS A 1 410 ? 22.625 -8.629 -12.852 1.00 72.94 410 HIS A CA 1
ATOM 3247 C C . HIS A 1 410 ? 22.760 -10.142 -12.778 1.00 72.94 410 HIS A C 1
ATOM 3249 O O . HIS A 1 410 ? 22.047 -10.813 -12.030 1.00 72.94 410 HIS A O 1
ATOM 3255 N N . HIS A 1 411 ? 23.717 -10.683 -13.527 1.00 65.12 411 HIS A N 1
ATOM 3256 C CA . HIS A 1 411 ? 24.031 -12.099 -13.457 1.00 65.12 411 HIS A CA 1
ATOM 3257 C C . HIS A 1 411 ? 24.748 -12.415 -12.145 1.00 65.12 411 HIS A C 1
ATOM 3259 O O . HIS A 1 411 ? 25.926 -12.109 -11.963 1.00 65.12 411 HIS A O 1
ATOM 3265 N N . VAL A 1 412 ? 24.031 -13.067 -11.235 1.00 64.94 412 VAL A N 1
ATOM 3266 C CA . VAL A 1 412 ? 24.641 -13.755 -10.098 1.00 64.94 412 VAL A CA 1
ATOM 3267 C C . VAL A 1 412 ? 25.188 -15.093 -10.594 1.00 64.94 412 VAL A C 1
ATOM 3269 O O . VAL A 1 412 ? 24.514 -15.809 -11.337 1.00 64.94 412 VAL A O 1
ATOM 3272 N N . ASP A 1 413 ? 26.411 -15.442 -10.190 1.00 67.25 413 ASP A N 1
ATOM 3273 C CA . ASP A 1 413 ? 27.013 -16.732 -10.531 1.00 67.25 413 ASP A CA 1
ATOM 3274 C C . ASP A 1 413 ? 26.094 -17.883 -10.079 1.00 67.25 413 ASP A C 1
ATOM 3276 O O . ASP A 1 413 ? 25.761 -18.022 -8.896 1.00 67.25 413 ASP A O 1
ATOM 3280 N N . LYS A 1 414 ? 25.689 -18.727 -11.035 1.00 68.31 414 LYS A N 1
ATOM 3281 C CA . LYS A 1 414 ? 24.817 -19.885 -10.800 1.00 68.31 414 LYS A CA 1
ATOM 3282 C C . LYS A 1 414 ? 25.399 -20.835 -9.756 1.00 68.31 414 LYS A C 1
ATOM 3284 O O . LYS A 1 414 ? 24.639 -21.458 -9.021 1.00 68.31 414 LYS A O 1
ATOM 3289 N N . GLU A 1 415 ? 26.721 -20.944 -9.651 1.00 67.38 415 GLU A N 1
ATOM 3290 C CA . GLU A 1 415 ? 27.367 -21.775 -8.634 1.00 67.38 415 GLU A CA 1
ATOM 3291 C C . GLU A 1 415 ? 27.246 -21.173 -7.229 1.00 67.38 415 GLU A C 1
ATOM 3293 O O . GLU A 1 415 ? 27.122 -21.910 -6.248 1.00 67.38 415 GLU A O 1
ATOM 3298 N N . VAL A 1 416 ? 27.210 -19.842 -7.111 1.00 68.00 416 VAL A N 1
ATOM 3299 C CA . VAL A 1 416 ? 26.916 -19.156 -5.844 1.00 68.00 416 VAL A CA 1
ATOM 3300 C C . VAL A 1 416 ? 25.459 -19.396 -5.450 1.00 68.00 416 VAL A C 1
ATOM 3302 O O . VAL A 1 416 ? 25.205 -19.836 -4.329 1.00 68.00 416 VAL A O 1
ATOM 3305 N N . LEU A 1 417 ? 24.512 -19.229 -6.382 1.00 69.31 417 LEU A N 1
ATOM 3306 C CA . LEU A 1 417 ? 23.089 -19.503 -6.137 1.00 69.31 417 LEU A CA 1
ATOM 3307 C C . LEU A 1 417 ? 22.833 -20.965 -5.746 1.00 69.31 417 LEU A C 1
ATOM 3309 O O . LEU A 1 417 ? 22.131 -21.225 -4.770 1.00 69.31 417 LEU A O 1
ATOM 3313 N N . LYS A 1 418 ? 23.461 -21.930 -6.429 1.00 69.69 418 LYS A N 1
ATOM 3314 C CA . LYS A 1 418 ? 23.380 -23.351 -6.056 1.00 69.69 418 LYS A CA 1
ATOM 3315 C C . LYS A 1 418 ? 23.915 -23.595 -4.650 1.00 69.69 418 LYS A C 1
ATOM 3317 O O . LYS A 1 418 ? 23.247 -24.256 -3.863 1.00 69.69 418 LYS A O 1
ATOM 3322 N N . LYS A 1 419 ? 25.081 -23.048 -4.291 1.00 68.94 419 LYS A N 1
ATOM 3323 C CA . LYS A 1 419 ? 25.629 -23.178 -2.926 1.00 68.94 419 LYS A CA 1
ATOM 3324 C C . LYS A 1 419 ? 24.679 -22.592 -1.879 1.00 68.94 419 LYS A C 1
ATOM 3326 O O . LYS A 1 419 ? 24.467 -23.205 -0.830 1.00 68.94 419 LYS A O 1
ATOM 3331 N N . CYS A 1 420 ? 24.059 -21.452 -2.175 1.00 67.06 420 CYS A N 1
ATOM 3332 C CA . CYS A 1 420 ? 23.020 -20.857 -1.344 1.00 67.06 420 CYS A CA 1
ATOM 3333 C C . CYS A 1 420 ? 21.824 -21.808 -1.169 1.00 67.06 420 CYS A C 1
ATOM 3335 O O . CYS A 1 420 ? 21.485 -22.161 -0.037 1.00 67.06 420 CYS A O 1
ATOM 3337 N N . LEU A 1 421 ? 21.243 -22.298 -2.267 1.00 66.75 421 LEU A N 1
ATOM 3338 C CA . LEU A 1 421 ? 20.116 -23.236 -2.261 1.00 66.75 421 LEU A CA 1
ATOM 3339 C C . LEU A 1 421 ? 20.431 -24.525 -1.491 1.00 66.75 421 LEU A C 1
ATOM 3341 O O . LEU A 1 421 ? 19.657 -24.910 -0.616 1.00 66.75 421 LEU A O 1
ATOM 3345 N N . MET A 1 422 ? 21.589 -25.141 -1.736 1.00 63.72 422 MET A N 1
ATOM 3346 C CA . MET A 1 422 ? 22.023 -26.362 -1.046 1.00 63.72 422 MET A CA 1
ATOM 3347 C C . MET A 1 422 ? 22.167 -26.136 0.462 1.00 63.72 422 MET A C 1
ATOM 3349 O O . MET A 1 422 ? 21.645 -26.912 1.261 1.00 63.72 422 MET A O 1
ATOM 3353 N N . SER A 1 423 ? 22.778 -25.019 0.874 1.00 60.59 423 SER A N 1
ATOM 3354 C CA . SER A 1 423 ? 22.895 -24.683 2.298 1.00 60.59 423 SER A CA 1
ATOM 3355 C C . SER A 1 423 ? 21.552 -24.323 2.959 1.00 60.59 423 SER A C 1
ATOM 3357 O O . SER A 1 423 ? 21.439 -24.409 4.182 1.00 60.59 423 SER A O 1
ATOM 3359 N N . SER A 1 424 ? 20.532 -23.942 2.178 1.00 55.91 424 SER A N 1
ATOM 3360 C CA . SER A 1 424 ? 19.150 -23.722 2.636 1.00 55.91 424 SER A CA 1
ATOM 3361 C C . SER A 1 424 ? 18.380 -25.045 2.774 1.00 55.91 424 SER A C 1
ATOM 3363 O O . SER A 1 424 ? 17.706 -25.267 3.782 1.00 55.91 424 SER A O 1
ATOM 3365 N N . GLN A 1 425 ? 18.536 -25.962 1.809 1.00 47.88 425 GLN A N 1
ATOM 3366 C CA . GLN A 1 425 ? 17.876 -27.273 1.779 1.00 47.88 425 GLN A CA 1
ATOM 3367 C C . GLN A 1 425 ? 18.423 -28.248 2.832 1.00 47.88 425 GLN A C 1
ATOM 3369 O O . GLN A 1 425 ? 17.639 -28.890 3.524 1.00 47.88 425 GLN A O 1
ATOM 3374 N N . GLU A 1 426 ? 19.739 -28.298 3.062 1.00 46.09 426 GLU A N 1
ATOM 3375 C CA . GLU A 1 426 ? 20.321 -29.116 4.145 1.00 46.09 426 GLU A CA 1
ATOM 3376 C C . GLU A 1 426 ? 19.887 -28.646 5.550 1.00 46.09 426 GLU A C 1
ATOM 3378 O O . GLU A 1 426 ? 19.945 -29.401 6.524 1.00 46.09 426 GLU A O 1
ATOM 3383 N N . LYS A 1 427 ? 19.430 -27.392 5.679 1.00 46.09 427 LYS A N 1
ATOM 3384 C CA . LYS A 1 427 ? 19.022 -26.774 6.954 1.00 46.09 427 LYS A CA 1
ATOM 3385 C C . LYS A 1 427 ? 17.508 -26.758 7.179 1.00 46.09 427 LYS A C 1
ATOM 3387 O O . LYS A 1 427 ? 17.077 -26.493 8.301 1.00 46.09 427 LYS A O 1
ATOM 3392 N N . CYS A 1 428 ? 16.709 -27.072 6.162 1.00 37.38 428 CYS A N 1
ATOM 3393 C CA . CYS A 1 428 ? 15.255 -27.097 6.224 1.00 37.38 428 CYS A CA 1
ATOM 3394 C C . CYS A 1 428 ? 14.785 -28.460 5.701 1.00 37.38 428 CYS A C 1
ATOM 3396 O O . CYS A 1 428 ? 14.670 -28.641 4.494 1.00 37.38 428 CYS A O 1
ATOM 3398 N N . GLN A 1 429 ? 14.510 -29.424 6.592 1.00 33.72 429 GLN A N 1
ATOM 3399 C CA . GLN A 1 429 ? 13.771 -30.643 6.232 1.00 33.72 429 GLN A CA 1
ATOM 3400 C C . GLN A 1 429 ? 12.352 -30.243 5.793 1.00 33.72 429 GLN A C 1
ATOM 3402 O O . GLN A 1 429 ? 11.395 -30.317 6.562 1.00 33.72 429 GLN A O 1
ATOM 3407 N N . ARG A 1 430 ? 12.209 -29.738 4.569 1.00 40.91 430 ARG A N 1
ATOM 3408 C CA . ARG A 1 430 ? 10.915 -29.488 3.949 1.00 40.91 430 ARG A CA 1
ATOM 3409 C C . ARG A 1 430 ? 10.425 -30.812 3.367 1.00 40.91 430 ARG A C 1
ATOM 3411 O O . ARG A 1 430 ? 11.132 -31.456 2.596 1.00 40.91 430 ARG A O 1
ATOM 3418 N N . ARG A 1 431 ? 9.188 -31.191 3.706 1.00 28.12 431 ARG A N 1
ATOM 3419 C CA . ARG A 1 431 ? 8.358 -31.969 2.775 1.00 28.12 431 ARG A CA 1
ATOM 3420 C C . ARG A 1 431 ? 8.260 -31.163 1.472 1.00 28.12 431 ARG A C 1
ATOM 3422 O O . ARG A 1 431 ? 8.274 -29.932 1.562 1.00 28.12 431 ARG A O 1
ATOM 3429 N N . PRO A 1 432 ? 8.186 -31.803 0.294 1.00 26.08 432 PRO A N 1
ATOM 3430 C CA . PRO A 1 432 ? 8.087 -31.080 -0.964 1.00 26.08 432 PRO A CA 1
ATOM 3431 C C . PRO A 1 432 ? 6.899 -30.125 -0.867 1.00 26.08 432 PRO A C 1
ATOM 3433 O O . PRO A 1 432 ? 5.773 -30.560 -0.636 1.00 26.08 432 PRO A O 1
ATOM 3436 N N . VAL A 1 433 ? 7.156 -28.823 -0.979 1.00 32.06 433 VAL A N 1
ATOM 3437 C CA . VAL A 1 433 ? 6.091 -27.899 -1.349 1.00 32.06 433 VAL A CA 1
ATOM 3438 C C . VAL A 1 433 ? 5.768 -28.305 -2.775 1.00 32.06 433 VAL A C 1
ATOM 3440 O O . VAL A 1 433 ? 6.630 -28.186 -3.648 1.00 32.06 433 VAL A O 1
ATOM 3443 N N . GLU A 1 434 ? 4.585 -28.873 -2.995 1.00 24.08 434 GLU A N 1
ATOM 3444 C CA . GLU A 1 434 ? 4.044 -28.986 -4.341 1.00 24.08 434 GLU A CA 1
ATOM 3445 C C . GLU A 1 434 ? 4.005 -27.569 -4.902 1.00 24.08 434 GLU A C 1
ATOM 3447 O O . GLU A 1 434 ? 3.161 -26.746 -4.546 1.00 24.08 434 GLU A O 1
ATOM 3452 N N . ILE A 1 435 ? 4.994 -27.261 -5.737 1.00 28.95 435 ILE A N 1
ATOM 3453 C CA . ILE A 1 435 ? 4.929 -26.136 -6.650 1.00 28.95 435 ILE A CA 1
ATOM 3454 C C . ILE A 1 435 ? 3.631 -26.365 -7.412 1.00 28.95 435 ILE A C 1
ATOM 3456 O O . ILE A 1 435 ? 3.508 -27.371 -8.115 1.00 28.95 435 ILE A O 1
ATOM 3460 N N . CYS A 1 436 ? 2.647 -25.484 -7.215 1.00 25.72 436 CYS A N 1
ATOM 3461 C CA . CYS A 1 436 ? 1.405 -25.529 -7.972 1.00 25.72 436 CYS A CA 1
ATOM 3462 C C . CYS A 1 436 ? 1.777 -25.694 -9.456 1.00 25.72 436 CYS A C 1
ATOM 3464 O O . CYS A 1 436 ? 2.503 -24.843 -9.976 1.00 25.72 436 CYS A O 1
ATOM 3466 N N . PRO A 1 437 ? 1.315 -26.747 -10.156 1.00 25.89 437 PRO A N 1
ATOM 3467 C CA . PRO A 1 437 ? 1.768 -27.064 -11.514 1.00 25.89 437 PRO A CA 1
ATOM 3468 C C . PRO A 1 437 ? 1.511 -25.956 -12.553 1.00 25.89 437 PRO A C 1
ATOM 3470 O O . PRO A 1 437 ? 1.979 -26.054 -13.683 1.00 25.89 437 PRO A O 1
ATOM 3473 N N . GLY A 1 438 ? 0.784 -24.898 -12.179 1.00 28.30 438 GLY A N 1
ATOM 3474 C CA . GLY A 1 438 ? 0.487 -23.733 -13.006 1.00 28.30 438 GLY A CA 1
ATOM 3475 C C . GLY A 1 438 ? 1.449 -22.544 -12.885 1.00 28.30 438 GLY A C 1
ATOM 3476 O O . GLY A 1 438 ? 1.266 -21.589 -13.630 1.00 28.30 438 GLY A O 1
ATOM 3477 N N . SER A 1 439 ? 2.458 -22.557 -11.999 1.00 31.58 439 SER A N 1
ATOM 3478 C CA . SER A 1 439 ? 3.435 -21.449 -11.886 1.00 31.58 439 SER A CA 1
ATOM 3479 C C . SER A 1 439 ? 4.608 -21.546 -12.865 1.00 31.58 439 SER A C 1
ATOM 3481 O O . SER A 1 439 ? 5.490 -20.691 -12.870 1.00 31.58 439 SER A O 1
ATOM 3483 N N . LYS A 1 440 ? 4.605 -22.542 -13.757 1.00 30.52 440 LYS A N 1
ATOM 3484 C CA . LYS A 1 440 ? 5.329 -22.426 -15.022 1.00 30.52 440 LYS A CA 1
ATOM 3485 C C . LYS A 1 440 ? 4.490 -21.552 -15.948 1.00 30.52 440 LYS A C 1
ATOM 3487 O O . LYS A 1 440 ? 3.796 -22.056 -16.828 1.00 30.52 440 LYS A O 1
ATOM 3492 N N . LEU A 1 441 ? 4.555 -20.234 -15.746 1.00 34.25 441 LEU A N 1
ATOM 3493 C CA . LEU A 1 441 ? 4.403 -19.320 -16.876 1.00 34.25 441 LEU A CA 1
ATOM 3494 C C . LEU A 1 441 ? 5.293 -19.885 -17.985 1.00 34.25 441 LEU A C 1
ATOM 3496 O O . LEU A 1 441 ? 6.459 -20.193 -17.725 1.00 34.25 441 LEU A O 1
ATOM 3500 N N . GLN A 1 442 ? 4.722 -20.138 -19.166 1.00 29.86 442 GLN A N 1
ATOM 3501 C CA . GLN A 1 442 ? 5.506 -20.559 -20.324 1.00 29.86 442 GLN A CA 1
ATOM 3502 C C . GLN A 1 442 ? 6.694 -19.601 -20.415 1.00 29.86 442 GLN A C 1
ATOM 3504 O O . GLN A 1 442 ? 6.500 -18.388 -20.514 1.00 29.86 442 GLN A O 1
ATOM 3509 N N . ALA A 1 443 ? 7.905 -20.151 -20.294 1.00 31.66 443 ALA A N 1
ATOM 3510 C CA . ALA A 1 443 ? 9.159 -19.402 -20.211 1.00 31.66 443 ALA A CA 1
ATOM 3511 C C . ALA A 1 443 ? 9.374 -18.459 -21.412 1.00 31.66 443 ALA A C 1
ATOM 3513 O O . ALA A 1 443 ? 10.229 -17.584 -21.375 1.00 31.66 443 ALA A O 1
ATOM 3514 N N . ASP A 1 444 ? 8.544 -18.602 -22.440 1.00 29.80 444 ASP A N 1
ATOM 3515 C CA . ASP A 1 444 ? 8.669 -17.963 -23.735 1.00 29.80 444 ASP A CA 1
ATOM 3516 C C . ASP A 1 444 ? 7.890 -16.628 -23.828 1.00 29.80 444 ASP A C 1
ATOM 3518 O O . ASP A 1 444 ? 7.915 -15.981 -24.872 1.00 29.80 444 ASP A O 1
ATOM 3522 N N . GLN A 1 445 ? 7.194 -16.192 -22.761 1.00 36.69 445 GLN A N 1
ATOM 3523 C CA . GLN A 1 445 ? 6.432 -14.922 -22.726 1.00 36.69 445 GLN A CA 1
ATOM 3524 C C . GLN A 1 445 ? 6.721 -14.015 -21.516 1.00 36.69 445 GLN A C 1
ATOM 3526 O O . GLN A 1 445 ? 6.050 -12.995 -21.340 1.00 36.69 445 GLN A O 1
ATOM 3531 N N . ILE A 1 446 ? 7.709 -14.340 -20.677 1.00 41.22 446 ILE A N 1
ATOM 3532 C CA . ILE A 1 446 ? 8.119 -13.445 -19.588 1.00 41.22 446 ILE A CA 1
ATOM 3533 C C . ILE A 1 446 ? 8.993 -12.344 -20.198 1.00 41.22 446 ILE A C 1
ATOM 3535 O O . ILE A 1 446 ? 10.194 -12.514 -20.382 1.00 41.22 446 ILE A O 1
ATOM 3539 N N . ALA A 1 447 ? 8.376 -11.210 -20.536 1.00 47.25 447 ALA A N 1
ATOM 3540 C CA . ALA A 1 447 ? 9.101 -9.945 -20.623 1.00 47.25 447 ALA A CA 1
ATOM 3541 C C . ALA A 1 447 ? 9.890 -9.729 -19.317 1.00 47.25 447 ALA A C 1
ATOM 3543 O O . ALA A 1 447 ? 9.409 -10.142 -18.263 1.00 47.25 447 ALA A O 1
ATOM 3544 N N . GLU A 1 448 ? 11.066 -9.097 -19.394 1.00 59.69 448 GLU A N 1
ATOM 3545 C CA . GLU A 1 448 ? 11.933 -8.724 -18.262 1.00 59.69 448 GLU A CA 1
ATOM 3546 C C . GLU A 1 448 ? 11.114 -8.310 -17.020 1.00 59.69 448 GLU A C 1
ATOM 3548 O O . GLU A 1 448 ? 10.575 -7.205 -16.928 1.00 59.69 448 GLU A O 1
ATOM 3553 N N . GLY A 1 449 ? 10.940 -9.241 -16.079 1.00 70.81 449 GLY A N 1
ATOM 3554 C CA . GLY A 1 449 ? 10.104 -9.043 -14.899 1.00 70.81 449 GLY A CA 1
ATOM 3555 C C . GLY A 1 449 ? 10.895 -8.380 -13.775 1.00 70.81 449 GLY A C 1
ATOM 3556 O O . GLY A 1 449 ? 11.983 -8.834 -13.439 1.00 70.81 449 GLY A O 1
ATOM 3557 N N . GLY A 1 450 ? 10.349 -7.324 -13.162 1.00 85.25 450 GLY A N 1
ATOM 3558 C CA . GLY A 1 450 ? 11.022 -6.611 -12.065 1.00 85.25 450 GLY A CA 1
ATOM 3559 C C . GLY A 1 450 ? 10.706 -7.115 -10.655 1.00 85.25 450 GLY A C 1
ATOM 3560 O O . GLY A 1 450 ? 11.556 -7.052 -9.771 1.00 85.25 450 GLY A O 1
ATOM 3561 N N . ALA A 1 451 ? 9.477 -7.577 -10.418 1.00 88.12 451 ALA A N 1
ATOM 3562 C CA . ALA A 1 451 ? 9.015 -8.004 -9.099 1.00 88.12 451 ALA A CA 1
ATOM 3563 C C . ALA A 1 451 ? 7.868 -9.015 -9.207 1.00 88.12 451 ALA A C 1
ATOM 3565 O O . ALA A 1 451 ? 7.024 -8.909 -10.097 1.00 88.12 451 ALA A O 1
ATOM 3566 N N . LEU A 1 452 ? 7.807 -9.941 -8.249 1.00 88.00 452 LEU A N 1
ATOM 3567 C CA . LEU A 1 452 ? 6.693 -10.868 -8.061 1.00 88.00 452 LEU A CA 1
ATOM 3568 C C . LEU A 1 452 ? 5.707 -10.304 -7.028 1.00 88.00 452 LEU A C 1
ATOM 3570 O O . LEU A 1 452 ? 6.123 -9.787 -5.989 1.00 88.00 452 LEU A O 1
ATOM 3574 N N . TRP A 1 453 ? 4.407 -10.395 -7.317 1.00 89.19 453 TRP A N 1
ATOM 3575 C CA . TRP A 1 453 ? 3.339 -9.871 -6.463 1.00 89.19 453 TRP A CA 1
ATOM 3576 C C . TRP A 1 453 ? 2.306 -10.947 -6.141 1.00 89.19 453 TRP A C 1
ATOM 3578 O O . TRP A 1 453 ? 1.653 -11.470 -7.042 1.00 89.19 453 TRP A O 1
ATOM 3588 N N . ASP A 1 454 ? 2.079 -11.172 -4.848 1.00 89.62 454 ASP A N 1
ATOM 3589 C CA . ASP A 1 454 ? 0.927 -11.917 -4.345 1.00 89.62 454 ASP A CA 1
ATOM 3590 C C . ASP A 1 454 ? -0.162 -10.942 -3.890 1.00 89.62 454 ASP A C 1
ATOM 3592 O O . ASP A 1 454 ? -0.016 -10.237 -2.886 1.00 89.62 454 ASP A O 1
ATOM 3596 N N . ILE A 1 455 ? -1.277 -10.900 -4.624 1.00 90.56 455 ILE A N 1
ATOM 3597 C CA . ILE A 1 455 ? -2.412 -10.017 -4.328 1.00 90.56 455 ILE A CA 1
ATOM 3598 C C . ILE A 1 455 ? -3.609 -10.851 -3.883 1.00 90.56 455 ILE A C 1
ATOM 3600 O O . ILE A 1 455 ? -4.071 -11.757 -4.579 1.00 90.56 455 ILE A O 1
ATOM 3604 N N . PHE A 1 456 ? -4.161 -10.500 -2.724 1.00 90.06 456 PHE A N 1
ATOM 3605 C CA . PHE A 1 456 ? -5.334 -11.153 -2.160 1.00 90.06 456 PHE A CA 1
ATOM 3606 C C . PHE A 1 456 ? -6.554 -10.238 -2.207 1.00 90.06 456 PHE A C 1
ATOM 3608 O O . PHE A 1 456 ? -6.461 -9.027 -2.013 1.00 90.06 456 PHE A O 1
ATOM 3615 N N . ARG A 1 457 ? -7.734 -10.831 -2.409 1.00 86.88 457 ARG A N 1
ATOM 3616 C CA . ARG A 1 457 ? -8.993 -10.080 -2.427 1.00 86.88 457 ARG A CA 1
ATOM 3617 C C . ARG A 1 457 ? -9.289 -9.496 -1.051 1.00 86.88 457 ARG A C 1
ATOM 3619 O O . ARG A 1 457 ? -9.157 -10.176 -0.032 1.00 86.88 457 ARG A O 1
ATOM 3626 N N . ARG A 1 458 ? -9.829 -8.276 -1.029 1.00 85.56 458 ARG A N 1
ATOM 3627 C CA . ARG A 1 458 ? -10.250 -7.596 0.208 1.00 85.56 458 ARG A CA 1
ATOM 3628 C C . ARG A 1 458 ? -11.233 -8.436 1.040 1.00 85.56 458 ARG A C 1
ATOM 3630 O O . ARG A 1 458 ? -11.143 -8.448 2.265 1.00 85.56 458 ARG A O 1
ATOM 3637 N N . CYS A 1 459 ? -12.137 -9.181 0.401 1.00 84.06 459 CYS A N 1
ATOM 3638 C CA . CYS A 1 459 ? -13.098 -10.051 1.091 1.00 84.06 459 CYS A CA 1
ATOM 3639 C C . CYS A 1 459 ? -12.453 -11.259 1.801 1.00 84.06 459 CYS A C 1
ATOM 3641 O O . CYS A 1 459 ? -13.046 -11.815 2.725 1.00 84.06 459 CYS A O 1
ATOM 3643 N N . ASP A 1 460 ? -11.230 -11.644 1.424 1.00 88.25 460 ASP A N 1
ATOM 3644 C CA . ASP A 1 460 ? -10.515 -12.778 2.014 1.00 88.25 460 ASP A CA 1
ATOM 3645 C C . ASP A 1 460 ? -9.630 -12.371 3.211 1.00 88.25 460 ASP A C 1
ATOM 3647 O O . ASP A 1 460 ? -9.091 -13.242 3.893 1.00 88.25 460 ASP A O 1
ATOM 3651 N N . VAL A 1 461 ? -9.541 -11.078 3.557 1.00 87.62 461 VAL A N 1
ATOM 3652 C CA . VAL A 1 461 ? -8.714 -10.572 4.675 1.00 87.62 461 VAL A CA 1
ATOM 3653 C C . VAL A 1 461 ? -9.033 -11.269 6.003 1.00 87.62 461 VAL A C 1
ATOM 3655 O O . VAL A 1 461 ? -8.122 -11.620 6.752 1.00 87.62 461 VAL A O 1
ATOM 3658 N N . VAL A 1 462 ? -10.311 -11.522 6.306 1.00 85.69 462 VAL A N 1
ATOM 3659 C CA . VAL A 1 462 ? -10.709 -12.226 7.542 1.00 85.69 462 VAL A CA 1
ATOM 3660 C C . VAL A 1 462 ? -10.190 -13.667 7.546 1.00 85.69 462 VAL A C 1
ATOM 3662 O O . VAL A 1 462 ? -9.681 -14.144 8.564 1.00 85.69 462 VAL A O 1
ATOM 3665 N N . LYS A 1 463 ? -10.268 -14.354 6.400 1.00 90.50 463 LYS A N 1
ATOM 3666 C CA . LYS A 1 463 ? -9.770 -15.728 6.246 1.00 90.50 463 LYS A CA 1
ATOM 3667 C C . LYS A 1 463 ? -8.250 -15.771 6.363 1.00 90.50 463 LYS A C 1
ATOM 3669 O O . LYS A 1 463 ? -7.738 -16.622 7.082 1.00 90.50 463 LYS A O 1
ATOM 3674 N N . LEU A 1 464 ? -7.548 -14.821 5.741 1.00 90.88 464 LEU A N 1
ATOM 3675 C CA . LEU A 1 464 ? -6.093 -14.690 5.839 1.00 90.88 464 LEU A CA 1
ATOM 3676 C C . LEU A 1 464 ? -5.645 -14.463 7.279 1.00 90.88 464 LEU A C 1
ATOM 3678 O O . LEU A 1 464 ? -4.787 -15.187 7.770 1.00 90.88 464 LEU A O 1
ATOM 3682 N N . LYS A 1 465 ? -6.275 -13.530 8.003 1.00 86.69 465 LYS A N 1
ATOM 3683 C CA . LYS A 1 465 ? -5.973 -13.308 9.426 1.00 86.69 465 LYS A CA 1
ATOM 3684 C C . LYS A 1 465 ? -6.172 -14.578 10.253 1.00 86.69 465 LYS A C 1
ATOM 3686 O O . LYS A 1 465 ? -5.328 -14.909 11.082 1.00 86.69 465 LYS A O 1
ATOM 3691 N N . LYS A 1 466 ? -7.267 -15.311 10.021 1.00 87.31 466 LYS A N 1
ATOM 3692 C CA . LYS A 1 466 ? -7.530 -16.589 10.700 1.00 87.31 466 LYS A CA 1
ATOM 3693 C C . LYS A 1 466 ? -6.466 -17.637 10.366 1.00 87.31 466 LYS A C 1
ATOM 3695 O O . LYS A 1 466 ? -6.008 -18.326 11.273 1.00 87.31 466 LYS A O 1
ATOM 3700 N N . TYR A 1 467 ? -6.070 -17.739 9.100 1.00 90.19 467 TYR A N 1
ATOM 3701 C CA . TYR A 1 467 ? -5.025 -18.652 8.643 1.00 90.19 467 TYR A CA 1
ATOM 3702 C C . TYR A 1 467 ? -3.682 -18.334 9.307 1.00 90.19 467 TYR A C 1
ATOM 3704 O O . TYR A 1 467 ? -3.124 -19.191 9.984 1.00 90.19 467 TYR A O 1
ATOM 3712 N N . LEU A 1 468 ? -3.220 -17.083 9.219 1.00 89.19 468 LEU A N 1
ATOM 3713 C CA . LEU A 1 468 ? -1.951 -16.639 9.804 1.00 89.19 468 LEU A CA 1
ATOM 3714 C C . LEU A 1 468 ? -1.895 -16.882 11.319 1.00 89.19 468 LEU A C 1
ATOM 3716 O O . LEU A 1 468 ? -0.873 -17.320 11.833 1.00 89.19 468 LEU A O 1
ATOM 3720 N N . ARG A 1 469 ? -3.007 -16.667 12.035 1.00 84.19 469 ARG A N 1
ATOM 3721 C CA . ARG A 1 469 ? -3.103 -16.961 13.476 1.00 84.19 469 ARG A CA 1
ATOM 3722 C C . ARG A 1 469 ? -3.091 -18.453 13.783 1.00 84.19 469 ARG A C 1
ATOM 3724 O O . ARG A 1 469 ? -2.456 -18.871 14.744 1.00 84.19 469 ARG A O 1
ATOM 3731 N N . LYS A 1 470 ? -3.823 -19.255 13.005 1.00 86.38 470 LYS A N 1
ATOM 3732 C CA . LYS A 1 470 ? -3.890 -20.711 13.194 1.00 86.38 470 LYS A CA 1
ATOM 3733 C C . LYS A 1 470 ? -2.527 -21.359 12.944 1.00 86.38 470 LYS A C 1
ATOM 3735 O O . LYS A 1 470 ? -2.129 -22.242 13.693 1.00 86.38 470 LYS A O 1
ATOM 3740 N N . HIS A 1 471 ? -1.824 -20.888 11.922 1.00 85.50 471 HIS A N 1
ATOM 3741 C CA . HIS A 1 471 ? -0.555 -21.433 11.458 1.00 85.50 471 HIS A CA 1
ATOM 3742 C C . HIS A 1 471 ? 0.648 -20.602 11.937 1.00 85.50 471 HIS A C 1
ATOM 3744 O O . HIS A 1 471 ? 1.724 -20.704 11.363 1.00 85.50 471 HIS A O 1
ATOM 3750 N N . CYS A 1 472 ? 0.505 -19.785 12.994 1.00 83.50 472 CYS A N 1
ATOM 3751 C CA . CYS A 1 472 ? 1.543 -18.832 13.418 1.00 83.50 472 CYS A CA 1
ATOM 3752 C C . CYS A 1 472 ? 2.907 -19.507 13.656 1.00 83.50 472 CYS A C 1
ATOM 3754 O O . CYS A 1 472 ? 3.933 -19.009 13.208 1.00 83.50 472 CYS A O 1
ATOM 3756 N N . LYS A 1 473 ? 2.901 -20.709 14.246 1.00 79.75 473 LYS A N 1
ATOM 3757 C CA . LYS A 1 473 ? 4.104 -21.505 14.543 1.00 79.75 473 LYS A CA 1
ATOM 3758 C C . LYS A 1 473 ? 4.827 -22.046 13.304 1.00 79.75 473 LYS A C 1
ATOM 3760 O O . LYS A 1 473 ? 5.955 -22.512 13.426 1.00 79.75 473 LYS A O 1
ATOM 3765 N N . GLU A 1 474 ? 4.190 -22.023 12.135 1.00 83.06 474 GLU A N 1
ATOM 3766 C CA . GLU A 1 474 ? 4.827 -22.386 10.862 1.00 83.06 474 GLU A CA 1
ATOM 3767 C C . GLU A 1 474 ? 5.677 -21.232 10.311 1.00 83.06 474 GLU A C 1
ATOM 3769 O O . GLU A 1 474 ? 6.615 -21.459 9.544 1.00 83.06 474 GLU A O 1
ATOM 3774 N N . PHE A 1 475 ? 5.387 -19.997 10.733 1.00 80.12 475 PHE A N 1
ATOM 3775 C CA . PHE A 1 475 ? 6.159 -18.814 10.378 1.00 80.12 475 PHE A CA 1
ATOM 3776 C C . PHE A 1 475 ? 7.324 -18.615 11.342 1.00 80.12 475 PHE A C 1
ATOM 3778 O O . PHE A 1 475 ? 7.304 -19.071 12.487 1.00 80.12 475 PHE A O 1
ATOM 3785 N N . ARG A 1 476 ? 8.351 -17.908 10.868 1.00 71.81 476 ARG A N 1
ATOM 3786 C CA . ARG A 1 476 ? 9.567 -17.635 11.629 1.00 71.81 476 ARG A CA 1
ATOM 3787 C C . ARG A 1 476 ? 9.758 -16.141 11.850 1.00 71.81 476 ARG A C 1
ATOM 3789 O O . ARG A 1 476 ? 9.463 -15.347 10.958 1.00 71.81 476 ARG A O 1
ATOM 3796 N N . ASP A 1 477 ? 10.268 -15.778 13.018 1.00 68.81 477 ASP A N 1
ATOM 3797 C CA . ASP A 1 477 ? 10.725 -14.426 13.313 1.00 68.81 477 ASP A CA 1
ATOM 3798 C C . ASP A 1 477 ? 12.081 -14.128 12.640 1.00 68.81 477 ASP A C 1
ATOM 3800 O O . ASP A 1 477 ? 12.678 -14.973 11.962 1.00 68.81 477 ASP A O 1
ATOM 3804 N N . ILE A 1 478 ? 12.591 -12.909 12.836 1.00 62.69 478 ILE A N 1
ATOM 3805 C CA . ILE A 1 478 ? 13.871 -12.455 12.265 1.00 62.69 478 ILE A CA 1
ATOM 3806 C C . ILE A 1 478 ? 15.087 -13.263 12.755 1.00 62.69 478 ILE A C 1
ATOM 3808 O O . ILE A 1 478 ? 16.154 -13.198 12.149 1.00 62.69 478 ILE A O 1
ATOM 3812 N N . TYR A 1 479 ? 14.940 -14.041 13.828 1.00 61.34 479 TYR A N 1
ATOM 3813 C CA . TYR A 1 479 ? 15.968 -14.925 14.375 1.00 61.34 479 TYR A CA 1
ATOM 3814 C C . TYR A 1 479 ? 15.721 -16.394 14.022 1.00 61.34 479 TYR A C 1
ATOM 3816 O O . TYR A 1 479 ? 16.434 -17.273 14.503 1.00 61.34 479 TYR A O 1
ATOM 3824 N N . SER A 1 480 ? 14.774 -16.659 13.116 1.00 64.81 480 SER A N 1
ATOM 3825 C CA . SER A 1 480 ? 14.355 -17.992 12.687 1.00 64.81 480 SER A CA 1
ATOM 3826 C C . SER A 1 480 ? 13.641 -18.831 13.755 1.00 64.81 480 SER A C 1
ATOM 3828 O O . SER A 1 480 ? 13.497 -20.041 13.554 1.00 64.81 480 SER A O 1
ATOM 3830 N N . PHE A 1 481 ? 13.165 -18.226 14.845 1.00 66.50 481 PHE A N 1
ATOM 3831 C CA . PHE A 1 481 ? 12.325 -18.909 15.828 1.00 66.50 481 PHE A CA 1
ATOM 3832 C C . PHE A 1 481 ? 10.869 -18.953 15.361 1.00 66.50 481 PHE A C 1
ATOM 3834 O O . PHE A 1 481 ? 10.420 -18.014 14.703 1.00 66.50 481 PHE A O 1
ATOM 3841 N N . PRO A 1 482 ? 10.112 -20.019 15.681 1.00 72.19 482 PRO A N 1
ATOM 3842 C CA . PRO A 1 482 ? 8.675 -20.051 15.439 1.00 72.19 482 PRO A CA 1
ATOM 3843 C C . PRO A 1 482 ? 7.983 -18.829 16.044 1.00 72.19 482 PRO A C 1
ATOM 3845 O O . PRO A 1 482 ? 8.258 -18.471 17.189 1.00 72.19 482 PRO A O 1
ATOM 3848 N N . VAL A 1 483 ? 7.069 -18.211 15.297 1.00 75.94 483 VAL A N 1
ATOM 3849 C CA . VAL A 1 483 ? 6.282 -17.093 15.827 1.00 75.94 483 VAL A CA 1
ATOM 3850 C C . VAL A 1 483 ? 5.342 -17.622 16.911 1.00 75.94 483 VAL A C 1
ATOM 3852 O O . VAL A 1 483 ? 4.510 -18.508 16.674 1.00 75.94 483 VAL A O 1
ATOM 3855 N N . GLU A 1 484 ? 5.493 -17.089 18.122 1.00 72.19 484 GLU A N 1
ATOM 3856 C CA . GLU A 1 484 ? 4.599 -17.394 19.234 1.00 72.19 484 GLU A CA 1
ATOM 3857 C C . GLU A 1 484 ? 3.223 -16.762 19.013 1.00 72.19 484 GLU A C 1
ATOM 3859 O O . GLU A 1 484 ? 3.065 -15.759 18.318 1.00 72.19 484 GLU A O 1
ATOM 3864 N N . LYS A 1 485 ? 2.198 -17.403 19.573 1.00 58.12 485 LYS A N 1
ATOM 3865 C CA . LYS A 1 485 ? 0.834 -16.887 19.524 1.00 58.12 485 LYS A CA 1
ATOM 3866 C C . LYS A 1 485 ? 0.712 -15.826 20.621 1.00 58.12 485 LYS A C 1
ATOM 3868 O O . LYS A 1 485 ? 0.892 -16.169 21.790 1.00 58.12 485 LYS A O 1
ATOM 3873 N N . ASP A 1 486 ? 0.462 -14.582 20.220 1.00 52.12 486 ASP A N 1
ATOM 3874 C CA . ASP A 1 486 ? 0.076 -13.488 21.125 1.00 52.12 486 ASP A CA 1
ATOM 3875 C C . ASP A 1 486 ? -1.304 -13.736 21.759 1.00 52.12 486 ASP A C 1
ATOM 3877 O O . ASP A 1 486 ? -2.191 -14.300 21.061 1.00 52.12 486 ASP A O 1
#

Sequence (486 aa):
MMEKEVEAKIQGIPLTDIKLHKPSCPIDERVYCNNCKTSIFDYHRNCSKCSYDLCITCCEEIRSPSVEEGQEKVTAAYSDKGRKCLHGGLPQKECMESPVELSFKTPVSPNIKWKMDRWGRISCPPKKVGGCGSGFLELKCMFPEKWVSEMKHKAEEIAARHTPLMDHGISTQCCTCLDSVGDLCSGNKKLLKAAYREDSNGNHLYCPSAKDIQRSDFNHFQKHWTNGEPVIVHNALEFTSGLSWEPIVMSRALHEKTNSRLFNQKKKLSKGSSHLDVTVVDCLTCCEMEFSIHQFFKGYSDGLGLAHNEFWPRMLKLKDWPPSNSFEERLPRHCGEFFSALPFQEYTNPKFGFLNLAVKLPQQTLKPDLGPKTYIAYGIAEELGRGDSVTKLHCDMSDSVYILMHTTEHHVDKEVLKKCLMSSQEKCQRRPVEICPGSKLQADQIAEGGALWDIFRRCDVVKLKKYLRKHCKEFRDIYSFPVEKD

Organism: Aquilegia coerulea (NCBI:txid218851)